Protein AF-0000000065853121 (afdb_homodimer)

pLDDT: mean 96.93, std 2.52, range [79.31, 98.94]

Organism: Archaeoglobus fulgidus (strain ATCC 49558 / DSM 4304 / JCM 9628 / NBRC 100126 / VC-16) (NCBI:txid224325)

Solvent-accessible surface area (backbone atoms only — not comparable to full-atom values): 28212 Å² total; per-residue (Å²): 105,76,44,66,38,34,38,27,19,20,32,41,51,21,30,40,35,37,78,24,57,92,42,86,81,67,53,80,88,45,42,34,57,50,33,34,20,43,20,28,58,43,54,36,52,30,29,60,17,35,35,38,37,30,64,43,95,86,36,58,28,23,54,44,42,26,38,33,83,25,49,73,48,50,75,50,71,40,55,52,32,31,50,49,51,50,36,35,74,71,63,63,38,56,49,67,37,38,36,32,34,77,77,42,76,43,64,37,37,53,43,81,67,101,52,47,34,28,38,38,71,55,42,52,73,36,68,50,36,78,73,40,47,35,74,50,80,42,81,63,34,77,45,78,54,95,92,38,80,41,53,30,33,51,24,17,35,89,55,36,28,35,34,33,79,42,95,67,81,91,65,81,58,60,67,61,34,50,53,55,24,68,26,77,49,24,79,84,40,30,27,30,31,40,32,31,77,57,69,48,31,34,41,42,52,38,33,36,64,92,74,72,42,75,54,41,61,51,64,51,52,51,49,31,44,50,52,52,35,31,76,71,63,64,33,59,51,58,32,40,36,37,33,79,32,38,64,32,39,37,38,52,55,98,69,35,30,35,39,31,34,45,36,35,68,33,30,40,33,42,34,32,59,82,47,45,50,76,87,112,105,74,45,66,37,34,38,28,18,19,32,43,52,20,30,40,35,36,76,25,58,91,42,86,81,68,54,80,88,46,40,34,57,49,32,35,19,43,21,28,57,41,54,34,52,30,28,60,17,36,36,39,35,28,64,40,96,87,36,58,28,24,53,44,41,26,38,31,83,25,50,74,49,51,75,49,71,41,55,51,33,32,49,50,51,48,36,38,75,71,62,65,38,58,48,66,37,37,37,33,34,77,78,42,76,43,63,38,37,52,42,80,68,100,51,47,35,28,38,38,72,55,42,52,74,34,68,48,36,78,73,38,48,37,75,51,79,40,80,63,34,77,46,78,55,95,94,38,81,40,52,30,31,51,25,17,35,90,56,36,28,34,34,32,78,41,93,67,81,90,63,81,58,61,67,59,36,52,52,57,24,68,26,77,49,23,79,86,39,30,26,30,32,40,34,32,79,59,68,49,32,34,41,43,50,39,32,35,64,91,74,73,40,74,53,41,61,52,64,49,50,52,49,30,43,50,53,52,35,30,75,72,63,64,33,58,52,58,32,40,35,37,33,80,31,38,63,32,39,38,39,54,57,98,68,35,30,34,39,32,33,45,36,36,66,34,30,40,32,42,34,32,59,82,46,45,50,76,88,112

Radius of gyration: 26.57 Å; Cα contacts (8 Å, |Δi|>4): 1460; chains: 2; bounding box: 56×71×59 Å

Foldseek 3Di:
DKAKWFWKWFLPQIEIEGEQAVHDDADPVCQLLLLLFQCDVPQHVHGQWYWYWYDDPPWLTEIWIAGNNSHTDQDDPTVVQQVLVVCCVVPSDHQWTWYQTSVGIWTKGWDDDVAIKIKGWLWFKAQDCVQQVFPDRQQQDWDDDPRDIWRWGWICSPHIEIETEDQDPPDDCLVVQVCQQVPNRRPPGHKYWYWYDDEQEIEIWIQDDPVSGTDQDDQSHQQTNNVSCVVVVNYPQWHWYQGNSGIWIWGDDPTTIMIMTGMDGDDMDMDDSVSTDSPD/DKAKWFWKWFLPQIEIEGEQAVHDDADPVCQLLLLLFQCDVPQHVHGQWYWYWYDDPPWLTEIWIAGNNSHTDQDDPTVVQQVLVVCCVVPSDHQWTWYQTSVGIWTKGWDDDVAIKIKGWLWFKAQDCVQQVFPDRQQQDWDDDPNDIWRWGWICSPHIEIETEDQDPPDDCLVVQVCQQVPNRRPPGHKYWYWYDDEQEIEIWIQDDPVSGTDQDDQSHQQTNNVSCVVVVNYPQWHWYQGNSGIWIWGDDPTTIMIMTGMDGDDMDMDDSVSTDSPD

Nearest PDB structures (foldseek):
  8qzy-assembly1_A  TM=9.269E-01  e=3.308E-34  Pseudomonas aeruginosa PA14
  5ha4-assembly1_A  TM=9.188E-01  e=2.637E-33  Acinetobacter baumannii AB307-0294
  6d13-assembly1_A  TM=9.188E-01  e=4.596E-31  Escherichia coli S88
  2q9j-assembly1_A  TM=8.764E-01  e=1.798E-30  Haemophilus influenzae
  6vcm-assembly1_A  TM=8.926E-01  e=9.467E-30  Escherichia coli K-12

Secondary structure (DSSP, 8-state):
-EEEEEEEEETTEEEEEEE-TTS-SS-GGGHHHHHHHHT-TTTS---SEEEEEE--SSSSEEEEEEETTS-EES--HHHHHHHHHHHHHTTSS-SEEEEEETTEEEEEEEEESSSEEEEEEEE--B-STTTTT-SS--TTEEEEETTEEEEEEEEESSSEEEEEE-S---S--HHHHHHHHTSTT-TT--EEEEEEEETTEEEEEEEETTTTEEES--HHHHHHHHHHHHHTTSS-SEEEEE-SS-EEEEEE-SS-EEEEEE-EEEEEEEEEGGGS-S--/-EEEEEEEEETTEEEEEEE-TTS-SS-GGGHHHHHHHHT-TTTS---SEEEEEE--SSSSEEEEEEETTS-EES--HHHHHHHHHHHHHTTSS-SEEEEEETTEEEEEEEEESSSEEEEEEEE--B--TTTTT-SS--TTEEEEETTEEEEEEEEESSSEEEEEE-S---S--HHHHHHHHTSTT-TT--EEEEEEEETTEEEEEEEETTTTEEES--HHHHHHHHHHHHHTTSS-SEEEEE-SS-EEEEEE-SS-EEEEEE-EEEEEEEEEGGGS-S--

Structure (mmCIF, N/CA/C/O backbone):
data_AF-0000000065853121-model_v1
#
loop_
_entity.id
_entity.type
_entity.pdbx_description
1 polymer 'Diaminopimelate epimerase'
#
loop_
_atom_site.group_PDB
_atom_site.id
_atom_site.type_symbol
_atom_site.label_atom_id
_atom_site.label_alt_id
_atom_site.label_comp_id
_atom_site.label_asym_id
_atom_site.label_entity_id
_atom_site.label_seq_id
_atom_site.pdbx_PDB_ins_code
_atom_site.Cartn_x
_atom_site.Cartn_y
_atom_site.Cartn_z
_atom_site.occupancy
_atom_site.B_iso_or_equiv
_atom_site.auth_seq_id
_atom_site.auth_comp_id
_atom_site.auth_asym_id
_atom_site.auth_atom_id
_atom_site.pdbx_PDB_model_num
ATOM 1 N N . MET A 1 1 ? 17.312 1.865 -16.594 1 85.69 1 MET A N 1
ATOM 2 C CA . MET A 1 1 ? 17.625 3.084 -15.852 1 85.69 1 MET A CA 1
ATOM 3 C C . MET A 1 1 ? 17.188 2.955 -14.398 1 85.69 1 MET A C 1
ATOM 5 O O . MET A 1 1 ? 16.188 2.301 -14.094 1 85.69 1 MET A O 1
ATOM 9 N N . ARG A 1 2 ? 18.047 3.422 -13.453 1 93.25 2 ARG A N 1
ATOM 10 C CA . ARG A 1 2 ? 17.781 3.344 -12.023 1 93.25 2 ARG A CA 1
ATOM 11 C C . ARG A 1 2 ? 17.797 4.73 -11.383 1 93.25 2 ARG A C 1
ATOM 13 O O . ARG A 1 2 ? 18.594 5.586 -11.766 1 93.25 2 ARG A O 1
ATOM 20 N N . ILE A 1 3 ? 16.812 4.945 -10.523 1 97.31 3 ILE A N 1
ATOM 21 C CA . ILE A 1 3 ? 16.812 6.223 -9.82 1 97.31 3 ILE A CA 1
ATOM 22 C C . ILE A 1 3 ? 16.641 5.992 -8.32 1 97.31 3 ILE A C 1
ATOM 24 O O . ILE A 1 3 ? 15.906 5.086 -7.914 1 97.31 3 ILE A O 1
ATOM 28 N N . ALA A 1 4 ? 17.328 6.828 -7.586 1 98.62 4 ALA A N 1
ATOM 29 C CA . ALA A 1 4 ? 17.188 6.805 -6.129 1 98.62 4 ALA A CA 1
ATOM 30 C C . ALA A 1 4 ? 15.906 7.504 -5.688 1 98.62 4 ALA A C 1
ATOM 32 O O . ALA A 1 4 ? 15.492 8.492 -6.297 1 98.62 4 ALA A O 1
ATOM 33 N N . PHE A 1 5 ? 15.312 6.945 -4.672 1 98.81 5 PHE A N 1
ATOM 34 C CA . PHE A 1 5 ? 14.133 7.578 -4.098 1 98.81 5 PHE A CA 1
ATOM 35 C C . PHE A 1 5 ? 14.047 7.309 -2.6 1 98.81 5 PHE A C 1
ATOM 37 O O . PHE A 1 5 ? 14.805 6.5 -2.064 1 98.81 5 PHE A O 1
ATOM 44 N N . THR A 1 6 ? 13.164 8.047 -1.936 1 98.88 6 THR A N 1
ATOM 45 C CA . THR A 1 6 ? 12.883 7.867 -0.515 1 98.88 6 THR A CA 1
ATOM 46 C C . THR A 1 6 ? 11.383 7.742 -0.272 1 98.88 6 THR A C 1
ATOM 48 O O . THR A 1 6 ? 10.594 8.469 -0.876 1 98.88 6 THR A O 1
ATOM 51 N N . LYS A 1 7 ? 10.961 6.797 0.536 1 98.94 7 LYS A N 1
ATOM 52 C CA . LYS A 1 7 ? 9.57 6.672 0.976 1 98.94 7 LYS A CA 1
ATOM 53 C C . LYS A 1 7 ? 9.383 7.262 2.369 1 98.94 7 LYS A C 1
ATOM 55 O O . LYS A 1 7 ? 10.078 6.879 3.312 1 98.94 7 LYS A O 1
ATOM 60 N N . MET A 1 8 ? 8.477 8.172 2.512 1 98.88 8 MET A N 1
ATOM 61 C CA . MET A 1 8 ? 8.211 8.859 3.77 1 98.88 8 MET A CA 1
ATOM 62 C C . MET A 1 8 ? 6.711 8.977 4.02 1 98.88 8 MET A C 1
ATOM 64 O O . MET A 1 8 ? 5.91 8.797 3.1 1 98.88 8 MET A O 1
ATOM 68 N N . HIS A 1 9 ? 6.336 9.203 5.246 1 98.62 9 HIS A N 1
ATOM 69 C CA . HIS A 1 9 ? 4.945 9.547 5.504 1 98.62 9 HIS A CA 1
ATOM 70 C C . HIS A 1 9 ? 4.832 10.547 6.656 1 98.62 9 HIS A C 1
ATOM 72 O O . HIS A 1 9 ? 5.684 10.57 7.547 1 98.62 9 HIS A O 1
ATOM 78 N N . GLY A 1 10 ? 3.918 11.406 6.582 1 98.06 10 GLY A N 1
ATOM 79 C CA . GLY A 1 10 ? 3.428 12.219 7.684 1 98.06 10 GLY A CA 1
ATOM 80 C C . GLY A 1 10 ? 2.092 11.75 8.227 1 98.06 10 GLY A C 1
ATOM 81 O O . GLY A 1 10 ? 1.04 12.086 7.676 1 98.06 10 GLY A O 1
ATOM 82 N N . ASN A 1 11 ? 2.195 11.023 9.32 1 97.19 11 ASN A N 1
ATOM 83 C CA . ASN A 1 11 ? 1.001 10.461 9.945 1 97.19 11 ASN A CA 1
ATOM 84 C C . ASN A 1 11 ? 0.21 9.594 8.969 1 97.19 11 ASN A C 1
ATOM 86 O O . ASN A 1 11 ? -1.012 9.719 8.875 1 97.19 11 ASN A O 1
ATOM 90 N N . GLY A 1 12 ? 0.854 8.828 8.172 1 97.5 12 GLY A N 1
ATOM 91 C CA . GLY A 1 12 ? 0.208 7.832 7.332 1 97.5 12 GLY A CA 1
ATOM 92 C C . GLY A 1 12 ? -0.039 8.312 5.914 1 97.5 12 GLY A C 1
ATOM 93 O O . GLY A 1 12 ? -0.301 7.504 5.02 1 97.5 12 GLY A O 1
ATOM 94 N N . ASN A 1 13 ? -0.142 9.625 5.691 1 97.06 13 ASN A N 1
ATOM 95 C CA . ASN A 1 13 ? -0.079 10.156 4.332 1 97.06 13 ASN A CA 1
ATOM 96 C C . ASN A 1 13 ? 1.323 10.023 3.744 1 97.06 13 ASN A C 1
ATOM 98 O O . ASN A 1 13 ? 2.266 10.656 4.227 1 97.06 13 ASN A O 1
ATOM 102 N N . ASP A 1 14 ? 1.464 9.148 2.713 1 98.44 14 ASP A N 1
ATOM 103 C CA . ASP A 1 14 ? 2.812 8.719 2.352 1 98.44 14 ASP A CA 1
ATOM 104 C C . ASP A 1 14 ? 3.184 9.203 0.951 1 98.44 14 ASP A C 1
ATOM 106 O O . ASP A 1 14 ? 2.305 9.508 0.14 1 98.44 14 ASP A O 1
ATOM 110 N N . PHE A 1 15 ? 4.559 9.289 0.734 1 98.81 15 PHE A N 1
ATOM 111 C CA . PHE A 1 15 ? 5.098 9.945 -0.451 1 98.81 15 PHE A CA 1
ATOM 112 C C . PHE A 1 15 ? 6.352 9.234 -0.941 1 98.81 15 PHE A C 1
ATOM 114 O O . PHE A 1 15 ? 7.148 8.742 -0.138 1 98.81 15 PHE A O 1
ATOM 121 N N . VAL A 1 16 ? 6.477 9.195 -2.236 1 98.88 16 VAL A N 1
ATOM 122 C CA . VAL A 1 16 ? 7.766 8.93 -2.863 1 98.88 16 VAL A CA 1
ATOM 123 C C . VAL A 1 16 ? 8.5 10.25 -3.119 1 98.88 16 VAL A C 1
ATOM 125 O O . VAL A 1 16 ? 7.945 11.164 -3.729 1 98.88 16 VAL A O 1
ATOM 128 N N . LEU A 1 17 ? 9.68 10.359 -2.619 1 98.94 17 LEU A N 1
ATOM 129 C CA . LEU A 1 17 ? 10.453 11.586 -2.771 1 98.94 17 LEU A CA 1
ATOM 130 C C . LEU A 1 17 ? 11.633 11.375 -3.719 1 98.94 17 LEU A C 1
ATOM 132 O O . LEU A 1 17 ? 12.398 10.43 -3.555 1 98.94 17 LEU A O 1
ATOM 136 N N . ILE A 1 18 ? 11.75 12.18 -4.738 1 98.94 18 ILE A N 1
ATOM 137 C CA . ILE A 1 18 ? 12.852 12.195 -5.699 1 98.94 18 ILE A CA 1
ATOM 138 C C . ILE A 1 18 ? 13.711 13.438 -5.48 1 98.94 18 ILE A C 1
ATOM 140 O O . ILE A 1 18 ? 13.203 14.562 -5.543 1 98.94 18 ILE A O 1
ATOM 144 N N . ASP A 1 19 ? 14.953 13.258 -5.277 1 98.88 19 ASP A N 1
ATOM 145 C CA . ASP A 1 19 ? 15.891 14.344 -5.02 1 98.88 19 ASP A CA 1
ATOM 146 C C . ASP A 1 19 ? 16.469 14.898 -6.324 1 98.88 19 ASP A C 1
ATOM 148 O O . ASP A 1 19 ? 17.375 14.312 -6.898 1 98.88 19 ASP A O 1
ATOM 152 N N . GLU A 1 20 ? 15.914 16.016 -6.723 1 98.69 20 GLU A N 1
ATOM 153 C CA . GLU A 1 20 ? 16.391 16.656 -7.934 1 98.69 20 GLU A CA 1
ATOM 154 C C . GLU A 1 20 ? 17.172 17.938 -7.602 1 98.69 20 GLU A C 1
ATOM 156 O O . GLU A 1 20 ? 17.25 18.844 -8.422 1 98.69 20 GLU A O 1
ATOM 161 N N . PHE A 1 21 ? 17.688 18.062 -6.422 1 98.56 21 PHE A N 1
ATOM 162 C CA . PHE A 1 21 ? 18.375 19.266 -5.965 1 98.56 21 PHE A CA 1
ATOM 163 C C . PHE A 1 21 ? 19.578 19.578 -6.855 1 98.56 21 PHE A C 1
ATOM 165 O O . PHE A 1 21 ? 19.844 20.734 -7.141 1 98.56 21 PHE A O 1
ATOM 172 N N . GLU A 1 22 ? 20.281 18.547 -7.32 1 97.5 22 GLU A N 1
ATOM 173 C CA . GLU A 1 22 ? 21.5 18.766 -8.109 1 97.5 22 GLU A CA 1
ATOM 174 C C . GLU A 1 22 ? 21.203 18.641 -9.602 1 97.5 22 GLU A C 1
ATOM 176 O O . GLU A 1 22 ? 22.109 18.781 -10.438 1 97.5 22 GLU A O 1
ATOM 181 N N . GLY A 1 23 ? 19.953 18.266 -9.938 1 96.94 23 GLY A N 1
ATOM 182 C CA . GLY A 1 23 ? 19.594 18.156 -11.344 1 96.94 23 GLY A CA 1
ATOM 183 C C . GLY A 1 23 ? 18.328 17.359 -11.57 1 96.94 23 GLY A C 1
ATOM 184 O O . GLY A 1 23 ? 17.906 16.578 -10.719 1 96.94 23 GLY A O 1
ATOM 185 N N . VAL A 1 24 ? 17.812 17.609 -12.711 1 97.38 24 VAL A N 1
ATOM 186 C CA . VAL A 1 24 ? 16.562 16.953 -13.078 1 97.38 24 VAL A CA 1
ATOM 187 C C . VAL A 1 24 ? 16.781 15.461 -13.258 1 97.38 24 VAL A C 1
ATOM 189 O O . VAL A 1 24 ? 17.734 15.047 -13.922 1 97.38 24 VAL A O 1
ATOM 192 N N . ILE A 1 25 ? 15.969 14.648 -12.688 1 98 25 ILE A N 1
ATOM 193 C CA . ILE A 1 25 ? 16.047 13.195 -12.805 1 98 25 ILE A CA 1
ATOM 194 C C . ILE A 1 25 ? 14.906 12.695 -13.695 1 98 25 ILE A C 1
ATOM 196 O O . ILE A 1 25 ? 15.133 11.906 -14.617 1 98 25 ILE A O 1
ATOM 200 N N . VAL A 1 26 ? 13.695 13.133 -13.383 1 97.94 26 VAL A N 1
ATOM 201 C CA . VAL A 1 26 ? 12.523 12.844 -14.211 1 97.94 26 VAL A CA 1
ATOM 202 C C . VAL A 1 26 ? 12.156 14.078 -15.031 1 97.94 26 VAL A C 1
ATOM 204 O O . VAL A 1 26 ? 11.906 15.148 -14.484 1 97.94 26 VAL A O 1
ATOM 207 N N . GLY A 1 27 ? 12.078 13.922 -16.344 1 97.88 27 GLY A N 1
ATOM 208 C CA . GLY A 1 27 ? 11.734 15.039 -17.203 1 97.88 27 GLY A CA 1
ATOM 209 C C . GLY A 1 27 ? 10.383 15.648 -16.875 1 97.88 27 GLY A C 1
ATOM 210 O O . GLY A 1 27 ? 9.453 14.938 -16.484 1 97.88 27 GLY A O 1
ATOM 211 N N . GLU A 1 28 ? 10.281 16.953 -17.109 1 97.38 28 GLU A N 1
ATOM 212 C CA . GLU A 1 28 ? 9.078 17.703 -16.734 1 97.38 28 GLU A CA 1
ATOM 213 C C . GLU A 1 28 ? 7.84 17.109 -17.391 1 97.38 28 GLU A C 1
ATOM 215 O O . GLU A 1 28 ? 6.82 16.891 -16.734 1 97.38 28 GLU A O 1
ATOM 220 N N . GLU A 1 29 ? 7.91 16.766 -18.594 1 97.5 29 GLU A N 1
ATOM 221 C CA . GLU A 1 29 ? 6.762 16.266 -19.328 1 97.5 29 GLU A CA 1
ATOM 222 C C . GLU A 1 29 ? 6.41 14.844 -18.906 1 97.5 29 GLU A C 1
ATOM 224 O O . GLU A 1 29 ? 5.285 14.383 -19.109 1 97.5 29 GLU A O 1
ATOM 229 N N . GLU A 1 30 ? 7.348 14.18 -18.328 1 97.56 30 GLU A N 1
ATOM 230 C CA . GLU A 1 30 ? 7.172 12.766 -17.984 1 97.56 30 GLU A CA 1
ATOM 231 C C . GLU A 1 30 ? 6.715 12.609 -16.531 1 97.56 30 GLU A C 1
ATOM 233 O O . GLU A 1 30 ? 6.297 11.523 -16.125 1 97.56 30 GLU A O 1
ATOM 238 N N . LYS A 1 31 ? 6.73 13.664 -15.727 1 98.31 31 LYS A N 1
ATOM 239 C CA . LYS A 1 31 ? 6.504 13.57 -14.289 1 98.31 31 LYS A CA 1
ATOM 240 C C . LYS A 1 31 ? 5.117 13.016 -13.984 1 98.31 31 LYS A C 1
ATOM 242 O O . LYS A 1 31 ? 4.98 12.094 -13.172 1 98.31 31 LYS A O 1
ATOM 247 N N . PRO A 1 32 ? 4.062 13.477 -14.719 1 98.19 32 PRO A N 1
ATOM 248 C CA . PRO A 1 32 ? 2.752 12.906 -14.406 1 98.19 32 PRO A CA 1
ATOM 249 C C . PRO A 1 32 ? 2.684 11.398 -14.648 1 98.19 32 PRO A C 1
ATOM 251 O O . PRO A 1 32 ? 2.16 10.656 -13.812 1 98.19 32 PRO A O 1
ATOM 254 N N . ARG A 1 33 ? 3.201 10.992 -15.781 1 98.06 33 ARG A N 1
ATOM 255 C CA . ARG A 1 33 ? 3.211 9.578 -16.125 1 98.06 33 ARG A CA 1
ATOM 256 C C . ARG A 1 33 ? 4.055 8.773 -15.148 1 98.06 33 ARG A C 1
ATOM 258 O O . ARG A 1 33 ? 3.652 7.695 -14.711 1 98.06 33 ARG A O 1
ATOM 265 N N . PHE A 1 34 ? 5.227 9.273 -14.805 1 98.31 34 PHE A N 1
ATOM 266 C CA . PHE A 1 34 ? 6.121 8.648 -13.844 1 98.31 34 PHE A CA 1
ATOM 267 C C . PHE A 1 34 ? 5.445 8.508 -12.484 1 98.31 34 PHE A C 1
ATOM 269 O O . PHE A 1 34 ? 5.496 7.441 -11.859 1 98.31 34 PHE A O 1
ATOM 276 N N . VAL A 1 35 ? 4.773 9.555 -12.047 1 98.69 35 VAL A N 1
ATOM 277 C CA . VAL A 1 35 ? 4.141 9.586 -10.734 1 98.69 35 VAL A CA 1
ATOM 278 C C . VAL A 1 35 ? 3.031 8.539 -10.672 1 98.69 35 VAL A C 1
ATOM 280 O O . VAL A 1 35 ? 2.93 7.797 -9.688 1 98.69 35 VAL A O 1
ATOM 283 N N . ARG A 1 36 ? 2.184 8.453 -11.719 1 98.5 36 ARG A N 1
ATOM 284 C CA . ARG A 1 36 ? 1.125 7.453 -11.75 1 98.5 36 ARG A CA 1
ATOM 285 C C . ARG A 1 36 ? 1.7 6.047 -11.609 1 98.5 36 ARG A C 1
ATOM 287 O O . ARG A 1 36 ? 1.167 5.219 -10.867 1 98.5 36 ARG A O 1
ATOM 294 N N . ALA A 1 37 ? 2.826 5.812 -12.266 1 98.44 37 ALA A N 1
ATOM 295 C CA . ALA A 1 37 ? 3.432 4.48 -12.273 1 98.44 37 ALA A CA 1
ATOM 296 C C . ALA A 1 37 ? 4.055 4.16 -10.914 1 98.44 37 ALA A C 1
ATOM 298 O O . ALA A 1 37 ? 3.816 3.088 -10.352 1 98.44 37 ALA A O 1
ATOM 299 N N . VAL A 1 38 ? 4.809 5.094 -10.352 1 98.62 38 VAL A N 1
ATOM 300 C CA . VAL A 1 38 ? 5.598 4.809 -9.156 1 98.62 38 VAL A CA 1
ATOM 301 C C . VAL A 1 38 ? 4.684 4.766 -7.934 1 98.62 38 VAL A C 1
ATOM 303 O O . VAL A 1 38 ? 4.926 3.998 -7 1 98.62 38 VAL A O 1
ATOM 306 N N . CYS A 1 39 ? 3.596 5.496 -7.98 1 98.5 39 CYS A N 1
ATOM 307 C CA . CYS A 1 39 ? 2.711 5.562 -6.82 1 98.5 39 CYS A CA 1
ATOM 308 C C . CYS A 1 39 ? 1.729 4.398 -6.812 1 98.5 39 CYS A C 1
ATOM 310 O O . CYS A 1 39 ? 0.992 4.207 -5.844 1 98.5 39 CYS A O 1
ATOM 312 N N . HIS A 1 40 ? 1.687 3.602 -7.844 1 98.06 40 HIS A N 1
ATOM 313 C CA . HIS A 1 40 ? 0.767 2.471 -7.875 1 98.06 40 HIS A CA 1
ATOM 314 C C . HIS A 1 40 ? 1.127 1.438 -6.816 1 98.06 40 HIS A C 1
ATOM 316 O O . HIS A 1 40 ? 2.262 0.957 -6.77 1 98.06 40 HIS A O 1
ATOM 322 N N . ARG A 1 41 ? 0.196 1.064 -6.066 1 97 41 ARG A N 1
ATOM 323 C CA . ARG A 1 41 ? 0.425 0.259 -4.871 1 97 41 ARG A CA 1
ATOM 324 C C . ARG A 1 41 ? 0.962 -1.121 -5.234 1 97 41 ARG A C 1
ATOM 326 O O . ARG A 1 41 ? 1.832 -1.656 -4.543 1 97 41 ARG A O 1
ATOM 333 N N . ASN A 1 42 ? 0.552 -1.685 -6.297 1 97.81 42 ASN A N 1
ATOM 334 C CA . ASN A 1 42 ? 0.878 -3.068 -6.621 1 97.81 42 ASN A CA 1
ATOM 335 C C . ASN A 1 42 ? 2.049 -3.156 -7.598 1 97.81 42 ASN A C 1
ATOM 337 O O . ASN A 1 42 ? 2.861 -4.078 -7.516 1 97.81 42 ASN A O 1
ATOM 341 N N . PHE A 1 43 ? 2.113 -2.201 -8.516 1 98.25 43 PHE A N 1
ATOM 342 C CA . PHE A 1 43 ? 3.062 -2.316 -9.617 1 98.25 43 PHE A CA 1
ATOM 343 C C . PHE A 1 43 ? 4.242 -1.372 -9.422 1 98.25 43 PHE A C 1
ATOM 345 O O . PHE A 1 43 ? 5.25 -1.471 -10.125 1 98.25 43 PHE A O 1
ATOM 352 N N . GLY A 1 44 ? 4.109 -0.434 -8.469 1 98.38 44 GLY A N 1
ATOM 353 C CA . GLY A 1 44 ? 5.148 0.53 -8.148 1 98.38 44 GLY A CA 1
ATOM 354 C C . GLY A 1 44 ? 5.59 0.474 -6.699 1 98.38 44 GLY A C 1
ATOM 355 O O . GLY A 1 44 ? 5.699 -0.608 -6.121 1 98.38 44 GLY A O 1
ATOM 356 N N . VAL A 1 45 ? 5.891 1.624 -6.121 1 98.62 45 VAL A N 1
ATOM 357 C CA . VAL A 1 45 ? 6.277 1.749 -4.723 1 98.62 45 VAL A CA 1
ATOM 358 C C . VAL A 1 45 ? 5.031 1.803 -3.842 1 98.62 45 VAL A C 1
ATOM 360 O O . VAL A 1 45 ? 4.988 1.188 -2.773 1 98.62 45 VAL A O 1
ATOM 363 N N . GLY A 1 46 ? 4.031 2.43 -4.355 1 98.38 46 GLY A N 1
ATOM 364 C CA . GLY A 1 46 ? 2.844 2.711 -3.562 1 98.38 46 GLY A CA 1
ATOM 365 C C . GLY A 1 46 ? 2.98 3.953 -2.703 1 98.38 46 GLY A C 1
ATOM 366 O O . GLY A 1 46 ? 3.824 4.004 -1.806 1 98.38 46 GLY A O 1
ATOM 367 N N . ALA A 1 47 ? 2.154 4.934 -2.998 1 98.5 47 ALA A N 1
ATOM 368 C CA . ALA A 1 47 ? 2.16 6.184 -2.242 1 98.5 47 ALA A CA 1
ATOM 369 C C . ALA A 1 47 ? 0.945 7.039 -2.588 1 98.5 47 ALA A C 1
ATOM 371 O O . ALA A 1 47 ? 0.318 6.844 -3.633 1 98.5 47 ALA A O 1
ATOM 372 N N . ASP A 1 48 ? 0.616 7.969 -1.731 1 97.19 48 ASP A N 1
ATOM 373 C CA . ASP A 1 48 ? -0.461 8.922 -1.979 1 97.19 48 ASP A CA 1
ATOM 374 C C . ASP A 1 48 ? -0.035 9.984 -2.99 1 97.19 48 ASP A C 1
ATOM 376 O O . ASP A 1 48 ? -0.88 10.648 -3.594 1 97.19 48 ASP A O 1
ATOM 380 N N . GLY A 1 49 ? 1.244 10.141 -3.117 1 98.19 49 GLY A N 1
ATOM 381 C CA . GLY A 1 49 ? 1.782 11.102 -4.074 1 98.19 49 GLY A CA 1
ATOM 382 C C . GLY A 1 49 ? 3.299 11.094 -4.129 1 98.19 49 GLY A C 1
ATOM 383 O O . GLY A 1 49 ? 3.947 10.258 -3.498 1 98.19 49 GLY A O 1
ATOM 384 N N . ALA A 1 50 ? 3.85 12.055 -4.926 1 98.88 50 ALA A N 1
ATOM 385 C CA . ALA A 1 50 ? 5.297 12.156 -5.09 1 98.88 50 ALA A CA 1
ATOM 386 C C . ALA A 1 50 ? 5.773 13.586 -4.871 1 98.88 50 ALA A C 1
ATOM 388 O O . ALA A 1 50 ? 5.082 14.539 -5.234 1 98.88 50 ALA A O 1
ATOM 389 N N . LEU A 1 51 ? 6.902 13.672 -4.289 1 98.88 51 LEU A N 1
ATOM 390 C CA . LEU A 1 51 ? 7.559 14.953 -4.016 1 98.88 51 LEU A CA 1
ATOM 391 C C . LEU A 1 51 ? 8.867 15.062 -4.797 1 98.88 51 LEU A C 1
ATOM 393 O O . LEU A 1 51 ? 9.609 14.094 -4.91 1 98.88 51 LEU A O 1
ATOM 397 N N . PHE A 1 52 ? 9.141 16.172 -5.328 1 98.88 52 PHE A N 1
ATOM 398 C CA . PHE A 1 52 ? 10.414 16.484 -5.965 1 98.88 52 PHE A CA 1
ATOM 399 C C . PHE A 1 52 ? 11.148 17.594 -5.219 1 98.88 52 PHE A C 1
ATOM 401 O O . PHE A 1 52 ? 10.57 18.641 -4.949 1 98.88 52 PHE A O 1
ATOM 408 N N . VAL A 1 53 ? 12.375 17.344 -4.832 1 98.88 53 VAL A N 1
ATOM 409 C CA . VAL A 1 53 ? 13.25 18.328 -4.199 1 98.88 53 VAL A CA 1
ATOM 410 C C . VAL A 1 53 ? 14.07 19.047 -5.262 1 98.88 53 VAL A C 1
ATOM 412 O O . VAL A 1 53 ? 14.898 18.438 -5.938 1 98.88 53 VAL A O 1
ATOM 415 N N . GLN A 1 54 ? 13.844 20.281 -5.348 1 98.81 54 GLN A N 1
ATOM 416 C CA . GLN A 1 54 ? 14.523 21.047 -6.391 1 98.81 54 GLN A CA 1
ATOM 417 C C . GLN A 1 54 ? 15.195 22.281 -5.816 1 98.81 54 GLN A C 1
ATOM 419 O O . GLN A 1 54 ? 14.828 22.75 -4.734 1 98.81 54 GLN A O 1
ATOM 424 N N . PRO A 1 55 ? 16.188 22.797 -6.484 1 98.44 55 PRO A N 1
ATOM 425 C CA . PRO A 1 55 ? 16.781 24.062 -6.039 1 98.44 55 PRO A CA 1
ATOM 426 C C . PRO A 1 55 ? 15.875 25.266 -6.277 1 98.44 55 PRO A C 1
ATOM 428 O O . PRO A 1 55 ? 14.961 25.188 -7.105 1 98.44 55 PRO A O 1
ATOM 431 N N . SER A 1 56 ? 16.109 26.234 -5.445 1 98.44 56 SER A N 1
ATOM 432 C CA . SER A 1 56 ? 15.312 27.453 -5.578 1 98.44 56 SER A CA 1
ATOM 433 C C . SER A 1 56 ? 16.203 28.688 -5.684 1 98.44 56 SER A C 1
ATOM 435 O O . SER A 1 56 ? 17.266 28.75 -5.062 1 98.44 56 SER A O 1
ATOM 437 N N . GLN A 1 57 ? 15.766 29.703 -6.434 1 97.38 57 GLN A N 1
ATOM 438 C CA . GLN A 1 57 ? 16.453 30.984 -6.523 1 97.38 57 GLN A CA 1
ATOM 439 C C . GLN A 1 57 ? 15.883 31.984 -5.516 1 97.38 57 GLN A C 1
ATOM 441 O O . GLN A 1 57 ? 16.453 33.062 -5.309 1 97.38 57 GLN A O 1
ATOM 446 N N . LYS A 1 58 ? 14.805 31.75 -4.84 1 97.62 58 LYS A N 1
ATOM 447 C CA . LYS A 1 58 ? 14.133 32.719 -3.994 1 97.62 58 LYS A CA 1
ATOM 448 C C . LYS A 1 58 ? 14.016 32.219 -2.561 1 97.62 58 LYS A C 1
ATOM 450 O O . LYS A 1 58 ? 13.641 32.969 -1.66 1 97.62 58 LYS A O 1
ATOM 455 N N . ALA A 1 59 ? 14.227 30.922 -2.322 1 98.44 59 ALA A N 1
ATOM 456 C CA . ALA A 1 59 ? 14.18 30.297 -1.004 1 98.44 59 ALA A CA 1
ATOM 457 C C . ALA A 1 59 ? 15.305 29.281 -0.84 1 98.44 59 ALA A C 1
ATOM 459 O O . ALA A 1 59 ? 16.219 29.219 -1.668 1 98.44 59 ALA A O 1
ATOM 460 N N . ASP A 1 60 ? 15.289 28.5 0.231 1 98.44 60 ASP A N 1
ATOM 461 C CA . ASP A 1 60 ? 16.344 27.531 0.459 1 98.44 60 ASP A CA 1
ATOM 462 C C . ASP A 1 60 ? 16.219 26.344 -0.493 1 98.44 60 ASP A C 1
ATOM 464 O O . ASP A 1 60 ? 17.219 25.75 -0.913 1 98.44 60 ASP A O 1
ATOM 468 N N . VAL A 1 61 ? 15.023 26 -0.77 1 98.69 61 VAL A N 1
ATOM 469 C CA . VAL A 1 61 ? 14.719 24.812 -1.565 1 98.69 61 VAL A CA 1
ATOM 470 C C . VAL A 1 61 ? 13.336 24.953 -2.191 1 98.69 61 VAL A C 1
ATOM 472 O O . VAL A 1 61 ? 12.523 25.781 -1.752 1 98.69 61 VAL A O 1
ATOM 475 N N . ARG A 1 62 ? 13.094 24.188 -3.271 1 98.62 62 ARG A N 1
ATOM 476 C CA . ARG A 1 62 ? 11.805 24.188 -3.955 1 98.62 62 ARG A CA 1
ATOM 477 C C . ARG A 1 62 ? 11.094 22.844 -3.795 1 98.62 62 ARG A C 1
ATOM 479 O O . ARG A 1 62 ? 11.68 21.797 -4.051 1 98.62 62 ARG A O 1
ATOM 486 N N . PHE A 1 63 ? 9.828 22.984 -3.379 1 98.31 63 PHE A N 1
ATOM 487 C CA . PHE A 1 63 ? 8.914 21.875 -3.133 1 98.31 63 PHE A CA 1
ATOM 488 C C . PHE A 1 63 ? 7.934 21.719 -4.289 1 98.31 63 PHE A C 1
ATOM 490 O O . PHE A 1 63 ? 7.164 22.641 -4.59 1 98.31 63 PHE A O 1
ATOM 497 N N . ARG A 1 64 ? 7.945 20.578 -4.961 1 98.25 64 ARG A N 1
ATOM 498 C CA . ARG A 1 64 ? 6.914 20.219 -5.93 1 98.25 64 ARG A CA 1
ATOM 499 C C . ARG A 1 64 ? 6.191 18.938 -5.516 1 98.25 64 ARG A C 1
ATOM 501 O O . ARG A 1 64 ? 6.832 17.922 -5.207 1 98.25 64 ARG A O 1
ATOM 508 N N . TYR A 1 65 ? 4.883 19.016 -5.516 1 98.06 65 TYR A N 1
ATOM 509 C CA . TYR A 1 65 ? 4.07 17.875 -5.082 1 98.06 65 TYR A CA 1
ATOM 510 C C . TYR A 1 65 ? 3.105 17.453 -6.18 1 98.06 65 TYR A C 1
ATOM 512 O O . TYR A 1 65 ? 2.418 18.281 -6.773 1 98.06 65 TYR A O 1
ATOM 520 N N . PHE A 1 66 ? 3.086 16.172 -6.453 1 98.38 66 PHE A N 1
ATOM 521 C CA . PHE A 1 66 ? 2.141 15.555 -7.379 1 98.38 66 PHE A CA 1
ATOM 522 C C . PHE A 1 66 ? 1.277 14.523 -6.664 1 98.38 66 PHE A C 1
ATOM 524 O O . PHE A 1 66 ? 1.791 13.688 -5.918 1 98.38 66 PHE A O 1
ATOM 531 N N . ASN A 1 67 ? -0.047 14.602 -6.867 1 96.5 67 ASN A N 1
ATOM 532 C CA . ASN A 1 67 ? -0.93 13.523 -6.441 1 96.5 67 ASN A CA 1
ATOM 533 C C . ASN A 1 67 ? -0.629 12.227 -7.191 1 96.5 67 ASN A C 1
ATOM 535 O O . ASN A 1 67 ? 0.004 12.25 -8.25 1 96.5 67 ASN A O 1
ATOM 539 N N . SER A 1 68 ? -1.176 11.125 -6.648 1 97.69 68 SER A N 1
ATOM 540 C CA . SER A 1 68 ? -0.886 9.828 -7.246 1 97.69 68 SER A CA 1
ATOM 541 C C . SER A 1 68 ? -1.481 9.719 -8.648 1 97.69 68 SER A C 1
ATOM 543 O O . SER A 1 68 ? -1.085 8.852 -9.43 1 97.69 68 SER A O 1
ATOM 545 N N . ASP A 1 69 ? -2.379 10.617 -9.008 1 96.69 69 ASP A N 1
ATOM 546 C CA . ASP A 1 69 ? -2.975 10.586 -10.344 1 96.69 69 ASP A CA 1
ATOM 547 C C . ASP A 1 69 ? -2.143 11.391 -11.336 1 96.69 69 ASP A C 1
ATOM 549 O O . ASP A 1 69 ? -2.512 11.516 -12.508 1 96.69 69 ASP A O 1
ATOM 553 N N . GLY A 1 70 ? -1.131 11.984 -10.852 1 97.44 70 GLY A N 1
ATOM 554 C CA . GLY A 1 70 ? -0.219 12.695 -11.727 1 97.44 70 GLY A CA 1
ATOM 555 C C . GLY A 1 70 ? -0.468 14.195 -11.758 1 97.44 70 GLY A C 1
ATOM 556 O O . GLY A 1 70 ? 0.321 14.945 -12.328 1 97.44 70 GLY A O 1
ATOM 557 N N . SER A 1 71 ? -1.527 14.641 -11.125 1 97.38 71 SER A N 1
ATOM 558 C CA . SER A 1 71 ? -1.79 16.078 -11.086 1 97.38 71 SER A CA 1
ATOM 559 C C . SER A 1 71 ? -0.916 16.766 -10.047 1 97.38 71 SER A C 1
ATOM 561 O O . SER A 1 71 ? -0.672 16.219 -8.969 1 97.38 71 SER A O 1
ATOM 563 N N . GLU A 1 72 ? -0.469 17.922 -10.383 1 97.19 72 GLU A N 1
ATOM 564 C CA . GLU A 1 72 ? 0.343 18.688 -9.445 1 97.19 72 GLU A CA 1
ATOM 565 C C . GLU A 1 72 ? -0.531 19.547 -8.531 1 97.19 72 GLU A C 1
ATOM 567 O O . GLU A 1 72 ? -1.501 20.156 -8.984 1 97.19 72 GLU A O 1
ATOM 572 N N . ALA A 1 73 ? -0.252 19.547 -7.32 1 93.69 73 ALA A N 1
ATOM 573 C CA . ALA A 1 73 ? -0.971 20.344 -6.336 1 93.69 73 ALA A CA 1
ATOM 574 C C . ALA A 1 73 ? -0.067 21.438 -5.75 1 93.69 73 ALA A C 1
ATOM 576 O O . ALA A 1 73 ? 1.159 21.297 -5.766 1 93.69 73 ALA A O 1
ATOM 577 N N . ALA A 1 74 ? -0.624 22.469 -5.23 1 90.62 74 ALA A N 1
ATOM 578 C CA . ALA A 1 74 ? 0.121 23.625 -4.742 1 90.62 74 ALA A CA 1
ATOM 579 C C . ALA A 1 74 ? 0.774 23.328 -3.396 1 90.62 74 ALA A C 1
ATOM 581 O O . ALA A 1 74 ? 1.855 23.844 -3.098 1 90.62 74 ALA A O 1
ATOM 582 N N . MET A 1 75 ? 0.033 22.594 -2.662 1 86.56 75 MET A N 1
ATOM 583 C CA . MET A 1 75 ? 0.52 22.375 -1.305 1 86.56 75 MET A CA 1
ATOM 584 C C . MET A 1 75 ? -0.084 21.094 -0.719 1 86.56 75 MET A C 1
ATOM 586 O O . MET A 1 75 ? -1.189 20.703 -1.092 1 86.56 75 MET A O 1
ATOM 590 N N . CYS A 1 76 ? 0.67 20.5 0.194 1 89.44 76 CYS A N 1
ATOM 591 C CA . CYS A 1 76 ? 0.244 19.391 1.033 1 89.44 76 CYS A CA 1
ATOM 592 C C . CYS A 1 76 ? 0.879 19.469 2.416 1 89.44 76 CYS A C 1
ATOM 594 O O . CYS A 1 76 ? 2.098 19.344 2.553 1 89.44 76 CYS A O 1
ATOM 596 N N . GLY A 1 77 ? 0.103 19.594 3.447 1 91.19 77 GLY A N 1
ATOM 597 C CA . GLY A 1 77 ? 0.613 19.75 4.797 1 91.19 77 GLY A CA 1
ATOM 598 C C . GLY A 1 77 ? 1.453 18.578 5.27 1 91.19 77 GLY A C 1
ATOM 599 O O . GLY A 1 77 ? 2.514 18.766 5.867 1 91.19 77 GLY A O 1
ATOM 600 N N . ASN A 1 78 ? 1 17.391 5.035 1 95.38 78 ASN A N 1
ATOM 601 C CA . ASN A 1 78 ? 1.749 16.203 5.414 1 95.38 78 ASN A CA 1
ATOM 602 C C . ASN A 1 78 ? 3.027 16.062 4.594 1 95.38 78 ASN A C 1
ATOM 604 O O . ASN A 1 78 ? 4.086 15.734 5.137 1 95.38 78 ASN A O 1
ATOM 608 N N . GLY A 1 79 ? 2.9 16.359 3.312 1 97.06 79 GLY A N 1
ATOM 609 C CA . GLY A 1 79 ? 4.035 16.234 2.414 1 97.06 79 GLY A CA 1
ATOM 610 C C . GLY A 1 79 ? 5.164 17.203 2.736 1 97.06 79 GLY A C 1
ATOM 611 O O . GLY A 1 79 ? 6.34 16.844 2.633 1 97.06 79 GLY A O 1
ATOM 612 N N . ILE A 1 80 ? 4.801 18.438 3.068 1 97.25 80 ILE A N 1
ATOM 613 C CA . ILE A 1 80 ? 5.812 19.453 3.32 1 97.25 80 ILE A CA 1
ATOM 614 C C . ILE A 1 80 ? 6.609 19.094 4.574 1 97.25 80 ILE A C 1
ATOM 616 O O . ILE A 1 80 ? 7.789 19.438 4.688 1 97.25 80 ILE A O 1
ATOM 620 N N . ARG A 1 81 ? 5.953 18.375 5.504 1 98.25 81 ARG A N 1
ATOM 621 C CA . ARG A 1 81 ? 6.691 17.922 6.676 1 98.25 81 ARG A CA 1
ATOM 622 C C . ARG A 1 81 ? 7.73 16.875 6.289 1 98.25 81 ARG A C 1
ATOM 624 O O . ARG A 1 81 ? 8.891 16.953 6.707 1 98.25 81 ARG A O 1
ATOM 631 N N . CYS A 1 82 ? 7.324 15.891 5.484 1 98.75 82 CYS A N 1
ATOM 632 C CA . CYS A 1 82 ? 8.258 14.891 4.988 1 98.75 82 CYS A CA 1
ATOM 633 C C . CYS A 1 82 ? 9.398 15.547 4.219 1 98.75 82 CYS A C 1
ATOM 635 O O . CYS A 1 82 ? 10.57 15.258 4.473 1 98.75 82 CYS A O 1
ATOM 637 N N . PHE A 1 83 ? 8.984 16.484 3.363 1 98.81 83 PHE A N 1
ATOM 638 C CA . PHE A 1 83 ? 9.93 17.219 2.535 1 98.81 83 PHE A CA 1
ATOM 639 C C . PHE A 1 83 ? 10.938 17.969 3.398 1 98.81 83 PHE A C 1
ATOM 641 O O . PHE A 1 83 ? 12.148 17.875 3.16 1 98.81 83 PHE A O 1
ATOM 648 N N . SER A 1 84 ? 10.531 18.609 4.375 1 98.81 84 SER A N 1
ATOM 649 C CA . SER A 1 84 ? 11.375 19.422 5.238 1 98.81 84 SER A CA 1
ATOM 650 C C . SER A 1 84 ? 12.344 18.562 6.035 1 98.81 84 SER A C 1
ATOM 652 O O . SER A 1 84 ? 13.531 18.891 6.148 1 98.81 84 SER A O 1
ATOM 654 N N . ARG A 1 85 ? 11.797 17.5 6.59 1 98.75 85 ARG A N 1
ATOM 655 C CA . ARG A 1 85 ? 12.734 16.594 7.242 1 98.75 85 ARG A CA 1
ATOM 656 C C . ARG A 1 85 ? 13.844 16.172 6.293 1 98.75 85 ARG A C 1
ATOM 658 O O . ARG A 1 85 ? 15.023 16.219 6.645 1 98.75 85 ARG A O 1
ATOM 665 N N . TYR A 1 86 ? 13.469 15.766 5.098 1 98.88 86 TYR A N 1
ATOM 666 C CA . TYR A 1 86 ? 14.422 15.234 4.133 1 98.88 86 TYR A CA 1
ATOM 667 C C . TYR A 1 86 ? 15.516 16.266 3.832 1 98.88 86 TYR A C 1
ATOM 669 O O . TYR A 1 86 ? 16.703 15.938 3.873 1 98.88 86 TYR A O 1
ATOM 677 N N . VAL A 1 87 ? 15.133 17.5 3.516 1 98.75 87 VAL A N 1
ATOM 678 C CA . VAL A 1 87 ? 16.094 18.484 3.047 1 98.75 87 VAL A CA 1
ATOM 679 C C . VAL A 1 87 ? 17.031 18.875 4.188 1 98.75 87 VAL A C 1
ATOM 681 O O . VAL A 1 87 ? 18.203 19.172 3.961 1 98.75 87 VAL A O 1
ATOM 684 N N . VAL A 1 88 ? 16.516 18.875 5.402 1 98.69 88 VAL A N 1
ATOM 685 C CA . VAL A 1 88 ? 17.359 19.156 6.547 1 98.69 88 VAL A CA 1
ATOM 686 C C . VAL A 1 88 ? 18.312 17.984 6.793 1 98.69 88 VAL A C 1
ATOM 688 O O . VAL A 1 88 ? 19.5 18.172 7.008 1 98.69 88 VAL A O 1
ATOM 691 N N . GLU A 1 89 ? 17.75 16.797 6.746 1 98.06 89 GLU A N 1
ATOM 692 C CA . GLU A 1 89 ? 18.547 15.586 6.961 1 98.06 89 GLU A CA 1
ATOM 693 C C . GLU A 1 89 ? 19.656 15.461 5.926 1 98.06 89 GLU A C 1
ATOM 695 O O . GLU A 1 89 ? 20.75 14.984 6.23 1 98.06 89 GLU A O 1
ATOM 700 N N . GLU A 1 90 ? 19.391 15.93 4.691 1 98.19 90 GLU A N 1
ATOM 701 C CA . GLU A 1 90 ? 20.359 15.812 3.6 1 98.19 90 GLU A CA 1
ATOM 702 C C . GLU A 1 90 ? 21.312 17 3.574 1 98.19 90 GLU A C 1
ATOM 704 O O . GLU A 1 90 ? 22.266 17.031 2.785 1 98.19 90 GLU A O 1
ATOM 709 N N . GLY A 1 91 ? 21.047 18.016 4.312 1 98.31 91 GLY A N 1
ATOM 710 C CA . GLY A 1 91 ? 21.938 19.141 4.441 1 98.31 91 GLY A CA 1
ATOM 711 C C . GLY A 1 91 ? 21.672 20.234 3.42 1 98.31 91 GLY A C 1
ATOM 712 O O . GLY A 1 91 ? 22.516 21.109 3.205 1 98.31 91 GLY A O 1
ATOM 713 N N . TYR A 1 92 ? 20.516 20.219 2.799 1 98.5 92 TYR A N 1
ATOM 714 C CA . TYR A 1 92 ? 20.172 21.203 1.787 1 98.5 92 TYR A CA 1
ATOM 715 C C . TYR A 1 92 ? 19.703 22.5 2.432 1 98.5 92 TYR A C 1
ATOM 717 O O . TYR A 1 92 ? 19.688 23.547 1.786 1 98.5 92 TYR A O 1
ATOM 725 N N . ALA A 1 93 ? 19.266 22.438 3.707 1 98.38 93 ALA A N 1
ATOM 726 C CA . ALA A 1 93 ? 18.797 23.594 4.465 1 98.38 93 ALA A CA 1
ATOM 727 C C . ALA A 1 93 ? 19 23.391 5.965 1 98.38 93 ALA A C 1
ATOM 729 O O . ALA A 1 93 ? 19.312 22.281 6.406 1 98.38 93 ALA A O 1
ATOM 730 N N . GLY A 1 94 ? 18.938 24.484 6.688 1 98.06 94 GLY A N 1
ATOM 731 C CA . GLY A 1 94 ? 18.984 24.406 8.141 1 98.06 94 GLY A CA 1
ATOM 732 C C . GLY A 1 94 ? 17.641 24.078 8.766 1 98.06 94 GLY A C 1
ATOM 733 O O . GLY A 1 94 ? 16.656 23.844 8.062 1 98.06 94 GLY A O 1
ATOM 734 N N . GLU A 1 95 ? 17.609 24.016 10.062 1 98.19 95 GLU A N 1
ATOM 735 C CA . GLU A 1 95 ? 16.438 23.609 10.82 1 98.19 95 GLU A CA 1
ATOM 736 C C . GLU A 1 95 ? 15.312 24.641 10.664 1 98.19 95 GLU A C 1
ATOM 738 O O . GLU A 1 95 ? 14.141 24.328 10.867 1 98.19 95 GLU A O 1
ATOM 743 N N . ARG A 1 96 ? 15.656 25.875 10.5 1 98.38 96 ARG A N 1
ATOM 744 C CA . ARG A 1 96 ? 14.719 26.891 10.023 1 98.38 96 ARG A CA 1
ATOM 745 C C . ARG A 1 96 ? 14.898 27.141 8.523 1 98.38 96 ARG A C 1
ATOM 747 O O . ARG A 1 96 ? 15.984 27.5 8.086 1 98.38 96 ARG A O 1
ATOM 754 N N . LEU A 1 97 ? 13.836 26.891 7.785 1 98.25 97 LEU A N 1
ATOM 755 C CA . LEU A 1 97 ? 14.031 26.922 6.34 1 98.25 97 LEU A CA 1
ATOM 756 C C . LEU A 1 97 ? 12.852 27.609 5.656 1 98.25 97 LEU A C 1
ATOM 758 O O . LEU A 1 97 ? 11.742 27.625 6.191 1 98.25 97 LEU A O 1
ATOM 762 N N . ARG A 1 98 ? 13.164 28.188 4.484 1 98.06 98 ARG A N 1
ATOM 763 C CA . ARG A 1 98 ? 12.188 28.734 3.557 1 98.06 98 ARG A CA 1
ATOM 764 C C . ARG A 1 98 ? 12.008 27.828 2.346 1 98.06 98 ARG A C 1
ATOM 766 O O . ARG A 1 98 ? 12.977 27.469 1.682 1 98.06 98 ARG A O 1
ATOM 773 N N . VAL A 1 99 ? 10.789 27.438 2.115 1 98.25 99 VAL A N 1
ATOM 774 C CA . VAL A 1 99 ? 10.492 26.5 1.038 1 98.25 99 VAL A CA 1
ATOM 775 C C . VAL A 1 99 ? 9.617 27.188 -0.014 1 98.25 99 VAL A C 1
ATOM 777 O O . VAL A 1 99 ? 8.547 27.703 0.301 1 98.25 99 VAL A O 1
ATOM 780 N N . GLU A 1 100 ? 10.094 27.203 -1.216 1 98.25 100 GLU A N 1
ATOM 781 C CA . GLU A 1 100 ? 9.312 27.688 -2.354 1 98.25 100 GLU A CA 1
ATOM 782 C C . GLU A 1 100 ? 8.281 26.641 -2.793 1 98.25 100 GLU A C 1
ATOM 784 O O . GLU A 1 100 ? 8.633 25.5 -3.068 1 98.25 100 GLU A O 1
ATOM 789 N N . THR A 1 101 ? 7.016 26.969 -2.77 1 96.75 101 THR A N 1
ATOM 790 C CA . THR A 1 101 ? 5.93 26.125 -3.258 1 96.75 101 THR A CA 1
ATOM 791 C C . THR A 1 101 ? 5.086 26.875 -4.289 1 96.75 101 THR A C 1
ATOM 793 O O . THR A 1 101 ? 5.277 28.078 -4.5 1 96.75 101 THR A O 1
ATOM 796 N N . LEU A 1 102 ? 4.172 26.172 -4.965 1 94.94 102 LEU A N 1
ATOM 797 C CA . LEU A 1 102 ? 3.242 26.812 -5.879 1 94.94 102 LEU A CA 1
ATOM 798 C C . LEU A 1 102 ? 2.305 27.766 -5.129 1 94.94 102 LEU A C 1
ATOM 800 O O . LEU A 1 102 ? 1.742 28.688 -5.715 1 94.94 102 LEU A O 1
ATOM 804 N N . ALA A 1 103 ? 2.16 27.578 -3.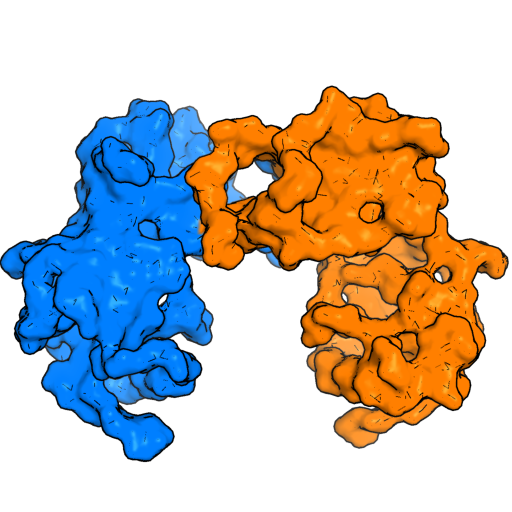816 1 90.56 103 ALA A N 1
ATOM 805 C CA . ALA A 1 103 ? 1.279 28.406 -2.998 1 90.56 103 ALA A CA 1
ATOM 806 C C . ALA A 1 103 ? 2.041 29.578 -2.385 1 90.56 103 ALA A C 1
ATOM 808 O O . ALA A 1 103 ? 1.476 30.359 -1.621 1 90.56 103 ALA A O 1
ATOM 809 N N . GLY A 1 104 ? 3.361 29.734 -2.738 1 93.75 104 GLY A N 1
ATOM 810 C CA . GLY A 1 104 ? 4.207 30.766 -2.148 1 93.75 104 GLY A CA 1
ATOM 811 C C . GLY A 1 104 ? 5.328 30.203 -1.3 1 93.75 104 GLY A C 1
ATOM 812 O O . GLY A 1 104 ? 5.609 29 -1.354 1 93.75 104 GLY A O 1
ATOM 813 N N . ILE A 1 105 ? 5.988 31.078 -0.611 1 96.56 105 ILE A N 1
ATOM 814 C CA . ILE A 1 105 ? 7.102 30.672 0.238 1 96.56 105 ILE A CA 1
ATOM 815 C C . ILE A 1 105 ? 6.594 30.375 1.647 1 96.56 105 ILE A C 1
ATOM 817 O O . ILE A 1 105 ? 5.879 31.188 2.238 1 96.56 105 ILE A O 1
ATOM 821 N N . LEU A 1 106 ? 6.953 29.25 2.133 1 95.12 106 LEU A N 1
ATOM 822 C CA . LEU A 1 106 ? 6.594 28.844 3.486 1 95.12 106 LEU A CA 1
ATOM 823 C C . LEU A 1 106 ? 7.82 28.812 4.391 1 95.12 106 LEU A C 1
ATOM 825 O O . LEU A 1 106 ? 8.906 28.406 3.959 1 95.12 106 LEU A O 1
ATOM 829 N N . GLU A 1 107 ? 7.633 29.297 5.547 1 96 107 GLU A N 1
ATOM 830 C CA . GLU A 1 107 ? 8.672 29.188 6.57 1 96 107 GLU A CA 1
ATOM 831 C C . GLU A 1 107 ? 8.367 28.047 7.547 1 96 107 GLU A C 1
ATOM 833 O O . GLU A 1 107 ? 7.27 27.984 8.102 1 96 107 GLU A O 1
ATOM 838 N N . LEU A 1 108 ? 9.359 27.141 7.684 1 97.75 108 LEU A N 1
ATOM 839 C CA . LEU A 1 108 ? 9.18 25.953 8.516 1 97.75 108 LEU A CA 1
ATOM 840 C C . LEU A 1 108 ? 10.312 25.828 9.523 1 97.75 108 LEU A C 1
ATOM 842 O O . LEU A 1 108 ? 11.359 26.453 9.375 1 97.75 108 LEU A O 1
ATOM 846 N N . GLU A 1 109 ? 10.055 25.062 10.523 1 98.5 109 GLU A N 1
ATOM 847 C CA . GLU A 1 109 ? 11.055 24.719 11.531 1 98.5 109 GLU A CA 1
ATOM 848 C C . GLU A 1 109 ? 11.094 23.203 11.789 1 98.5 109 GLU A C 1
ATOM 850 O O . GLU A 1 109 ? 10.062 22.594 12.07 1 98.5 109 GLU A O 1
ATOM 855 N N . VAL A 1 110 ? 12.234 22.625 11.656 1 98.56 110 VAL A N 1
ATOM 856 C CA . VAL A 1 110 ? 12.445 21.203 11.906 1 98.56 110 VAL A CA 1
ATOM 857 C C . VAL A 1 110 ? 13.125 21.016 13.258 1 98.56 110 VAL A C 1
ATOM 859 O O . VAL A 1 110 ? 14.094 21.703 13.578 1 98.56 110 VAL A O 1
ATOM 862 N N . LYS A 1 111 ? 12.547 20.125 14.008 1 97.12 111 LYS A N 1
ATOM 863 C CA . LYS A 1 111 ? 13.125 19.797 15.312 1 97.12 111 LYS A CA 1
ATOM 864 C C . LYS A 1 111 ? 13.359 18.297 15.453 1 97.12 111 LYS A C 1
ATOM 866 O O . LYS A 1 111 ? 12.57 17.484 14.961 1 97.12 111 LYS A O 1
ATOM 871 N N . ARG A 1 112 ? 14.445 17.984 16.188 1 94 112 ARG A N 1
ATOM 872 C CA . ARG A 1 112 ? 14.758 16.594 16.516 1 94 112 ARG A CA 1
ATOM 873 C C . ARG A 1 112 ? 14.641 16.328 18 1 94 112 ARG A C 1
ATOM 875 O O . ARG A 1 112 ? 15.555 16.625 18.766 1 94 112 ARG A O 1
ATOM 882 N N . GLU A 1 113 ? 13.586 15.875 18.344 1 91.62 113 GLU A N 1
ATOM 883 C CA . GLU A 1 113 ? 13.281 15.516 19.719 1 91.62 113 GLU A CA 1
ATOM 884 C C . GLU A 1 113 ? 12.594 14.156 19.797 1 91.62 113 GLU A C 1
ATOM 886 O O . GLU A 1 113 ? 11.367 14.07 19.719 1 91.62 113 GLU A O 1
ATOM 891 N N . ASN A 1 114 ? 13.344 13.094 20.156 1 91.38 114 ASN A N 1
ATOM 892 C CA . ASN A 1 114 ? 12.797 11.742 20.125 1 91.38 114 ASN A CA 1
ATOM 893 C C . ASN A 1 114 ? 12.031 11.469 18.828 1 91.38 114 ASN A C 1
ATOM 895 O O . ASN A 1 114 ? 10.883 11.023 18.859 1 91.38 114 ASN A O 1
ATOM 899 N N . GLY A 1 115 ? 12.648 11.945 17.781 1 93.81 115 GLY A N 1
ATOM 900 C CA . GLY A 1 115 ? 12.07 11.844 16.453 1 93.81 115 GLY A CA 1
ATOM 901 C C . GLY A 1 115 ? 12.188 13.133 15.648 1 93.81 115 GLY A C 1
ATOM 902 O O . GLY A 1 115 ? 12.93 14.039 16.031 1 93.81 115 GLY A O 1
ATOM 903 N N . TRP A 1 116 ? 11.594 13.172 14.5 1 97.25 116 TRP A N 1
ATOM 904 C CA . TRP A 1 116 ? 11.594 14.344 13.625 1 97.25 116 TRP A CA 1
ATOM 905 C C . TRP A 1 116 ? 10.242 15.039 13.648 1 97.25 116 TRP A C 1
ATOM 907 O O . TRP A 1 116 ? 9.211 14.414 13.391 1 97.25 116 TRP A O 1
ATOM 917 N N . TRP A 1 117 ? 10.297 16.297 14.016 1 98.25 117 TRP A N 1
ATOM 918 C CA . TRP A 1 117 ? 9.094 17.109 14.109 1 98.25 117 TRP A CA 1
ATOM 919 C C . TRP A 1 117 ? 9.227 18.375 13.258 1 98.25 117 TRP A C 1
ATOM 921 O O . TRP A 1 117 ? 10.297 18.984 13.203 1 98.25 117 TRP A O 1
ATOM 931 N N . VAL A 1 118 ? 8.148 18.734 12.617 1 98.62 118 VAL A N 1
ATOM 932 C CA . VAL A 1 118 ? 8.164 19.906 11.75 1 98.62 118 VAL A CA 1
ATOM 933 C C . VAL A 1 118 ? 7.02 20.844 12.141 1 98.62 118 VAL A C 1
ATOM 935 O O . VAL A 1 118 ? 5.852 20.453 12.125 1 98.62 118 VAL A O 1
ATOM 938 N N . LYS A 1 119 ? 7.383 22 12.438 1 98.25 119 LYS A N 1
ATOM 939 C CA . LYS A 1 119 ? 6.418 23.047 12.766 1 98.25 119 LYS A CA 1
ATOM 940 C C . LYS A 1 119 ? 6.055 23.859 11.523 1 98.25 119 LYS A C 1
ATOM 942 O O . LYS A 1 119 ? 6.934 24.344 10.812 1 98.25 119 LYS A O 1
ATOM 947 N N . VAL A 1 120 ? 4.84 24.016 11.328 1 95.88 120 VAL A N 1
ATOM 948 C CA . VAL A 1 120 ? 4.316 24.703 10.156 1 95.88 120 VAL A CA 1
ATOM 949 C C . VAL A 1 120 ? 3.416 25.859 10.602 1 95.88 120 VAL A C 1
ATOM 951 O O . VAL A 1 120 ? 2.596 25.703 11.508 1 95.88 120 VAL A O 1
ATOM 954 N N . ASP A 1 121 ? 3.617 27.016 9.977 1 95.31 121 ASP A N 1
ATOM 955 C CA . ASP A 1 121 ? 2.686 28.141 10.117 1 95.31 121 ASP A CA 1
ATOM 956 C C . ASP A 1 121 ? 1.431 27.922 9.281 1 95.31 121 ASP A C 1
ATOM 958 O O . ASP A 1 121 ? 1.489 27.953 8.047 1 95.31 121 ASP A O 1
ATOM 962 N N . MET A 1 122 ? 0.307 27.766 9.953 1 94.44 122 MET A N 1
ATOM 963 C CA . MET A 1 122 ? -0.93 27.406 9.273 1 94.44 122 MET A CA 1
ATOM 964 C C . MET A 1 122 ? -1.799 28.625 9.023 1 94.44 122 MET A C 1
ATOM 966 O O . MET A 1 122 ? -2.9 28.516 8.484 1 94.44 122 MET A O 1
ATOM 970 N N . GLY A 1 123 ? -1.24 29.797 9.414 1 94 123 GLY A N 1
ATOM 971 C CA . GLY A 1 123 ? -1.992 31.031 9.242 1 94 123 GLY A CA 1
ATOM 972 C C . GLY A 1 123 ? -3.117 31.188 10.25 1 94 123 GLY A C 1
ATOM 973 O O . GLY A 1 123 ? -3.203 30.438 11.219 1 94 123 GLY A O 1
ATOM 974 N N . LYS A 1 124 ? -3.945 32.219 10.016 1 96.5 124 LYS A N 1
ATOM 975 C CA . LYS A 1 124 ? -5.027 32.531 10.938 1 96.5 124 LYS A CA 1
ATOM 976 C C . LYS A 1 124 ? -6.305 31.797 10.578 1 96.5 124 LYS A C 1
ATOM 978 O O . LYS A 1 124 ? -6.801 31.891 9.453 1 96.5 124 LYS A O 1
ATOM 983 N N . PRO A 1 125 ? -6.797 31 11.516 1 97.44 125 PRO A N 1
ATOM 984 C CA . PRO A 1 125 ? -8.109 30.406 11.258 1 97.44 125 PRO A CA 1
ATOM 985 C C . PRO A 1 125 ? -9.203 31.453 11.047 1 97.44 125 PRO A C 1
ATOM 987 O O . PRO A 1 125 ? -9.211 32.469 11.727 1 97.44 125 PRO A O 1
ATOM 990 N N . LYS A 1 126 ? -10.047 31.219 10.102 1 97.25 126 LYS A N 1
ATOM 991 C CA . LYS A 1 126 ? -11.148 32.125 9.797 1 97.25 126 LYS A CA 1
ATOM 992 C C . LYS A 1 126 ? -12.492 31.5 10.18 1 97.25 126 LYS A C 1
ATOM 994 O O . LYS A 1 126 ? -12.711 30.312 9.984 1 97.25 126 LYS A O 1
ATOM 999 N N . PHE A 1 127 ? -13.383 32.344 10.711 1 97.06 127 PHE A N 1
ATOM 1000 C CA . PHE A 1 127 ? -14.625 31.797 11.258 1 97.06 127 PHE A CA 1
ATOM 1001 C C . PHE A 1 127 ? -15.828 32.438 10.578 1 97.06 127 PHE A C 1
ATOM 1003 O O . PHE A 1 127 ? -16.953 31.969 10.742 1 97.06 127 PHE A O 1
ATOM 1010 N N . GLY A 1 128 ? -15.57 33.406 9.805 1 95 128 GLY A N 1
ATOM 1011 C CA . GLY A 1 128 ? -16.688 34.094 9.172 1 95 128 GLY A CA 1
ATOM 1012 C C . GLY A 1 128 ? -17.297 33.312 8.039 1 95 128 GLY A C 1
ATOM 1013 O O . GLY A 1 128 ? -16.594 32.625 7.281 1 95 128 GLY A O 1
ATOM 1014 N N . ARG A 1 129 ? -18.547 33.5 7.863 1 93.44 129 ARG A N 1
ATOM 1015 C CA . ARG A 1 129 ? -19.344 32.781 6.879 1 93.44 129 ARG A CA 1
ATOM 1016 C C . ARG A 1 129 ? -18.781 32.969 5.473 1 93.44 129 ARG A C 1
ATOM 1018 O O . ARG A 1 129 ? -18.672 32.031 4.699 1 93.44 129 ARG A O 1
ATOM 1025 N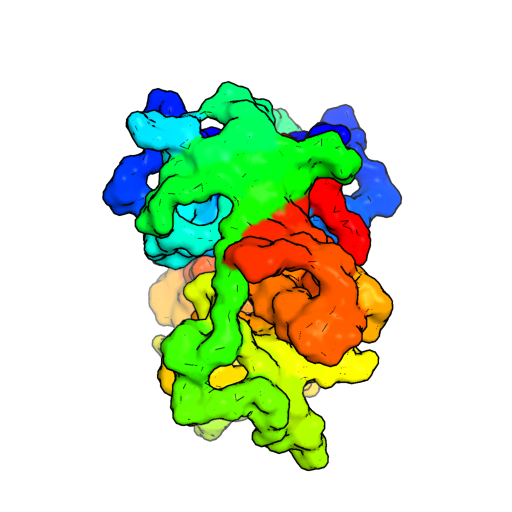 N . GLU A 1 130 ? -18.422 34.156 5.137 1 94.38 130 GLU A N 1
ATOM 1026 C CA . GLU A 1 130 ? -17.938 34.469 3.793 1 94.38 130 GLU A CA 1
ATOM 1027 C C . GLU A 1 130 ? -16.594 33.812 3.521 1 94.38 130 GLU A C 1
ATOM 1029 O O . GLU A 1 130 ? -16.312 33.375 2.402 1 94.38 130 GLU A O 1
ATOM 1034 N N . GLU A 1 131 ? -15.773 33.688 4.555 1 94.31 131 GLU A N 1
ATOM 1035 C CA . GLU A 1 131 ? -14.438 33.125 4.41 1 94.31 131 GLU A CA 1
ATOM 1036 C C . GLU A 1 131 ? -14.492 31.594 4.422 1 94.31 131 GLU A C 1
ATOM 1038 O O . GLU A 1 131 ? -13.602 30.938 3.877 1 94.31 131 GLU A O 1
ATOM 1043 N N . ILE A 1 132 ? -15.406 30.922 4.98 1 91.12 132 ILE A N 1
ATOM 1044 C CA . ILE A 1 132 ? -15.633 29.484 5.008 1 91.12 132 ILE A CA 1
ATOM 1045 C C . ILE A 1 132 ? -16.359 29.047 3.736 1 91.12 132 ILE A C 1
ATOM 1047 O O . ILE A 1 132 ? -16.25 27.906 3.314 1 91.12 132 ILE A O 1
ATOM 1051 N N . PRO A 1 133 ? -16.797 29.922 2.982 1 92.88 133 PRO A N 1
ATOM 1052 C CA . PRO A 1 133 ? -17.969 30.172 2.133 1 92.88 133 PRO A CA 1
ATOM 1053 C C . PRO A 1 133 ? -19.156 29.266 2.475 1 92.88 133 PRO A C 1
ATOM 1055 O O . PRO A 1 133 ? -19.234 28.141 1.988 1 92.88 133 PRO A O 1
ATOM 1058 N N . ALA A 1 134 ? -19.906 29.609 3.322 1 95.94 134 ALA A N 1
ATOM 1059 C CA . ALA A 1 134 ? -21.156 28.984 3.748 1 95.94 134 ALA A CA 1
ATOM 1060 C C . ALA A 1 134 ? -22.344 29.922 3.498 1 95.94 134 ALA A C 1
ATOM 1062 O O . ALA A 1 134 ? -22.188 31.141 3.477 1 95.94 134 ALA A O 1
ATOM 1063 N N . LYS A 1 135 ? -23.469 29.312 3.254 1 96.12 135 LYS A N 1
ATOM 1064 C CA . LYS A 1 135 ? -24.656 30.109 2.934 1 96.12 135 LYS A CA 1
ATOM 1065 C C . LYS A 1 135 ? -25.25 30.734 4.188 1 96.12 135 LYS A C 1
ATOM 1067 O O . LYS A 1 135 ? -25.969 31.734 4.105 1 96.12 135 LYS A O 1
ATOM 1072 N N . THR A 1 136 ? -25.047 30.141 5.266 1 94.44 136 THR A N 1
ATOM 1073 C CA . THR A 1 136 ? -25.547 30.656 6.543 1 94.44 136 THR A CA 1
ATOM 1074 C C . THR A 1 136 ? -24.453 30.562 7.613 1 94.44 136 THR A C 1
ATOM 1076 O O . THR A 1 136 ? -23.375 30.031 7.363 1 94.44 136 THR A O 1
ATOM 1079 N N . ASP A 1 137 ? -24.734 31.203 8.758 1 93.44 137 ASP A N 1
ATOM 1080 C CA . ASP A 1 137 ? -23.859 31.047 9.906 1 93.44 137 ASP A CA 1
ATOM 1081 C C . ASP A 1 137 ? -23.922 29.625 10.461 1 93.44 137 ASP A C 1
ATOM 1083 O O . ASP A 1 137 ? -25 29.078 10.672 1 93.44 137 ASP A O 1
ATOM 1087 N N . VAL A 1 138 ? -22.719 29.047 10.664 1 95.12 138 VAL A N 1
ATOM 1088 C CA . VAL A 1 138 ? -22.688 27.625 11.016 1 95.12 138 VAL A CA 1
ATOM 1089 C C . VAL A 1 138 ? -22.188 27.469 12.453 1 95.12 138 VAL A C 1
ATOM 1091 O O . VAL A 1 138 ? -21.984 26.344 12.922 1 95.12 138 VAL A O 1
ATOM 1094 N N . TRP A 1 139 ? -22 28.516 13.164 1 97.5 139 TRP A N 1
ATOM 1095 C CA . TRP A 1 139 ? -21.531 28.438 14.539 1 97.5 139 TRP A CA 1
ATOM 1096 C C . TRP A 1 139 ? -22.625 27.906 15.469 1 97.5 139 TRP A C 1
ATOM 1098 O O . TRP A 1 139 ? -23.391 28.703 16.031 1 97.5 139 TRP A O 1
ATOM 1108 N N . GLY A 1 140 ? -22.609 26.672 15.633 1 96.88 140 GLY A N 1
ATOM 1109 C CA . GLY A 1 140 ? -23.625 26.031 16.469 1 96.88 140 GLY A CA 1
ATOM 1110 C C . GLY A 1 140 ? -24.875 25.641 15.711 1 96.88 140 GLY A C 1
ATOM 1111 O O . GLY A 1 140 ? -25.922 25.438 16.312 1 96.88 140 GLY A O 1
ATOM 1112 N N . TYR A 1 141 ? -24.766 25.547 14.484 1 96.19 141 TYR A N 1
ATOM 1113 C CA . TYR A 1 141 ? -25.891 25.141 13.648 1 96.19 141 TYR A CA 1
ATOM 1114 C C . TYR A 1 141 ? -26.266 23.688 13.891 1 96.19 141 TYR A C 1
ATOM 1116 O O . TYR A 1 141 ? -25.375 22.828 14.031 1 96.19 141 TYR A O 1
ATOM 1124 N N . GLU A 1 142 ? -27.547 23.391 13.922 1 96.31 142 GLU A N 1
ATOM 1125 C CA . GLU A 1 142 ? -28 22.047 14.25 1 96.31 142 GLU A CA 1
ATOM 1126 C C . GLU A 1 142 ? -28.328 21.25 12.992 1 96.31 142 GLU A C 1
ATOM 1128 O O . GLU A 1 142 ? -29 21.75 12.094 1 96.31 142 GLU A O 1
ATOM 1133 N N . VAL A 1 143 ? -27.766 20.047 12.984 1 95.31 143 VAL A N 1
ATOM 1134 C CA . VAL A 1 143 ? -28.078 19.094 11.93 1 95.31 143 VAL A CA 1
ATOM 1135 C C . VAL A 1 143 ? -28.641 17.812 12.547 1 95.31 143 VAL A C 1
ATOM 1137 O O . VAL A 1 143 ? -28.188 17.375 13.609 1 95.31 143 VAL A O 1
ATOM 1140 N N . GLU A 1 144 ? -29.594 17.281 11.828 1 94.31 144 GLU A N 1
ATOM 1141 C CA . GLU A 1 144 ? -30.203 16.047 12.312 1 94.31 144 GLU A CA 1
ATOM 1142 C C . GLU A 1 144 ? -29.812 14.852 11.438 1 94.31 144 GLU A C 1
ATOM 1144 O O . GLU A 1 144 ? -29.797 14.953 10.211 1 94.31 144 GLU A O 1
ATOM 1149 N N . HIS A 1 145 ? -29.438 13.766 12.109 1 93.38 145 HIS A N 1
ATOM 1150 C CA . HIS A 1 145 ? -29.109 12.508 11.438 1 93.38 145 HIS A CA 1
ATOM 1151 C C . HIS A 1 145 ? -29.531 11.305 12.273 1 93.38 145 HIS A C 1
ATOM 1153 O O . HIS A 1 145 ? -29.141 11.188 13.438 1 93.38 145 HIS A O 1
ATOM 1159 N N . ASP A 1 146 ? -30.281 10.453 11.703 1 92.88 146 ASP A N 1
ATOM 1160 C CA . ASP A 1 146 ? -30.781 9.242 12.352 1 92.88 146 ASP A CA 1
ATOM 1161 C C . ASP A 1 146 ? -31.422 9.555 13.695 1 92.88 146 ASP A C 1
ATOM 1163 O O . ASP A 1 146 ? -31.125 8.906 14.703 1 92.88 146 ASP A O 1
ATOM 1167 N N . GLY A 1 147 ? -32.156 10.578 13.773 1 92.38 147 GLY A N 1
ATOM 1168 C CA . GLY A 1 147 ? -32.938 10.938 14.953 1 92.38 147 GLY A CA 1
ATOM 1169 C C . GLY A 1 147 ? -32.125 11.633 16.016 1 92.38 147 GLY A C 1
ATOM 1170 O O . GLY A 1 147 ? -32.625 11.938 17.094 1 92.38 147 GLY A O 1
ATOM 1171 N N . ARG A 1 148 ? -30.891 11.859 15.688 1 92.56 148 ARG A N 1
ATOM 1172 C CA . ARG A 1 148 ? -30.016 12.555 16.625 1 92.56 148 ARG A CA 1
ATOM 1173 C C . ARG A 1 148 ? -29.641 13.938 16.109 1 92.56 148 ARG A C 1
ATOM 1175 O O . ARG A 1 148 ? -29.438 14.125 14.906 1 92.56 148 ARG A O 1
ATOM 1182 N N . LYS A 1 149 ? -29.547 14.891 17.078 1 95.31 149 LYS A N 1
ATOM 1183 C CA . LYS A 1 149 ? -29.156 16.25 16.719 1 95.31 149 LYS A CA 1
ATOM 1184 C C . LYS A 1 149 ? -27.672 16.484 17 1 95.31 149 LYS A C 1
ATOM 1186 O O . LYS A 1 149 ? -27.141 16.031 18.031 1 95.31 149 LYS A O 1
ATOM 1191 N N . PHE A 1 150 ? -27.047 17.188 16.094 1 96.69 150 PHE A N 1
ATOM 1192 C CA . PHE A 1 150 ? -25.625 17.531 16.203 1 96.69 150 PHE A CA 1
ATOM 1193 C C . PHE A 1 150 ? -25.422 19.031 15.961 1 96.69 150 PHE A C 1
ATOM 1195 O O . PHE A 1 150 ? -26.016 19.594 15.047 1 96.69 150 PHE A O 1
ATOM 1202 N N . ARG A 1 151 ? -24.656 19.609 16.828 1 97.69 151 ARG A N 1
ATOM 1203 C CA . ARG A 1 151 ? -24.203 20.969 16.547 1 97.69 151 ARG A CA 1
ATOM 1204 C C . ARG A 1 151 ? -22.922 20.953 15.719 1 97.69 151 ARG A C 1
ATOM 1206 O O . ARG A 1 151 ? -22 20.188 16 1 97.69 151 ARG A O 1
ATOM 1213 N N . ILE A 1 152 ? -22.953 21.766 14.727 1 98.25 152 ILE A N 1
ATOM 1214 C CA . ILE A 1 152 ? -21.766 21.828 13.891 1 98.25 152 ILE A CA 1
ATOM 1215 C C . ILE A 1 152 ? -21.172 23.234 13.945 1 98.25 152 ILE A C 1
ATOM 1217 O O . ILE A 1 152 ? -21.891 24.219 14.141 1 98.25 152 ILE A O 1
ATOM 1221 N N . TYR A 1 153 ? -19.875 23.266 13.852 1 98.56 153 TYR A N 1
ATOM 1222 C CA . TYR A 1 153 ? -19.062 24.484 13.812 1 98.56 153 TYR A CA 1
ATOM 1223 C C . TYR A 1 153 ? -18.109 24.469 12.625 1 98.56 153 TYR A C 1
ATOM 1225 O O . TYR A 1 153 ? -17.688 23.391 12.188 1 98.56 153 TYR A O 1
ATOM 1233 N N . ALA A 1 154 ? -17.812 25.641 12.07 1 98.38 154 ALA A N 1
ATOM 1234 C CA . ALA A 1 154 ? -16.969 25.625 10.883 1 98.38 154 ALA A CA 1
ATOM 1235 C C . ALA A 1 154 ? -15.844 26.672 10.992 1 98.38 154 ALA A C 1
ATOM 1237 O O . ALA A 1 154 ? -15.992 27.672 11.688 1 98.38 154 ALA A O 1
ATOM 1238 N N . ALA A 1 155 ? -14.789 26.375 10.438 1 98 155 ALA A N 1
ATOM 1239 C CA . ALA A 1 155 ? -13.641 27.266 10.273 1 98 155 ALA A CA 1
ATOM 1240 C C . ALA A 1 155 ? -12.938 27 8.938 1 98 155 ALA A C 1
ATOM 1242 O O . ALA A 1 155 ? -13.148 25.969 8.305 1 98 155 ALA A O 1
ATOM 1243 N N . ASN A 1 156 ? -12.242 27.969 8.5 1 97.12 156 ASN A N 1
ATOM 1244 C CA . ASN A 1 156 ? -11.406 27.844 7.312 1 97.12 156 ASN A CA 1
ATOM 1245 C C . ASN A 1 156 ? -9.922 27.984 7.656 1 97.12 156 ASN A C 1
ATOM 1247 O O . ASN A 1 156 ? -9.484 29.047 8.094 1 97.12 156 ASN A O 1
ATOM 1251 N N . THR A 1 157 ? -9.195 27 7.527 1 95.38 157 THR A N 1
ATOM 1252 C CA . THR A 1 157 ? -7.766 26.953 7.816 1 95.38 157 THR A CA 1
ATOM 1253 C C . THR A 1 157 ? -6.965 26.672 6.547 1 95.38 157 THR A C 1
ATOM 1255 O O . THR A 1 157 ? -5.949 25.984 6.594 1 95.38 157 THR A O 1
ATOM 1258 N N . GLY A 1 158 ? -7.332 27.172 5.449 1 90.19 158 GLY A N 1
ATOM 1259 C CA . GLY A 1 158 ? -6.879 26.906 4.094 1 90.19 158 GLY A CA 1
ATOM 1260 C C . GLY A 1 158 ? -7.977 26.375 3.189 1 90.19 158 GLY A C 1
ATOM 1261 O O . GLY A 1 158 ? -8.094 26.797 2.037 1 90.19 158 GLY A O 1
ATOM 1262 N N . VAL A 1 159 ? -8.734 25.453 3.768 1 92.44 159 VAL A N 1
ATOM 1263 C CA . VAL A 1 159 ? -9.961 24.922 3.189 1 92.44 159 VAL A CA 1
ATOM 1264 C C . VAL A 1 159 ? -11.047 24.859 4.262 1 92.44 159 VAL A C 1
ATOM 1266 O O . VAL A 1 159 ? -10.75 24.875 5.457 1 92.44 159 VAL A O 1
ATOM 1269 N N . PRO A 1 160 ? -12.289 24.812 3.834 1 97.06 160 PRO A N 1
ATOM 1270 C CA . PRO A 1 160 ? -13.359 24.75 4.828 1 97.06 160 PRO A CA 1
ATOM 1271 C C . PRO A 1 160 ? -13.383 23.438 5.609 1 97.06 160 PRO A C 1
ATOM 1273 O O . PRO A 1 160 ? -13.227 22.375 5.02 1 97.06 160 PRO A O 1
ATOM 1276 N N . HIS A 1 161 ? -13.578 23.562 6.914 1 98.12 161 HIS A N 1
ATOM 1277 C CA . HIS A 1 161 ? -13.719 22.422 7.805 1 98.12 161 HIS A CA 1
ATOM 1278 C C . HIS A 1 161 ? -14.914 22.594 8.742 1 98.12 161 HIS A C 1
ATOM 1280 O O . HIS A 1 161 ? -15.141 23.688 9.258 1 98.12 161 HIS A O 1
ATOM 1286 N N . VAL A 1 162 ? -15.625 21.531 8.906 1 98.69 162 VAL A N 1
ATOM 1287 C CA . VAL A 1 162 ? -16.656 21.453 9.945 1 98.69 162 VAL A CA 1
ATOM 1288 C C . VAL A 1 162 ? -16.172 20.562 11.086 1 98.69 162 VAL A C 1
ATOM 1290 O O . VAL A 1 162 ? -15.516 19.531 10.852 1 98.69 162 VAL A O 1
ATOM 1293 N N . ALA A 1 163 ? -16.453 20.984 12.273 1 98.81 163 ALA A N 1
ATOM 1294 C CA . ALA A 1 163 ? -16.203 20.172 13.453 1 98.81 163 ALA A CA 1
ATOM 1295 C C . ALA A 1 163 ? -17.5 19.781 14.148 1 98.81 163 ALA A C 1
ATOM 1297 O O . ALA A 1 163 ? -18.406 20.609 14.305 1 98.81 163 ALA A O 1
ATOM 1298 N N . VAL A 1 164 ? -17.641 18.562 14.492 1 98.75 164 VAL A N 1
ATOM 1299 C CA . VAL A 1 164 ? -18.703 18.016 15.32 1 98.75 164 VAL A CA 1
ATOM 1300 C C . VAL A 1 164 ? -18.109 17.406 16.578 1 98.75 164 VAL A C 1
ATOM 1302 O O . VAL A 1 164 ? -17.375 16.422 16.516 1 98.75 164 VAL A O 1
ATOM 1305 N N . PHE A 1 165 ? -18.422 17.969 17.734 1 98.69 165 PHE A N 1
ATOM 1306 C CA . PHE A 1 165 ? -17.922 17.438 18.984 1 98.69 165 PHE A CA 1
ATOM 1307 C C . PHE A 1 165 ? -18.844 16.359 19.531 1 98.69 165 PHE A C 1
ATOM 1309 O O . PHE A 1 165 ? -20.062 16.594 19.672 1 98.69 165 PHE A O 1
ATOM 1316 N N . VAL A 1 166 ? -18.266 15.172 19.812 1 98.25 166 VAL A N 1
ATOM 1317 C CA . VAL A 1 166 ? -19.047 14.016 20.266 1 98.25 166 VAL A CA 1
ATOM 1318 C C . VAL A 1 166 ? -18.406 13.398 21.5 1 98.25 166 VAL A C 1
ATOM 1320 O O . VAL A 1 166 ? -17.219 13.641 21.781 1 98.25 166 VAL A O 1
ATOM 1323 N N . ASP A 1 167 ? -19.219 12.555 22.172 1 96.81 167 ASP A N 1
ATOM 1324 C CA . ASP A 1 167 ? -18.75 11.898 23.391 1 96.81 167 ASP A CA 1
ATOM 1325 C C . ASP A 1 167 ? -17.969 10.625 23.062 1 96.81 167 ASP A C 1
ATOM 1327 O O . ASP A 1 167 ? -17.156 10.156 23.859 1 96.81 167 ASP A O 1
ATOM 1331 N N . SER A 1 168 ? -18.328 10.047 21.906 1 97.44 168 SER A N 1
ATOM 1332 C CA . SER A 1 168 ? -17.672 8.82 21.453 1 97.44 168 SER A CA 1
ATOM 1333 C C . SER A 1 168 ? -17.484 8.82 19.938 1 97.44 168 SER A C 1
ATOM 1335 O O . SER A 1 168 ? -18.344 9.289 19.203 1 97.44 168 SER A O 1
ATOM 1337 N N . LEU A 1 169 ? -16.375 8.266 19.578 1 97.94 169 LEU A N 1
ATOM 1338 C CA . LEU A 1 169 ? -16.062 8.188 18.156 1 97.94 169 LEU A CA 1
ATOM 1339 C C . LEU A 1 169 ? -16.328 6.785 17.609 1 97.94 169 LEU A C 1
ATOM 1341 O O . LEU A 1 169 ? -15.984 6.48 16.469 1 97.94 169 LEU A O 1
ATOM 1345 N N . ASP A 1 170 ? -16.984 5.953 18.406 1 96.25 170 ASP A N 1
ATOM 1346 C CA . ASP A 1 170 ? -17.219 4.562 18.031 1 96.25 170 ASP A CA 1
ATOM 1347 C C . ASP A 1 170 ? -18.484 4.43 17.203 1 96.25 170 ASP A C 1
ATOM 1349 O O . ASP A 1 170 ? -19.469 3.805 17.641 1 96.25 170 ASP A O 1
ATOM 1353 N N . PHE A 1 171 ? -18.547 5.043 16.031 1 94.62 171 PHE A N 1
ATOM 1354 C CA . PHE A 1 171 ? -19.656 4.934 15.094 1 94.62 171 PHE A CA 1
ATOM 1355 C C . PHE A 1 171 ? -19.188 5.168 13.664 1 94.62 171 PHE A C 1
ATOM 1357 O O . PHE A 1 171 ? -18.047 5.613 13.445 1 94.62 171 PHE A O 1
ATOM 1364 N N . ASP A 1 172 ? -19.906 4.781 12.695 1 96.56 172 ASP A N 1
ATOM 1365 C CA . ASP A 1 172 ? -19.609 5.074 11.297 1 96.56 172 ASP A CA 1
ATOM 1366 C C . ASP A 1 172 ? -19.859 6.547 10.977 1 96.56 172 ASP A C 1
ATOM 1368 O O . ASP A 1 172 ? -21 6.984 10.875 1 96.56 172 ASP A O 1
ATOM 1372 N N . ILE A 1 173 ? -18.812 7.23 10.75 1 97.5 173 ILE A N 1
ATOM 1373 C CA . ILE A 1 173 ? -18.922 8.68 10.625 1 97.5 173 ILE A CA 1
ATOM 1374 C C . ILE A 1 173 ? -19.359 9.047 9.211 1 97.5 173 ILE A C 1
ATOM 1376 O O . ILE A 1 173 ? -19.797 10.172 8.953 1 97.5 173 ILE A O 1
ATOM 1380 N N . VAL A 1 174 ? -19.219 8.156 8.258 1 97.88 174 VAL A N 1
ATOM 1381 C CA . VAL A 1 174 ? -19.281 8.461 6.828 1 97.88 174 VAL A CA 1
ATOM 1382 C C . VAL A 1 174 ? -20.672 8.969 6.465 1 97.88 174 VAL A C 1
ATOM 1384 O O . VAL A 1 174 ? -20.812 10 5.793 1 97.88 174 VAL A O 1
ATOM 1387 N N . PRO A 1 175 ? -21.766 8.328 6.941 1 97.12 175 PRO A N 1
ATOM 1388 C CA . PRO A 1 175 ? -23.094 8.812 6.539 1 97.12 175 PRO A CA 1
ATOM 1389 C C . PRO A 1 175 ? -23.344 10.25 6.973 1 97.12 175 PRO A C 1
ATOM 1391 O O . PRO A 1 175 ? -23.797 11.07 6.164 1 97.12 175 PRO A O 1
ATOM 1394 N N . LEU A 1 176 ? -23.109 10.539 8.18 1 97.5 176 LEU A N 1
ATOM 1395 C CA . LEU A 1 176 ? -23.328 11.898 8.664 1 97.5 176 LEU A CA 1
ATOM 1396 C C . LEU A 1 176 ? -22.375 12.875 7.988 1 97.5 176 LEU A C 1
ATOM 1398 O O . LEU A 1 176 ? -22.766 13.992 7.637 1 97.5 176 LEU A O 1
ATOM 1402 N N . ALA A 1 177 ? -21.141 12.492 7.836 1 98.56 177 ALA A N 1
ATOM 1403 C CA . ALA A 1 177 ? -20.156 13.344 7.18 1 98.56 177 ALA A CA 1
ATOM 1404 C C . ALA A 1 177 ? -20.609 13.727 5.773 1 98.56 177 ALA A C 1
ATOM 1406 O O . ALA A 1 177 ? -20.5 14.891 5.371 1 98.56 177 ALA A O 1
ATOM 1407 N N . ARG A 1 178 ? -21.078 12.742 5.004 1 97.62 178 ARG A N 1
ATOM 1408 C CA . ARG A 1 178 ? -21.531 12.977 3.643 1 97.62 178 ARG A CA 1
ATOM 1409 C C . ARG A 1 178 ? -22.703 13.953 3.627 1 97.62 178 ARG A C 1
ATOM 1411 O O . ARG A 1 178 ? -22.781 14.828 2.762 1 97.62 178 ARG A O 1
ATOM 1418 N N . LYS A 1 179 ? -23.594 13.75 4.562 1 97.44 179 LYS A N 1
ATOM 1419 C CA . LYS A 1 179 ? -24.734 14.648 4.668 1 97.44 179 LYS A CA 1
ATOM 1420 C C . LYS A 1 179 ? -24.297 16.094 4.855 1 97.44 179 LYS A C 1
ATOM 1422 O O . LYS A 1 179 ? -24.828 17 4.219 1 97.44 179 LYS A O 1
ATOM 1427 N N . ILE A 1 180 ? -23.312 16.297 5.691 1 97.94 180 ILE A N 1
ATOM 1428 C CA . ILE A 1 180 ? -22.812 17.641 5.98 1 97.94 180 ILE A CA 1
ATOM 1429 C C . ILE A 1 180 ? -22.031 18.172 4.785 1 97.94 180 ILE A C 1
ATOM 1431 O O . ILE A 1 180 ? -22.25 19.297 4.336 1 97.94 180 ILE A O 1
ATOM 1435 N N . ARG A 1 181 ? -21.109 17.375 4.289 1 97.62 181 ARG A N 1
ATOM 1436 C CA . ARG A 1 181 ? -20.25 17.734 3.166 1 97.62 181 ARG A CA 1
ATOM 1437 C C . ARG A 1 181 ? -21.078 18.234 1.983 1 97.62 181 ARG A C 1
ATOM 1439 O O . ARG A 1 181 ? -20.703 19.219 1.345 1 97.62 181 ARG A O 1
ATOM 1446 N N . TYR A 1 182 ? -22.234 17.594 1.761 1 96.56 182 TYR A N 1
ATOM 1447 C CA . TYR A 1 182 ? -23.016 17.891 0.564 1 96.56 182 TYR A CA 1
ATOM 1448 C C . TYR A 1 182 ? -24.203 18.781 0.897 1 96.56 182 TYR A C 1
ATOM 1450 O O . TYR A 1 182 ? -25.094 19 0.057 1 96.56 182 TYR A O 1
ATOM 1458 N N . SER A 1 183 ? -24.281 19.266 2.047 1 96.06 183 SER A N 1
ATOM 1459 C CA . SER A 1 183 ? -25.359 20.141 2.455 1 96.06 183 SER A CA 1
ATOM 1460 C C . SER A 1 183 ? -25.359 21.438 1.652 1 96.06 183 SER A C 1
ATOM 1462 O O . SER A 1 183 ? -24.297 21.969 1.323 1 96.06 183 SER A O 1
ATOM 1464 N N . GLU A 1 184 ? -26.484 22.016 1.467 1 95.75 184 GLU A N 1
ATOM 1465 C CA . GLU A 1 184 ? -26.625 23.281 0.745 1 95.75 184 GLU A CA 1
ATOM 1466 C C . GLU A 1 184 ? -25.938 24.422 1.485 1 95.75 184 GLU A C 1
ATOM 1468 O O . GLU A 1 184 ? -25.641 25.469 0.895 1 95.75 184 GLU A O 1
ATOM 1473 N N . ILE A 1 185 ? -25.719 24.172 2.74 1 96.38 185 ILE A N 1
ATOM 1474 C CA . ILE A 1 185 ? -25.047 25.172 3.562 1 96.38 185 ILE A CA 1
ATOM 1475 C C . ILE A 1 185 ? -23.641 25.438 3.01 1 96.38 185 ILE A C 1
ATOM 1477 O O . ILE A 1 185 ? -23.141 26.562 3.072 1 96.38 185 ILE A O 1
ATOM 1481 N N . PHE A 1 186 ? -23.016 24.391 2.48 1 97.38 186 PHE A N 1
ATOM 1482 C CA . PHE A 1 186 ? -21.656 24.469 1.937 1 97.38 186 PHE A CA 1
ATOM 1483 C C . PHE A 1 186 ? -21.672 24.203 0.437 1 97.38 186 PHE A C 1
ATOM 1485 O O . PHE A 1 186 ? -21.328 23.109 -0.002 1 97.38 186 PHE A O 1
ATOM 1492 N N . PRO A 1 187 ? -21.922 25.188 -0.394 1 95.94 187 PRO A N 1
ATOM 1493 C CA . PRO A 1 187 ? -22.062 24.984 -1.836 1 95.94 187 PRO A CA 1
ATOM 1494 C C . PRO A 1 187 ? -20.828 24.344 -2.465 1 95.94 187 PRO A C 1
ATOM 1496 O O . PRO A 1 187 ? -20.938 23.609 -3.449 1 95.94 187 PRO A O 1
ATOM 1499 N N . GLU A 1 188 ? -19.656 24.609 -1.911 1 94.88 188 GLU A N 1
ATOM 1500 C CA . GLU A 1 188 ? -18.438 24.047 -2.455 1 94.88 188 GLU A CA 1
ATOM 1501 C C . GLU A 1 188 ? -18 22.797 -1.678 1 94.88 188 GLU A C 1
ATOM 1503 O O . GLU A 1 188 ? -16.938 22.234 -1.937 1 94.88 188 GLU A O 1
ATOM 1508 N N . GLY A 1 189 ? -18.766 22.438 -0.731 1 96.88 189 GLY A N 1
ATOM 1509 C CA . GLY A 1 189 ? -18.453 21.297 0.121 1 96.88 189 GLY A CA 1
ATOM 1510 C C . GLY A 1 189 ? -17.516 21.656 1.259 1 96.88 189 GLY A C 1
ATOM 1511 O O . GLY A 1 189 ? -17.047 22.797 1.365 1 96.88 189 GLY A O 1
ATOM 1512 N N . THR A 1 190 ? -17.281 20.688 2.107 1 97.75 190 THR A N 1
ATOM 1513 C CA . THR A 1 190 ? -16.406 20.875 3.266 1 97.75 190 THR A CA 1
ATOM 1514 C C . THR A 1 190 ? -15.844 19.531 3.73 1 97.75 190 THR A C 1
ATOM 1516 O O . THR A 1 190 ? -16.391 18.469 3.416 1 97.75 190 THR A O 1
ATOM 1519 N N . ASN A 1 191 ? -14.664 19.625 4.34 1 98.06 191 ASN A N 1
ATOM 1520 C CA . ASN A 1 191 ? -14.234 18.5 5.168 1 98.06 191 ASN A CA 1
ATOM 1521 C C . ASN A 1 191 ? -15.008 18.438 6.48 1 98.06 191 ASN A C 1
ATOM 1523 O O . ASN A 1 191 ? -15.438 19.469 7 1 98.06 191 ASN A O 1
ATOM 1527 N N . VAL A 1 192 ? -15.203 17.234 6.949 1 98.81 192 VAL A N 1
ATOM 1528 C CA . VAL A 1 192 ? -15.969 17.078 8.18 1 98.81 192 VAL A CA 1
ATOM 1529 C C . VAL A 1 192 ? -15.141 16.328 9.219 1 98.81 192 VAL A C 1
ATOM 1531 O O . VAL A 1 192 ? -14.625 15.242 8.938 1 98.81 192 VAL A O 1
ATOM 1534 N N . ASN A 1 193 ? -15.047 16.938 10.383 1 98.88 193 ASN A N 1
ATOM 1535 C CA . ASN A 1 193 ? -14.242 16.359 11.469 1 98.88 193 ASN A CA 1
ATOM 1536 C C . ASN A 1 193 ? -15.102 16.031 12.688 1 98.88 193 ASN A C 1
ATOM 1538 O O . ASN A 1 193 ? -15.852 16.891 13.172 1 98.88 193 ASN A O 1
ATOM 1542 N N . PHE A 1 194 ? -15.039 14.852 13.125 1 98.88 194 PHE A N 1
ATOM 1543 C CA . PHE A 1 194 ? -15.641 14.43 14.383 1 98.88 194 PHE A CA 1
ATOM 1544 C C . PHE A 1 194 ? -14.594 14.375 15.492 1 98.88 194 PHE A C 1
ATOM 1546 O O . PHE A 1 194 ? -13.523 13.789 15.32 1 98.88 194 PHE A O 1
ATOM 1553 N N . ALA A 1 195 ? -14.945 14.969 16.641 1 98.88 195 ALA A N 1
ATOM 1554 C CA . ALA A 1 195 ? -13.898 15.172 17.641 1 98.88 195 ALA A CA 1
ATOM 1555 C C . ALA A 1 195 ? -14.391 14.82 19.047 1 98.88 195 ALA A C 1
ATOM 1557 O O . ALA A 1 195 ? -15.539 15.109 19.391 1 98.88 195 ALA A O 1
ATOM 1558 N N . LYS A 1 196 ? -13.586 14.18 19.781 1 98.88 196 LYS A N 1
ATOM 1559 C CA . LYS A 1 196 ? -13.766 13.953 21.219 1 98.88 196 LYS A CA 1
ATOM 1560 C C . LYS A 1 196 ? -12.703 14.695 22.031 1 98.88 196 LYS A C 1
ATOM 1562 O O . LYS A 1 196 ? -11.5 14.531 21.781 1 98.88 196 LYS A O 1
ATOM 1567 N N . VAL A 1 197 ? -13.141 15.508 22.984 1 98.69 197 VAL A N 1
ATOM 1568 C CA . VAL A 1 197 ? -12.234 16.359 23.766 1 98.69 197 VAL A CA 1
ATOM 1569 C C . VAL A 1 197 ? -11.984 15.719 25.125 1 98.69 197 VAL A C 1
ATOM 1571 O O . VAL A 1 197 ? -12.93 15.328 25.828 1 98.69 197 VAL A O 1
ATOM 1574 N N . ASP A 1 198 ? -10.758 15.539 25.484 1 98.31 198 ASP A N 1
ATOM 1575 C CA . ASP A 1 198 ? -10.305 15.102 26.797 1 98.31 198 ASP A CA 1
ATOM 1576 C C . ASP A 1 198 ? -9.203 16.016 27.328 1 98.31 198 ASP A C 1
ATOM 1578 O O . ASP A 1 198 ? -8.016 15.719 27.156 1 98.31 198 ASP A O 1
ATOM 1582 N N . GLY A 1 199 ? -9.578 17.031 28.094 1 97.06 199 GLY A N 1
ATOM 1583 C CA . GLY A 1 199 ? -8.609 18.047 28.484 1 97.06 199 GLY A CA 1
ATOM 1584 C C . GLY A 1 199 ? -8.031 18.797 27.297 1 97.06 199 GLY A C 1
ATOM 1585 O O . GLY A 1 199 ? -8.773 19.328 26.469 1 97.06 199 GLY A O 1
ATOM 1586 N N . ASP A 1 200 ? -6.68 18.781 27.172 1 98.19 200 ASP A N 1
ATOM 1587 C CA . ASP A 1 200 ? -6.023 19.453 26.047 1 98.19 200 ASP A CA 1
ATOM 1588 C C . ASP A 1 200 ? -5.594 18.438 24.984 1 98.19 200 ASP A C 1
ATOM 1590 O O . ASP A 1 200 ? -4.56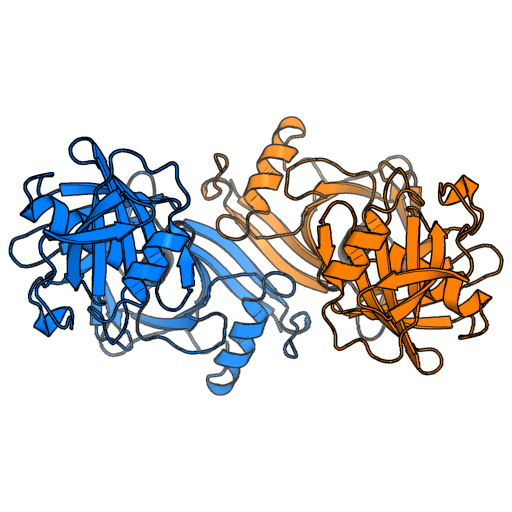6 18.609 24.328 1 98.19 200 ASP A O 1
ATOM 1594 N N . THR A 1 201 ? -6.324 17.375 24.969 1 98.75 201 THR A N 1
ATOM 1595 C CA . THR A 1 201 ? -6.168 16.375 23.938 1 98.75 201 THR A CA 1
ATOM 1596 C C . THR A 1 201 ? -7.48 16.156 23.188 1 98.75 201 THR A C 1
ATOM 1598 O O . THR A 1 201 ? -8.539 16.016 23.797 1 98.75 201 THR A O 1
ATOM 1601 N N . ILE A 1 202 ? -7.422 16.234 21.891 1 98.88 202 ILE A N 1
ATOM 1602 C CA . ILE A 1 202 ? -8.586 15.992 21.047 1 98.88 202 ILE A CA 1
ATOM 1603 C C . ILE A 1 202 ? -8.32 14.789 20.141 1 98.88 202 ILE A C 1
ATOM 1605 O O . ILE A 1 202 ? -7.281 14.719 19.469 1 98.88 202 ILE A O 1
ATOM 1609 N N . THR A 1 203 ? -9.188 13.789 20.156 1 98.81 203 THR A N 1
ATOM 1610 C CA . THR A 1 203 ? -9.156 12.719 19.172 1 98.81 203 THR A CA 1
ATOM 1611 C C . THR A 1 203 ? -10.086 13.039 18 1 98.81 203 THR A C 1
ATOM 1613 O O . THR A 1 203 ? -11.242 13.414 18.203 1 98.81 203 THR A O 1
ATOM 1616 N N . VAL A 1 204 ? -9.539 12.883 16.766 1 98.69 204 VAL A N 1
ATOM 1617 C CA . VAL A 1 204 ? -10.305 13.383 15.633 1 98.69 204 VAL A CA 1
ATOM 1618 C C . VAL A 1 204 ? -10.391 12.305 14.555 1 98.69 204 VAL A C 1
ATOM 1620 O O . VAL A 1 204 ? -9.414 11.586 14.305 1 98.69 204 VAL A O 1
ATOM 1623 N N . ARG A 1 205 ? -11.523 12.117 13.953 1 98.62 205 ARG A N 1
ATOM 1624 C CA . ARG A 1 205 ? -11.758 11.383 12.711 1 98.62 205 ARG A CA 1
ATOM 1625 C C . ARG A 1 205 ? -12.258 12.312 11.609 1 98.62 205 ARG A C 1
ATOM 1627 O O . ARG A 1 205 ? -13.211 13.055 11.805 1 98.62 205 ARG A O 1
ATOM 1634 N N . THR A 1 206 ? -11.609 12.289 10.453 1 98.31 206 THR A N 1
ATOM 1635 C CA . THR A 1 206 ? -11.898 13.281 9.422 1 98.31 206 THR A CA 1
ATOM 1636 C C . THR A 1 206 ? -12.422 12.609 8.156 1 98.31 206 THR A C 1
ATOM 1638 O O . THR A 1 206 ? -11.836 11.641 7.672 1 98.31 206 THR A O 1
ATOM 1641 N N . TYR A 1 207 ? -13.531 13.07 7.688 1 98.38 207 TYR A N 1
ATOM 1642 C CA . TYR A 1 207 ? -14.023 12.82 6.336 1 98.38 207 TYR A CA 1
ATOM 1643 C C . TYR A 1 207 ? -13.609 13.938 5.387 1 98.38 207 TYR A C 1
ATOM 1645 O O . TYR A 1 207 ? -14.023 15.094 5.555 1 98.38 207 TYR A O 1
ATOM 1653 N N . GLU A 1 208 ? -12.859 13.586 4.34 1 95.94 208 GLU A N 1
ATOM 1654 C CA . GLU A 1 208 ? -12.281 14.641 3.504 1 95.94 208 GLU A CA 1
ATOM 1655 C C . GLU A 1 208 ? -13 14.734 2.162 1 95.94 208 GLU A C 1
ATOM 1657 O O . GLU A 1 208 ? -13.164 13.734 1.467 1 95.94 208 GLU A O 1
ATOM 1662 N N . ARG A 1 209 ? -13.352 16 1.859 1 94.56 209 ARG A N 1
ATOM 1663 C CA . ARG A 1 209 ? -13.875 16.328 0.536 1 94.56 209 ARG A CA 1
ATOM 1664 C C . ARG A 1 209 ? -12.836 16.047 -0.545 1 94.56 209 ARG A C 1
ATOM 1666 O O . ARG A 1 209 ? -11.656 16.359 -0.377 1 94.56 209 ARG A O 1
ATOM 1673 N N . GLY A 1 210 ? -13.242 15.461 -1.698 1 88.75 210 GLY A N 1
ATOM 1674 C CA . GLY A 1 210 ? -12.305 15.062 -2.736 1 88.75 210 GLY A CA 1
ATOM 1675 C C . GLY A 1 210 ? -11.906 13.594 -2.652 1 88.75 210 GLY A C 1
ATOM 1676 O O . GLY A 1 210 ? -11.836 12.906 -3.674 1 88.75 210 GLY A O 1
ATOM 1677 N N . VAL A 1 211 ? -11.57 13.164 -1.494 1 88.75 211 VAL A N 1
ATOM 1678 C CA . VAL A 1 211 ? -11.336 11.75 -1.25 1 88.75 211 VAL A CA 1
ATOM 1679 C C . VAL A 1 211 ? -12.672 11.023 -1.104 1 88.75 211 VAL A C 1
ATOM 1681 O O . VAL A 1 211 ? -12.805 9.859 -1.506 1 88.75 211 VAL A O 1
ATOM 1684 N N . GLU A 1 212 ? -13.594 11.703 -0.561 1 95.19 212 GLU A N 1
ATOM 1685 C CA . GLU A 1 212 ? -14.938 11.219 -0.282 1 95.19 212 GLU A CA 1
ATOM 1686 C C . GLU A 1 212 ? -14.906 10 0.63 1 95.19 212 GLU A C 1
ATOM 1688 O O . GLU A 1 212 ? -15.539 8.977 0.335 1 95.19 212 GLU A O 1
ATOM 1693 N N . GLY A 1 213 ? -14.133 10.141 1.697 1 96.25 213 GLY A N 1
ATOM 1694 C CA . GLY A 1 213 ? -13.945 9.117 2.711 1 96.25 213 GLY A CA 1
ATOM 1695 C C . GLY A 1 213 ? -13.094 9.578 3.879 1 96.25 213 GLY A C 1
ATOM 1696 O O . GLY A 1 213 ? -12.633 10.727 3.9 1 96.25 213 GLY A O 1
ATOM 1697 N N . GLU A 1 214 ? -12.969 8.695 4.836 1 97.31 214 GLU A N 1
ATOM 1698 C CA . GLU A 1 214 ? -12.148 9 6.004 1 97.31 214 GLU A CA 1
ATOM 1699 C C . GLU A 1 214 ? -10.664 8.891 5.676 1 97.31 214 GLU A C 1
ATOM 1701 O O . GLU A 1 214 ? -10.242 7.977 4.969 1 97.31 214 GLU A O 1
ATOM 1706 N N . THR A 1 215 ? -9.867 9.805 6.121 1 96 215 THR A N 1
ATOM 1707 C CA . THR A 1 215 ? -8.43 9.789 5.902 1 96 215 THR A CA 1
ATOM 1708 C C . THR A 1 215 ? -7.684 9.586 7.219 1 96 215 THR A C 1
ATOM 1710 O O . THR A 1 215 ? -8.273 9.695 8.297 1 96 215 THR A O 1
ATOM 1713 N N . LEU A 1 216 ? -6.457 9.297 7.145 1 96.38 216 LEU A N 1
ATOM 1714 C CA . LEU A 1 216 ? -5.656 8.961 8.32 1 96.38 216 LEU A CA 1
ATOM 1715 C C . LEU A 1 216 ? -5.289 10.211 9.102 1 96.38 216 LEU A C 1
ATOM 1717 O O . LEU A 1 216 ? -5.082 10.148 10.32 1 96.38 216 LEU A O 1
ATOM 1721 N N . SER A 1 217 ? -5.129 11.273 8.406 1 95.5 217 SER A N 1
ATOM 1722 C CA . SER A 1 217 ? -4.758 12.531 9.039 1 95.5 217 SER A CA 1
ATOM 1723 C C . SER A 1 217 ? -5.035 13.711 8.109 1 95.5 217 SER A C 1
ATOM 1725 O O . SER A 1 217 ? -4.941 13.586 6.887 1 95.5 217 SER A O 1
ATOM 1727 N N . CYS A 1 218 ? -5.375 14.766 8.664 1 95.31 218 CYS A N 1
ATOM 1728 C CA . CYS A 1 218 ? -5.617 16.016 7.957 1 95.31 218 CYS A CA 1
ATOM 1729 C C . CYS A 1 218 ? -5.129 17.203 8.773 1 95.31 218 CYS A C 1
ATOM 1731 O O . CYS A 1 218 ? -5.77 17.609 9.742 1 95.31 218 CYS A O 1
ATOM 1733 N N . GLY A 1 219 ? -4.078 17.797 8.328 1 95.56 219 GLY A N 1
ATOM 1734 C CA . GLY A 1 219 ? -3.484 18.906 9.07 1 95.56 219 GLY A CA 1
ATOM 1735 C C . GLY A 1 219 ? -4.43 20.078 9.258 1 95.56 219 GLY A C 1
ATOM 1736 O O . GLY A 1 219 ? -4.656 20.531 10.383 1 95.56 219 GLY A O 1
ATOM 1737 N N . THR A 1 220 ? -4.973 20.562 8.109 1 95.44 220 THR A N 1
ATOM 1738 C CA . THR A 1 220 ? -5.879 21.703 8.18 1 95.44 220 THR A CA 1
ATOM 1739 C C . THR A 1 220 ? -7.102 21.375 9.023 1 95.44 220 THR A C 1
ATOM 1741 O O . THR A 1 220 ? -7.609 22.219 9.758 1 95.44 220 THR A O 1
ATOM 1744 N N . GLY A 1 221 ? -7.535 20.125 8.953 1 97.38 221 GLY A N 1
ATOM 1745 C CA . GLY A 1 221 ? -8.648 19.688 9.781 1 97.38 221 GLY A CA 1
ATOM 1746 C C . GLY A 1 221 ? -8.336 19.703 11.266 1 97.38 221 GLY A C 1
ATOM 1747 O O . GLY A 1 221 ? -9.156 20.141 12.078 1 97.38 221 GLY A O 1
ATOM 1748 N N . SER A 1 222 ? -7.215 19.25 11.57 1 98.31 222 SER A N 1
ATOM 1749 C CA . SER A 1 222 ? -6.777 19.234 12.961 1 98.31 222 SER A CA 1
ATOM 1750 C C . SER A 1 222 ? -6.684 20.641 13.531 1 98.31 222 SER A C 1
ATOM 1752 O O . SER A 1 222 ? -7.102 20.891 14.664 1 98.31 222 SER A O 1
ATOM 1754 N N . VAL A 1 223 ? -6.18 21.516 12.75 1 98.06 223 VAL A N 1
ATOM 1755 C CA . VAL A 1 223 ? -6.07 22.906 13.18 1 98.06 223 VAL A CA 1
ATOM 1756 C C . VAL A 1 223 ? -7.465 23.516 13.352 1 98.06 223 VAL A C 1
ATOM 1758 O O . VAL A 1 223 ? -7.727 24.219 14.328 1 98.06 223 VAL A O 1
ATOM 1761 N N . ALA A 1 224 ? -8.305 23.25 12.414 1 98.38 224 ALA A N 1
ATOM 1762 C CA . ALA A 1 224 ? -9.672 23.766 12.492 1 98.38 224 ALA A CA 1
ATOM 1763 C C . ALA A 1 224 ? -10.359 23.297 13.766 1 98.38 224 ALA A C 1
ATOM 1765 O O . ALA A 1 224 ? -10.969 24.109 14.477 1 98.38 224 ALA A O 1
ATOM 1766 N N . VAL A 1 225 ? -10.266 22.031 14.031 1 98.81 225 VAL A N 1
ATOM 1767 C CA . VAL A 1 225 ? -10.906 21.469 15.219 1 98.81 225 VAL A CA 1
ATOM 1768 C C . VAL A 1 225 ? -10.336 22.125 16.469 1 98.81 225 VAL A C 1
ATOM 1770 O O . VAL A 1 225 ? -11.086 22.5 17.375 1 98.81 225 VAL A O 1
ATOM 1773 N N . ALA A 1 226 ? -9.039 22.25 16.531 1 98.88 226 ALA A N 1
ATOM 1774 C CA . ALA A 1 226 ? -8.398 22.875 17.688 1 98.88 226 ALA A CA 1
ATOM 1775 C C . ALA A 1 226 ? -8.859 24.312 17.844 1 98.88 226 ALA A C 1
ATOM 1777 O O . ALA A 1 226 ? -9.156 24.75 18.969 1 98.88 226 ALA A O 1
ATOM 1778 N N . ALA A 1 227 ? -8.875 25.031 16.781 1 98.75 227 ALA A N 1
ATOM 1779 C CA . ALA A 1 227 ? -9.289 26.438 16.812 1 98.75 227 ALA A CA 1
ATOM 1780 C C . ALA A 1 227 ? -10.727 26.578 17.297 1 98.75 227 ALA A C 1
ATOM 1782 O O . ALA A 1 227 ? -11.039 27.438 18.109 1 98.75 227 ALA A O 1
ATOM 1783 N N . ILE A 1 228 ? -11.57 25.75 16.75 1 98.69 228 ILE A N 1
ATOM 1784 C CA . ILE A 1 228 ? -12.984 25.781 17.125 1 98.69 228 ILE A CA 1
ATOM 1785 C C . ILE A 1 228 ? -13.125 25.406 18.609 1 98.69 228 ILE A C 1
ATOM 1787 O O . ILE A 1 228 ? -13.844 26.078 19.359 1 98.69 228 ILE A O 1
ATOM 1791 N N . ALA A 1 229 ? -12.477 24.359 19.047 1 98.88 229 ALA A N 1
ATOM 1792 C CA . ALA A 1 229 ? -12.531 23.938 20.438 1 98.88 229 ALA A CA 1
ATOM 1793 C C . ALA A 1 229 ? -12.086 25.047 21.375 1 98.88 229 ALA A C 1
ATOM 1795 O O . ALA A 1 229 ? -12.719 25.297 22.406 1 98.88 229 ALA A O 1
ATOM 1796 N N . ASN A 1 230 ? -11.008 25.656 21.031 1 98.69 230 ASN A N 1
ATOM 1797 C CA . ASN A 1 230 ? -10.484 26.75 21.844 1 98.69 230 ASN A CA 1
ATOM 1798 C C . ASN A 1 230 ? -11.492 27.906 21.938 1 98.69 230 ASN A C 1
ATOM 1800 O O . ASN A 1 230 ? -11.719 28.438 23.031 1 98.69 230 ASN A O 1
ATOM 1804 N N . ARG A 1 231 ? -12.07 28.281 20.828 1 97.94 231 ARG A N 1
ATOM 1805 C CA . ARG A 1 231 ? -13.047 29.375 20.781 1 97.94 231 ARG A CA 1
ATOM 1806 C C . ARG A 1 231 ? -14.281 29.031 21.609 1 97.94 231 ARG A C 1
ATOM 1808 O O . ARG A 1 231 ? -14.922 29.906 22.188 1 97.94 231 ARG A O 1
ATOM 1815 N N . LEU A 1 232 ? -14.594 27.766 21.672 1 98.31 232 LEU A N 1
ATOM 1816 C CA . LEU A 1 232 ? -15.742 27.297 22.438 1 98.31 232 LEU A CA 1
ATOM 1817 C C . LEU A 1 232 ? -15.383 27.188 23.922 1 98.31 232 LEU A C 1
ATOM 1819 O O . LEU A 1 232 ? -16.25 26.906 24.75 1 98.31 232 LEU A O 1
ATOM 1823 N N . GLY A 1 233 ? -14.109 27.359 24.203 1 98.19 233 GLY A N 1
ATOM 1824 C CA . GLY A 1 233 ? -13.656 27.25 25.578 1 98.19 233 GLY A CA 1
ATOM 1825 C C . GLY A 1 233 ? -13.461 25.828 26.031 1 98.19 233 GLY A C 1
ATOM 1826 O O . GLY A 1 233 ? -13.406 25.547 27.234 1 98.19 233 GLY A O 1
ATOM 1827 N N . LEU A 1 234 ? -13.359 24.891 25.094 1 98.31 234 LEU A N 1
ATOM 1828 C CA . LEU A 1 234 ? -13.234 23.484 25.438 1 98.31 234 LEU A CA 1
ATOM 1829 C C . LEU A 1 234 ? -11.789 23.125 25.75 1 98.3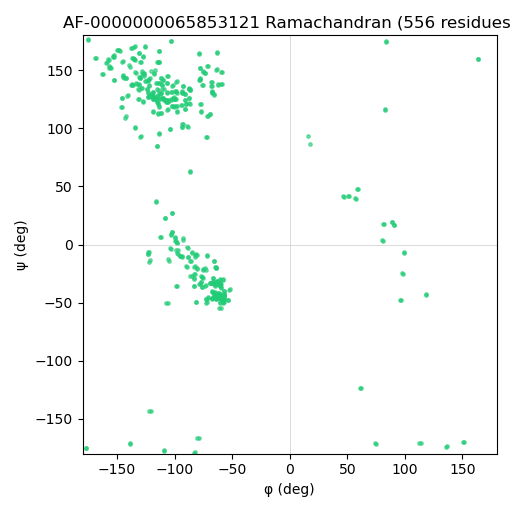1 234 LEU A C 1
ATOM 1831 O O . LEU A 1 234 ? -11.523 22.172 26.484 1 98.31 234 LEU A O 1
ATOM 1835 N N . THR A 1 235 ? -10.844 23.812 25.156 1 98.5 235 THR A N 1
ATOM 1836 C CA . THR A 1 235 ? -9.43 23.531 25.344 1 98.5 235 THR A CA 1
ATOM 1837 C C . THR A 1 235 ? -8.641 24.828 25.5 1 98.5 235 THR A C 1
ATOM 1839 O O . THR A 1 235 ? -9.18 25.922 25.281 1 98.5 235 THR A O 1
ATOM 1842 N N . GLY A 1 236 ? -7.355 24.656 25.906 1 98.12 236 GLY A N 1
ATOM 1843 C CA . GLY A 1 236 ? -6.426 25.781 25.875 1 98.12 236 GLY A CA 1
ATOM 1844 C C . GLY A 1 236 ? -5.852 26.047 24.5 1 98.12 236 GLY A C 1
ATOM 1845 O O . GLY A 1 236 ? -6.391 25.578 23.5 1 98.12 236 GLY A O 1
ATOM 1846 N N . SER A 1 237 ? -4.777 26.891 24.469 1 98.44 237 SER A N 1
ATOM 1847 C CA . SER A 1 237 ? -4.184 27.328 23.203 1 98.44 237 SER A CA 1
ATOM 1848 C C . SER A 1 237 ? -3.152 26.328 22.703 1 98.44 237 SER A C 1
ATOM 1850 O O . SER A 1 237 ? -2.672 26.438 21.562 1 98.44 237 SER A O 1
ATOM 1852 N N . LYS A 1 238 ? -2.707 25.406 23.5 1 98.69 238 LYS A N 1
ATOM 1853 C CA . LYS A 1 238 ? -1.853 24.281 23.125 1 98.69 238 LYS A CA 1
ATOM 1854 C C . LYS A 1 238 ? -2.588 22.953 23.281 1 98.69 238 LYS A C 1
ATOM 1856 O O . LYS A 1 238 ? -3.004 22.609 24.391 1 98.69 238 LYS A O 1
ATOM 1861 N N . VAL A 1 239 ? -2.719 22.281 22.156 1 98.5 239 VAL A N 1
ATOM 1862 C CA . VAL A 1 239 ? -3.557 21.094 22.188 1 98.5 239 VAL A CA 1
ATOM 1863 C C . VAL A 1 239 ? -2.889 19.969 21.391 1 98.5 239 VAL A C 1
ATOM 1865 O O . VAL A 1 239 ? -2.293 20.219 20.328 1 98.5 239 VAL A O 1
ATOM 1868 N N . ASP A 1 240 ? -2.93 18.75 21.938 1 98.75 240 ASP A N 1
ATOM 1869 C CA . ASP A 1 240 ? -2.561 17.547 21.188 1 98.75 240 ASP A CA 1
ATOM 1870 C C . ASP A 1 240 ? -3.752 16.984 20.422 1 98.75 240 ASP A C 1
ATOM 1872 O O . ASP A 1 240 ? -4.812 16.734 21 1 98.75 240 ASP A O 1
ATOM 1876 N N . VAL A 1 241 ? -3.615 16.875 19.156 1 98.75 241 VAL A N 1
ATOM 1877 C CA . VAL A 1 241 ? -4.66 16.297 18.312 1 98.75 241 VAL A CA 1
ATOM 1878 C C . VAL A 1 241 ? -4.238 14.906 17.859 1 98.75 241 VAL A C 1
ATOM 1880 O O . VAL A 1 241 ? -3.258 14.758 17.125 1 98.75 241 VAL A O 1
ATOM 1883 N N . VAL A 1 242 ? -4.98 13.93 18.281 1 98.44 242 VAL A N 1
ATOM 1884 C CA . VAL A 1 242 ? -4.703 12.539 17.922 1 98.44 242 VAL A CA 1
ATOM 1885 C C . VAL A 1 242 ? -5.586 12.117 16.75 1 98.44 242 VAL A C 1
ATOM 1887 O O . VAL A 1 242 ? -6.816 12.102 16.875 1 98.44 242 VAL A O 1
ATOM 1890 N N . THR A 1 243 ? -4.977 11.844 15.656 1 97.56 243 THR A N 1
ATOM 1891 C CA . THR A 1 243 ? -5.68 11.312 14.492 1 97.56 243 THR A CA 1
ATOM 1892 C C . THR A 1 243 ? -5.426 9.812 14.344 1 97.56 243 THR A C 1
ATOM 1894 O O . THR A 1 243 ? -4.641 9.234 15.102 1 97.56 243 THR A O 1
ATOM 1897 N N . LYS A 1 244 ? -6.098 9.234 13.383 1 94.69 244 LYS A N 1
ATOM 1898 C CA . LYS A 1 244 ? -5.852 7.82 13.117 1 94.69 244 LYS A CA 1
ATOM 1899 C C . LYS A 1 244 ? -4.398 7.578 12.727 1 94.69 244 LYS A C 1
ATOM 1901 O O . LYS A 1 244 ? -3.83 6.527 13.031 1 94.69 244 LYS A O 1
ATOM 1906 N N . GLY A 1 245 ? -3.787 8.57 12.102 1 96.62 245 GLY A N 1
ATOM 1907 C CA . GLY A 1 245 ? -2.445 8.422 11.562 1 96.62 245 GLY A CA 1
ATOM 1908 C C . GLY A 1 245 ? -1.359 8.789 12.562 1 96.62 245 GLY A C 1
ATOM 1909 O O . GLY A 1 245 ? -0.187 8.469 12.352 1 96.62 245 GLY A O 1
ATOM 1910 N N . GLY A 1 246 ? -1.776 9.547 13.578 1 96.5 246 GLY A N 1
ATOM 1911 C CA . GLY A 1 246 ? -0.772 9.938 14.555 1 96.5 246 GLY A CA 1
ATOM 1912 C C . GLY A 1 246 ? -1.078 11.266 15.227 1 96.5 246 GLY A C 1
ATOM 1913 O O . GLY A 1 246 ? -2.17 11.812 15.062 1 96.5 246 GLY A O 1
ATOM 1914 N N . LEU A 1 247 ? -0.088 11.719 15.945 1 97.31 247 LEU A N 1
ATOM 1915 C CA . LEU A 1 247 ? -0.228 12.883 16.812 1 97.31 247 LEU A CA 1
ATOM 1916 C C . LEU A 1 247 ? 0.172 14.164 16.078 1 97.31 247 LEU A C 1
ATOM 1918 O O . LEU A 1 247 ? 1.171 14.18 15.359 1 97.31 247 LEU A O 1
ATOM 1922 N N . LEU A 1 248 ? -0.589 15.172 16.25 1 98.38 248 LEU A N 1
ATOM 1923 C CA . LEU A 1 248 ? -0.261 16.547 15.875 1 98.38 248 LEU A CA 1
ATOM 1924 C C . LEU A 1 248 ? -0.353 17.469 17.078 1 98.38 248 LEU A C 1
ATOM 1926 O O . LEU A 1 248 ? -1.255 17.344 17.906 1 98.38 248 LEU A O 1
ATOM 1930 N N . LYS A 1 249 ? 0.549 18.391 17.156 1 98.44 249 LYS A N 1
ATOM 1931 C CA . LYS A 1 249 ? 0.53 19.422 18.203 1 98.44 249 LYS A CA 1
ATOM 1932 C C . LYS A 1 249 ? 0.136 20.766 17.625 1 98.44 249 LYS A C 1
ATOM 1934 O O . LYS A 1 249 ? 0.793 21.281 16.719 1 98.44 249 LYS A O 1
ATOM 1939 N N . ILE A 1 250 ? -0.903 21.328 18.156 1 98.62 250 ILE A N 1
ATOM 1940 C CA . ILE A 1 250 ? -1.404 22.594 17.656 1 98.62 250 ILE A CA 1
ATOM 1941 C C . ILE A 1 250 ? -1.184 23.688 18.703 1 98.62 250 ILE A C 1
ATOM 1943 O O . ILE A 1 250 ? -1.461 23.484 19.891 1 98.62 250 ILE A O 1
ATOM 1947 N N . GLU A 1 251 ? -0.642 24.75 18.281 1 98.69 251 GLU A N 1
ATOM 1948 C CA . GLU A 1 251 ? -0.503 25.953 19.078 1 98.69 251 GLU A CA 1
ATOM 1949 C C . GLU A 1 251 ? -1.248 27.125 18.438 1 98.69 251 GLU A C 1
ATOM 1951 O O . GLU A 1 251 ? -0.995 27.469 17.297 1 98.69 251 GLU A O 1
ATOM 1956 N N . LEU A 1 252 ? -2.125 27.703 19.25 1 98.44 252 LEU A N 1
ATOM 1957 C CA . LEU A 1 252 ? -2.922 28.828 18.766 1 98.44 252 LEU A CA 1
ATOM 1958 C C . LEU A 1 252 ? -2.447 30.141 19.391 1 98.44 252 LEU A C 1
ATOM 1960 O O . LEU A 1 252 ? -2.371 30.25 20.625 1 98.44 252 LEU A O 1
ATOM 1964 N N . THR A 1 253 ? -2.123 31.047 18.531 1 97.06 253 THR A N 1
ATOM 1965 C CA . THR A 1 253 ? -1.862 32.406 18.969 1 97.06 253 THR A CA 1
ATOM 1966 C C . THR A 1 253 ? -2.979 33.344 18.516 1 97.06 253 THR A C 1
ATOM 1968 O O . THR A 1 253 ? -4.004 32.906 18 1 97.06 253 THR A O 1
ATOM 1971 N N . GLU A 1 254 ? -2.83 34.625 18.797 1 92.12 254 GLU A N 1
ATOM 1972 C CA . GLU A 1 254 ? -3.865 35.594 18.422 1 92.12 254 GLU A CA 1
ATOM 1973 C C . GLU A 1 254 ? -4.035 35.656 16.906 1 92.12 254 GLU A C 1
ATOM 1975 O O . GLU A 1 254 ? -5.156 35.781 16.422 1 92.12 254 GLU A O 1
ATOM 1980 N N . ASP A 1 255 ? -2.928 35.469 16.188 1 92.75 255 ASP A N 1
ATOM 1981 C CA . ASP A 1 255 ? -3.006 35.781 14.758 1 92.75 255 ASP A CA 1
ATOM 1982 C C . ASP A 1 255 ? -2.641 34.562 13.914 1 92.75 255 ASP A C 1
ATOM 1984 O O . ASP A 1 255 ? -2.734 34.594 12.688 1 92.75 255 ASP A O 1
ATOM 1988 N N . THR A 1 256 ? -2.191 33.5 14.656 1 96.25 256 THR A N 1
ATOM 1989 C CA . THR A 1 256 ? -1.648 32.438 13.852 1 96.25 256 THR A CA 1
ATOM 1990 C C . THR A 1 256 ? -1.798 31.094 14.57 1 96.25 256 THR A C 1
ATOM 1992 O O . THR A 1 256 ? -1.843 31.047 15.797 1 96.25 256 THR A O 1
ATOM 1995 N N . ALA A 1 257 ? -2.094 30.094 13.844 1 97.56 257 ALA A N 1
ATOM 1996 C CA . ALA A 1 257 ? -2.016 28.719 14.336 1 97.56 257 ALA A CA 1
ATOM 1997 C C . ALA A 1 257 ? -0.755 28.016 13.828 1 97.56 257 ALA A C 1
ATOM 1999 O O . ALA A 1 257 ? -0.372 28.188 12.672 1 97.56 257 ALA A O 1
ATOM 2000 N N . TYR A 1 258 ? -0.102 27.297 14.734 1 97.75 258 TYR A N 1
ATOM 2001 C CA . TYR A 1 258 ? 1.037 26.453 14.367 1 97.75 258 TYR A CA 1
ATOM 2002 C C . TYR A 1 258 ? 0.712 24.984 14.547 1 97.75 258 TYR A C 1
ATOM 2004 O O . TYR A 1 258 ? 0.044 24.594 15.508 1 97.75 258 TYR A O 1
ATOM 2012 N N . MET A 1 259 ? 1.138 24.234 13.633 1 98 259 MET A N 1
ATOM 2013 C CA . MET A 1 259 ? 0.993 22.781 13.711 1 98 259 MET A CA 1
ATOM 2014 C C . MET A 1 259 ? 2.354 22.094 13.664 1 98 259 MET A C 1
ATOM 2016 O O . MET A 1 259 ? 3.17 22.391 12.789 1 98 259 MET A O 1
ATOM 2020 N N . THR A 1 260 ? 2.607 21.266 14.578 1 98.44 260 THR A N 1
ATOM 2021 C CA . THR A 1 260 ? 3.807 20.438 14.602 1 98.44 260 THR A CA 1
ATOM 2022 C C . THR A 1 260 ? 3.445 18.969 14.453 1 98.44 260 THR A C 1
ATOM 2024 O O . THR A 1 260 ? 2.625 18.438 15.211 1 98.44 260 THR A O 1
ATOM 2027 N N . GLY A 1 261 ? 3.957 18.375 13.484 1 98.31 261 GLY A N 1
ATOM 2028 C CA . GLY A 1 261 ? 3.719 16.953 13.242 1 98.31 261 GLY A CA 1
ATOM 2029 C C . GLY A 1 261 ? 4.98 16.188 12.898 1 98.31 261 GLY A C 1
ATOM 2030 O O . GLY A 1 261 ? 5.996 16.781 12.531 1 98.31 261 GLY A O 1
ATOM 2031 N N . GLY A 1 262 ? 4.895 14.906 13.086 1 97.44 262 GLY A N 1
ATOM 2032 C CA . GLY A 1 262 ? 6.035 14.062 12.766 1 97.44 262 GLY A CA 1
ATOM 2033 C C . GLY A 1 262 ? 6.164 13.773 11.281 1 97.44 262 GLY A C 1
ATOM 2034 O O . GLY A 1 262 ? 5.238 14.031 10.516 1 97.44 262 GLY A O 1
ATOM 2035 N N . ALA A 1 263 ? 7.289 13.328 10.891 1 97.81 263 ALA A N 1
ATOM 2036 C CA . ALA A 1 263 ? 7.598 12.82 9.555 1 97.81 263 ALA A CA 1
ATOM 2037 C C . ALA A 1 263 ? 8.508 11.594 9.633 1 97.81 263 ALA A C 1
ATOM 2039 O O . ALA A 1 263 ? 9.562 11.633 10.266 1 97.81 263 ALA A O 1
ATOM 2040 N N . SER A 1 264 ? 8.117 10.578 8.984 1 98.19 264 SER A N 1
ATOM 2041 C CA . SER A 1 264 ? 8.867 9.32 9.039 1 98.19 264 SER A CA 1
ATOM 2042 C C . SER A 1 264 ? 9.523 9.023 7.699 1 98.19 264 SER A C 1
ATOM 2044 O O . SER A 1 264 ? 8.891 9.133 6.645 1 98.19 264 SER A O 1
ATOM 2046 N N . ARG A 1 265 ? 10.797 8.812 7.727 1 98.62 265 ARG A N 1
ATOM 2047 C CA . ARG A 1 265 ? 11.547 8.305 6.586 1 98.62 265 ARG A CA 1
ATOM 2048 C C . ARG A 1 265 ? 11.68 6.789 6.645 1 98.62 265 ARG A C 1
ATOM 2050 O O . ARG A 1 265 ? 12.594 6.266 7.289 1 98.62 265 ARG A O 1
ATOM 2057 N N . VAL A 1 266 ? 10.898 6.086 5.906 1 98.69 266 VAL A N 1
ATOM 2058 C CA . VAL A 1 266 ? 10.656 4.656 6.086 1 98.69 266 VAL A CA 1
ATOM 2059 C C . VAL A 1 266 ? 11.789 3.859 5.445 1 98.69 266 VAL A C 1
ATOM 2061 O O . VAL A 1 266 ? 12.297 2.9 6.035 1 98.69 266 VAL A O 1
ATOM 2064 N N . PHE A 1 267 ? 12.102 4.191 4.223 1 98.81 267 PHE A N 1
ATOM 2065 C CA . PHE A 1 267 ? 13.211 3.531 3.539 1 98.81 267 PHE A CA 1
ATOM 2066 C C . PHE A 1 267 ? 13.727 4.391 2.389 1 98.81 267 PHE A C 1
ATOM 2068 O O . PHE A 1 267 ? 13.039 5.312 1.941 1 98.81 267 PHE A O 1
ATOM 2075 N N . ASP A 1 268 ? 14.93 4.137 2.055 1 98.81 268 ASP A N 1
ATOM 2076 C CA . ASP A 1 268 ? 15.523 4.605 0.809 1 98.81 268 ASP A CA 1
ATOM 2077 C C . ASP A 1 268 ? 15.688 3.461 -0.189 1 98.81 268 ASP A C 1
ATOM 2079 O O . ASP A 1 268 ? 15.898 2.312 0.204 1 98.81 268 ASP A O 1
ATOM 2083 N N . GLY A 1 269 ? 15.492 3.809 -1.514 1 98.69 269 GLY A N 1
ATOM 2084 C CA . GLY A 1 269 ? 15.57 2.715 -2.467 1 98.69 269 GLY A CA 1
ATOM 2085 C C . GLY A 1 269 ? 16.094 3.145 -3.826 1 98.69 269 GLY A C 1
ATOM 2086 O O . GLY A 1 269 ? 16.281 4.336 -4.074 1 98.69 269 GLY A O 1
ATOM 2087 N N . ILE A 1 270 ? 16.438 2.156 -4.641 1 98.81 270 ILE A N 1
ATOM 2088 C CA . ILE A 1 270 ? 16.797 2.318 -6.043 1 98.81 270 ILE A CA 1
ATOM 2089 C C . ILE A 1 270 ? 15.734 1.691 -6.934 1 98.81 270 ILE A C 1
ATOM 2091 O O . ILE A 1 270 ? 15.555 0.471 -6.938 1 98.81 270 ILE A O 1
ATOM 2095 N N . LEU A 1 271 ? 15.07 2.508 -7.645 1 98.62 271 LEU A N 1
ATOM 2096 C CA . LEU A 1 271 ? 13.93 2.139 -8.477 1 98.62 271 LEU A CA 1
ATOM 2097 C C . LEU A 1 271 ? 14.391 1.675 -9.852 1 98.62 271 LEU A C 1
ATOM 2099 O O . LEU A 1 271 ? 15.234 2.316 -10.484 1 98.62 271 LEU A O 1
ATOM 2103 N N . ARG A 1 272 ? 13.859 0.565 -10.312 1 98.06 272 ARG A N 1
ATOM 2104 C CA . ARG A 1 272 ? 14.094 0.085 -11.672 1 98.06 272 ARG A CA 1
ATOM 2105 C C . ARG A 1 272 ? 13 0.569 -12.617 1 98.06 272 ARG A C 1
ATOM 2107 O O . ARG A 1 272 ? 11.945 -0.051 -12.719 1 98.06 272 ARG A O 1
ATOM 2114 N N . LEU A 1 273 ? 13.305 1.551 -13.422 1 96.81 273 LEU A N 1
ATOM 2115 C CA . LEU A 1 273 ? 12.297 2.24 -14.219 1 96.81 273 LEU A CA 1
ATOM 2116 C C . LEU A 1 273 ? 11.703 1.306 -15.266 1 96.81 273 LEU A C 1
ATOM 2118 O O . LEU A 1 273 ? 10.523 1.405 -15.594 1 96.81 273 LEU A O 1
ATOM 2122 N N . ASN A 1 274 ? 12.516 0.402 -15.773 1 95.31 274 ASN A N 1
ATOM 2123 C CA . ASN A 1 274 ? 12.062 -0.501 -16.828 1 95.31 274 ASN A CA 1
ATOM 2124 C C . ASN A 1 274 ? 11.094 -1.547 -16.297 1 95.31 274 ASN A C 1
ATOM 2126 O O . ASN A 1 274 ? 10.445 -2.254 -17.062 1 95.31 274 ASN A O 1
ATOM 2130 N N . GLU A 1 275 ? 10.945 -1.622 -14.961 1 96.69 275 GLU A N 1
ATOM 2131 C CA . GLU A 1 275 ? 10.055 -2.592 -14.336 1 96.69 275 GLU A CA 1
ATOM 2132 C C . GLU A 1 275 ? 8.703 -1.962 -13.992 1 96.69 275 GLU A C 1
ATOM 2134 O O . GLU A 1 275 ? 7.77 -2.66 -13.594 1 96.69 275 GLU A O 1
ATOM 2139 N N . LEU A 1 276 ? 8.578 -0.706 -14.141 1 96.69 276 LEU A N 1
ATOM 2140 C CA . LEU A 1 276 ? 7.328 -0.015 -13.852 1 96.69 276 LEU A CA 1
ATOM 2141 C C . LEU A 1 276 ? 6.328 -0.208 -14.992 1 96.69 276 LEU A C 1
ATOM 2143 O O . LEU A 1 276 ? 6.727 -0.375 -16.156 1 96.69 276 LEU A O 1
ATOM 2147 N N . ARG A 1 277 ? 5.121 -0.16 -14.648 1 94.44 277 ARG A N 1
ATOM 2148 C CA . ARG A 1 277 ? 4.039 -0.182 -15.625 1 94.44 277 ARG A CA 1
ATOM 2149 C C . ARG A 1 277 ? 3.5 1.221 -15.875 1 94.44 277 ARG A C 1
ATOM 2151 O O . ARG A 1 277 ? 2.955 1.854 -14.969 1 94.44 277 ARG A O 1
ATOM 2158 N N . TYR A 1 278 ? 3.617 1.665 -17.109 1 93.06 278 TYR A N 1
ATOM 2159 C CA . TYR A 1 278 ? 3.223 3.031 -17.438 1 93.06 278 TYR A CA 1
ATOM 2160 C C . TYR A 1 278 ? 1.872 3.057 -18.141 1 93.06 278 TYR A C 1
ATOM 2162 O O . TYR A 1 278 ? 1.301 4.125 -18.359 1 93.06 278 TYR A O 1
ATOM 2170 N N . ASP A 1 279 ? 1.314 1.866 -18.406 1 87.69 279 ASP A N 1
ATOM 2171 C CA . ASP A 1 279 ? 0.075 1.747 -19.172 1 87.69 279 ASP A CA 1
ATOM 2172 C C . ASP A 1 279 ? -1.122 1.553 -18.25 1 87.69 279 ASP A C 1
ATOM 2174 O O . ASP A 1 279 ? -2.256 1.415 -18.703 1 87.69 279 ASP A O 1
ATOM 2178 N N . ILE A 1 280 ? -0.893 1.626 -17.062 1 80.31 280 ILE A N 1
ATOM 2179 C CA . ILE A 1 280 ? -1.978 1.354 -16.125 1 80.31 280 ILE A CA 1
ATOM 2180 C C . ILE A 1 280 ? -2.531 2.668 -15.578 1 80.31 280 ILE A C 1
ATOM 2182 O O . ILE A 1 280 ? -1.781 3.625 -15.367 1 80.31 280 ILE A O 1
ATOM 2186 N N . MET B 1 1 ? 18.203 0.41 13.414 1 86.31 1 MET B N 1
ATOM 2187 C CA . MET B 1 1 ? 18.578 -0.771 12.648 1 86.31 1 MET B CA 1
ATOM 2188 C C . MET B 1 1 ? 18.062 -0.682 11.219 1 86.31 1 MET B C 1
ATOM 2190 O O . MET B 1 1 ? 16.984 -0.13 10.984 1 86.31 1 MET B O 1
ATOM 2194 N N . ARG B 1 2 ? 18.906 -1.058 10.227 1 93.62 2 ARG B N 1
ATOM 2195 C CA . ARG B 1 2 ? 18.547 -1.006 8.812 1 93.62 2 ARG B CA 1
ATOM 2196 C C . ARG B 1 2 ? 18.672 -2.383 8.164 1 93.62 2 ARG B C 1
ATOM 2198 O O . ARG B 1 2 ? 19.578 -3.15 8.492 1 93.62 2 ARG B O 1
ATOM 2205 N N . ILE B 1 3 ? 17.672 -2.676 7.352 1 97.31 3 ILE B N 1
ATOM 2206 C CA . ILE B 1 3 ? 17.766 -3.947 6.645 1 97.31 3 ILE B CA 1
ATOM 2207 C C . ILE B 1 3 ? 17.484 -3.732 5.16 1 97.31 3 ILE B C 1
ATOM 2209 O O . ILE B 1 3 ? 16.641 -2.906 4.797 1 97.31 3 ILE B O 1
ATOM 2213 N N . ALA B 1 4 ? 18.219 -4.516 4.383 1 98.62 4 ALA B N 1
ATOM 2214 C CA . ALA B 1 4 ? 18 -4.512 2.939 1 98.62 4 ALA B CA 1
ATOM 2215 C C . ALA B 1 4 ? 16.766 -5.328 2.568 1 98.62 4 ALA B C 1
ATOM 2217 O O . ALA B 1 4 ? 16.484 -6.352 3.195 1 98.62 4 ALA B O 1
ATOM 2218 N N . PHE B 1 5 ? 16.047 -4.836 1.59 1 98.81 5 PHE B N 1
ATOM 2219 C CA . PHE B 1 5 ? 14.906 -5.578 1.083 1 98.81 5 PHE B CA 1
ATOM 2220 C C . PHE B 1 5 ? 14.711 -5.324 -0.407 1 98.81 5 PHE B C 1
ATOM 2222 O O . PHE B 1 5 ? 15.359 -4.445 -0.982 1 98.81 5 PHE B O 1
ATOM 2229 N N . THR B 1 6 ? 13.883 -6.145 -1.021 1 98.88 6 THR B N 1
ATOM 2230 C CA . THR B 1 6 ? 13.5 -6 -2.424 1 98.88 6 THR B CA 1
ATOM 2231 C C . THR B 1 6 ? 11.984 -6.02 -2.582 1 98.88 6 THR B C 1
ATOM 2233 O O . THR B 1 6 ? 11.297 -6.816 -1.936 1 98.88 6 THR B O 1
ATOM 2236 N N . LYS B 1 7 ? 11.422 -5.125 -3.357 1 98.94 7 LYS B N 1
ATOM 2237 C CA . LYS B 1 7 ? 10.008 -5.133 -3.719 1 98.94 7 LYS B CA 1
ATOM 2238 C C . LYS B 1 7 ? 9.797 -5.746 -5.102 1 98.94 7 LYS B C 1
ATOM 2240 O O . LYS B 1 7 ? 10.398 -5.301 -6.082 1 98.94 7 LYS B O 1
ATOM 2245 N N . MET B 1 8 ? 8.977 -6.73 -5.195 1 98.88 8 MET B N 1
ATOM 2246 C CA . MET B 1 8 ? 8.703 -7.445 -6.438 1 98.88 8 MET B CA 1
ATOM 2247 C C . MET B 1 8 ? 7.211 -7.707 -6.602 1 98.88 8 MET B C 1
ATOM 2249 O O . MET B 1 8 ? 6.453 -7.609 -5.637 1 98.88 8 MET B O 1
ATOM 2253 N N . HIS B 1 9 ? 6.789 -7.973 -7.801 1 98.56 9 HIS B N 1
ATOM 2254 C CA . HIS B 1 9 ? 5.426 -8.453 -7.984 1 98.56 9 HIS B CA 1
ATOM 2255 C C . HIS B 1 9 ? 5.348 -9.461 -9.125 1 98.56 9 HIS B C 1
ATOM 2257 O O . HIS B 1 9 ? 6.148 -9.406 -10.062 1 98.56 9 HIS B O 1
ATOM 2263 N N . GLY B 1 10 ? 4.531 -10.406 -9.023 1 98 10 GLY B N 1
ATOM 2264 C CA . GLY B 1 10 ? 4.062 -11.266 -10.094 1 98 10 GLY B CA 1
ATOM 2265 C C . GLY B 1 10 ? 2.656 -10.938 -10.555 1 98 10 GLY B C 1
ATOM 2266 O O . GLY B 1 10 ? 1.676 -11.367 -9.945 1 98 10 GLY B O 1
ATOM 2267 N N . ASN B 1 11 ? 2.625 -10.203 -11.648 1 97.19 11 ASN B N 1
ATOM 2268 C CA . ASN B 1 11 ? 1.346 -9.773 -12.203 1 97.19 11 ASN B CA 1
ATOM 2269 C C . ASN B 1 11 ? 0.532 -8.984 -11.18 1 97.19 11 ASN B C 1
ATOM 2271 O O . ASN B 1 11 ? -0.665 -9.227 -11.008 1 97.19 11 ASN B O 1
ATOM 2275 N N . GLY B 1 12 ? 1.143 -8.156 -10.406 1 97.5 12 GLY B N 1
ATOM 2276 C CA . GLY B 1 12 ? 0.45 -7.219 -9.539 1 97.5 12 GLY B CA 1
ATOM 2277 C C . GLY B 1 12 ? 0.334 -7.711 -8.109 1 97.5 12 GLY B C 1
ATOM 2278 O O . GLY B 1 12 ? 0.049 -6.93 -7.195 1 97.5 12 GLY B O 1
ATOM 2279 N N . ASN B 1 13 ? 0.369 -9.023 -7.887 1 97.06 13 ASN B N 1
ATOM 2280 C CA . ASN B 1 13 ? 0.561 -9.539 -6.535 1 97.06 13 ASN B CA 1
ATOM 2281 C C . ASN B 1 13 ? 1.975 -9.266 -6.031 1 97.06 13 ASN B C 1
ATOM 2283 O O . ASN B 1 13 ? 2.945 -9.805 -6.57 1 97.06 13 ASN B O 1
ATOM 2287 N N . ASP B 1 14 ? 2.088 -8.383 -5.008 1 98.38 14 ASP B N 1
ATOM 2288 C CA . ASP B 1 14 ? 3.406 -7.828 -4.715 1 98.38 14 ASP B CA 1
ATOM 2289 C C . ASP B 1 14 ? 3.898 -8.273 -3.34 1 98.38 14 ASP B C 1
ATOM 2291 O O . ASP B 1 14 ? 3.1 -8.648 -2.482 1 98.38 14 ASP B O 1
ATOM 2295 N N . PHE B 1 15 ? 5.289 -8.211 -3.205 1 98.81 15 PHE B N 1
ATOM 2296 C CA . PHE B 1 15 ? 5.953 -8.812 -2.053 1 98.81 15 PHE B CA 1
ATOM 2297 C C . PHE B 1 15 ? 7.16 -7.988 -1.633 1 98.81 15 PHE B C 1
ATOM 2299 O O . PHE B 1 15 ? 7.855 -7.418 -2.477 1 98.81 15 PHE B O 1
ATOM 2306 N N . VAL B 1 16 ? 7.352 -7.945 -0.346 1 98.88 16 VAL B N 1
ATOM 2307 C CA . VAL B 1 16 ? 8.641 -7.555 0.21 1 98.88 16 VAL B CA 1
ATOM 2308 C C . VAL B 1 16 ? 9.508 -8.789 0.423 1 98.88 16 VAL B C 1
ATOM 2310 O O . VAL B 1 16 ? 9.086 -9.75 1.069 1 98.88 16 VAL B O 1
ATOM 2313 N N . LEU B 1 17 ? 10.672 -8.781 -0.146 1 98.94 17 LEU B N 1
ATOM 2314 C CA . LEU B 1 17 ? 11.562 -9.93 -0.039 1 98.94 17 LEU B CA 1
ATOM 2315 C C . LEU B 1 17 ? 12.766 -9.602 0.844 1 98.94 17 LEU B C 1
ATOM 2317 O O . LEU B 1 17 ? 13.43 -8.578 0.643 1 98.94 17 LEU B O 1
ATOM 2321 N N . ILE B 1 18 ? 13.016 -10.391 1.843 1 98.94 18 ILE B N 1
ATOM 2322 C CA . ILE B 1 18 ? 14.164 -10.297 2.742 1 98.94 18 ILE B CA 1
ATOM 2323 C C . ILE B 1 18 ? 15.117 -11.453 2.479 1 98.94 18 ILE B C 1
ATOM 2325 O O . ILE B 1 18 ? 14.734 -12.625 2.562 1 98.94 18 ILE B O 1
ATOM 2329 N N . ASP B 1 19 ? 16.328 -11.148 2.207 1 98.88 19 ASP B N 1
ATOM 2330 C CA . ASP B 1 19 ? 17.344 -12.141 1.894 1 98.88 19 ASP B CA 1
ATOM 2331 C C . ASP B 1 19 ? 18.047 -12.633 3.162 1 98.88 19 ASP B C 1
ATOM 2333 O O . ASP B 1 19 ? 18.938 -11.953 3.689 1 98.88 19 ASP B O 1
ATOM 2337 N N . GLU B 1 20 ? 17.641 -13.789 3.578 1 98.69 20 GLU B N 1
ATOM 2338 C CA . GLU B 1 20 ? 18.25 -14.391 4.758 1 98.69 20 GLU B CA 1
ATOM 2339 C C . GLU B 1 20 ? 19.125 -15.586 4.375 1 98.69 20 GLU B C 1
ATOM 2341 O O . GLU B 1 20 ? 19.344 -16.484 5.188 1 98.69 20 GLU B O 1
ATOM 2346 N N . PHE B 1 21 ? 19.578 -15.656 3.178 1 98.56 21 PHE B N 1
ATOM 2347 C CA . PHE B 1 21 ? 20.344 -16.781 2.676 1 98.56 21 PHE B CA 1
ATOM 2348 C C . PHE B 1 21 ? 21.625 -16.984 3.492 1 98.56 21 PHE B C 1
ATOM 2350 O O . PHE B 1 21 ? 22.031 -18.109 3.758 1 98.56 21 PHE B O 1
ATOM 2357 N N . GLU B 1 22 ? 22.266 -15.891 3.912 1 97.5 22 GLU B N 1
ATOM 2358 C CA . GLU B 1 22 ? 23.531 -15.977 4.637 1 97.5 22 GLU B CA 1
ATOM 2359 C C . GLU B 1 22 ? 23.312 -15.883 6.145 1 97.5 22 GLU B C 1
ATOM 2361 O O . GLU B 1 22 ? 24.266 -15.938 6.918 1 97.5 22 GLU B O 1
ATOM 2366 N N . GLY B 1 23 ? 22.062 -15.641 6.543 1 96.94 23 GLY B N 1
ATOM 2367 C CA . GLY B 1 23 ? 21.766 -15.547 7.965 1 96.94 23 GLY B CA 1
ATOM 2368 C C . GLY B 1 23 ? 20.438 -14.891 8.266 1 96.94 23 GLY B C 1
ATOM 2369 O O . GLY B 1 23 ? 19.906 -14.156 7.434 1 96.94 23 GLY B O 1
ATOM 2370 N N . VAL B 1 24 ? 20.016 -15.195 9.438 1 97.38 24 VAL B N 1
ATOM 2371 C CA . VAL B 1 24 ? 18.719 -14.672 9.883 1 97.38 24 VAL B CA 1
ATOM 2372 C C . VAL B 1 24 ? 18.812 -13.156 10.055 1 97.38 24 VAL B C 1
ATOM 2374 O O . VAL B 1 24 ? 19.75 -12.648 10.672 1 97.38 24 VAL B O 1
ATOM 2377 N N . ILE B 1 25 ? 17.906 -12.414 9.523 1 98 25 ILE B N 1
ATOM 2378 C CA . ILE B 1 25 ? 17.844 -10.961 9.648 1 98 25 ILE B CA 1
ATOM 2379 C C . ILE B 1 25 ? 16.719 -10.578 10.602 1 98 25 ILE B C 1
ATOM 2381 O O . ILE B 1 25 ? 16.922 -9.773 11.516 1 98 25 ILE B O 1
ATOM 2385 N N . VAL B 1 26 ? 15.531 -11.125 10.375 1 97.94 26 VAL B N 1
ATOM 2386 C CA . VAL B 1 26 ? 14.391 -10.945 11.266 1 97.94 26 VAL B CA 1
ATOM 2387 C C . VAL B 1 26 ? 14.195 -12.203 12.109 1 97.94 26 VAL B C 1
ATOM 2389 O O . VAL B 1 26 ? 14.016 -13.305 11.57 1 97.94 26 VAL B O 1
ATOM 2392 N N . GLY B 1 27 ? 14.164 -12.055 13.391 1 97.88 27 GLY B N 1
ATOM 2393 C CA . GLY B 1 27 ? 13.984 -13.195 14.266 1 97.88 27 GLY B CA 1
ATOM 2394 C C . GLY B 1 27 ? 12.68 -13.938 14.023 1 97.88 27 GLY B C 1
ATOM 2395 O O . GLY B 1 27 ? 11.672 -13.32 13.688 1 97.88 27 GLY B O 1
ATOM 2396 N N . GLU B 1 28 ? 12.727 -15.258 14.258 1 97.38 28 GLU B N 1
ATOM 2397 C CA . GLU B 1 28 ? 11.586 -16.109 13.953 1 97.38 28 GLU B CA 1
ATOM 2398 C C . GLU B 1 28 ? 10.328 -15.633 14.68 1 97.38 28 GLU B C 1
ATOM 2400 O O . GLU B 1 28 ? 9.258 -15.523 14.078 1 97.38 28 GLU B O 1
ATOM 2405 N N . GLU B 1 29 ? 10.43 -15.305 15.859 1 97.44 29 GLU B N 1
ATOM 2406 C CA . GLU B 1 29 ? 9.281 -14.906 16.672 1 97.44 29 GLU B CA 1
ATOM 2407 C C . GLU B 1 29 ? 8.773 -13.523 16.266 1 97.44 29 GLU B C 1
ATOM 2409 O O . GLU B 1 29 ? 7.621 -13.18 16.531 1 97.44 29 GLU B O 1
ATOM 2414 N N . GLU B 1 30 ? 9.609 -12.766 15.648 1 97.5 30 GLU B N 1
ATOM 2415 C CA . GLU B 1 30 ? 9.281 -11.383 15.32 1 97.5 30 GLU B CA 1
ATOM 2416 C C . GLU B 1 30 ? 8.734 -11.273 13.898 1 97.5 30 GLU B C 1
ATOM 2418 O O . GLU B 1 30 ? 8.188 -10.234 13.523 1 97.5 30 GLU B O 1
ATOM 2423 N N . LYS B 1 31 ? 8.805 -12.32 13.086 1 98.31 31 LYS B N 1
ATOM 2424 C CA . LYS B 1 31 ? 8.484 -12.258 11.664 1 98.31 31 LYS B CA 1
ATOM 2425 C C . LYS B 1 31 ? 7.035 -11.836 11.438 1 98.31 31 LYS B C 1
ATOM 2427 O O . LYS B 1 31 ? 6.762 -10.93 10.641 1 98.31 31 LYS B O 1
ATOM 2432 N N . PRO B 1 32 ? 6.07 -12.398 12.242 1 98.12 32 PRO B N 1
ATOM 2433 C CA . PRO B 1 32 ? 4.691 -11.961 12 1 98.12 32 PRO B CA 1
ATOM 2434 C C . PRO B 1 32 ? 4.496 -10.469 12.25 1 98.12 32 PRO B C 1
ATOM 2436 O O . PRO B 1 32 ? 3.852 -9.789 11.445 1 98.12 32 PRO B O 1
ATOM 2439 N N . ARG B 1 33 ? 5.035 -10.016 13.359 1 98 33 ARG B N 1
ATOM 2440 C CA . ARG B 1 33 ? 4.926 -8.602 13.711 1 98 33 ARG B CA 1
ATOM 2441 C C . ARG B 1 33 ? 5.633 -7.727 12.688 1 98 33 ARG B C 1
ATOM 2443 O O . ARG B 1 33 ? 5.102 -6.691 12.273 1 98 33 ARG B O 1
ATOM 2450 N N . PHE B 1 34 ? 6.82 -8.109 12.273 1 98.31 34 PHE B N 1
ATOM 2451 C CA . PHE B 1 34 ? 7.594 -7.398 11.266 1 98.31 34 PHE B CA 1
ATOM 2452 C C . PHE B 1 34 ? 6.828 -7.328 9.945 1 98.31 34 PHE B C 1
ATOM 2454 O O . PHE B 1 34 ? 6.746 -6.266 9.328 1 98.31 34 PHE B O 1
ATOM 2461 N N . VAL B 1 35 ? 6.238 -8.43 9.555 1 98.69 35 VAL B N 1
ATOM 2462 C CA . VAL B 1 35 ? 5.539 -8.531 8.281 1 98.69 35 VAL B CA 1
ATOM 2463 C C . VAL B 1 35 ? 4.328 -7.594 8.281 1 98.69 35 VAL B C 1
ATOM 2465 O O . VAL B 1 35 ? 4.102 -6.867 7.309 1 98.69 35 VAL B O 1
ATOM 2468 N N . ARG B 1 36 ? 3.547 -7.594 9.367 1 98.5 36 ARG B N 1
ATOM 2469 C CA . ARG B 1 36 ? 2.4 -6.695 9.461 1 98.5 36 ARG B CA 1
ATOM 2470 C C . ARG B 1 36 ? 2.828 -5.242 9.297 1 98.5 36 ARG B C 1
ATOM 2472 O O . ARG B 1 36 ? 2.174 -4.473 8.586 1 98.5 36 ARG B O 1
ATOM 2479 N N . ALA B 1 37 ? 3.951 -4.895 9.883 1 98.44 37 ALA B N 1
ATOM 2480 C CA . ALA B 1 37 ? 4.43 -3.514 9.859 1 98.44 37 ALA B CA 1
ATOM 2481 C C . ALA B 1 37 ? 4.941 -3.137 8.469 1 98.44 37 ALA B C 1
ATOM 2483 O O . ALA B 1 37 ? 4.574 -2.092 7.93 1 98.44 37 ALA B O 1
ATOM 2484 N N . VAL B 1 38 ? 5.754 -3.992 7.871 1 98.62 38 VAL B N 1
ATOM 2485 C CA . VAL B 1 38 ? 6.445 -3.639 6.633 1 98.62 38 VAL B CA 1
ATOM 2486 C C . VAL B 1 38 ? 5.465 -3.686 5.465 1 98.62 38 VAL B C 1
ATOM 2488 O O . VAL B 1 38 ? 5.582 -2.9 4.52 1 98.62 38 VAL B O 1
ATOM 2491 N N . CYS B 1 39 ? 4.453 -4.516 5.566 1 98.5 39 CYS B N 1
ATOM 2492 C CA . CYS B 1 39 ? 3.516 -4.672 4.461 1 98.5 39 CYS B CA 1
ATOM 2493 C C . CYS B 1 39 ? 2.424 -3.609 4.512 1 98.5 39 CYS B C 1
ATOM 2495 O O . CYS B 1 39 ? 1.618 -3.496 3.588 1 98.5 39 CYS B O 1
ATOM 2497 N N . HIS B 1 40 ? 2.363 -2.811 5.551 1 98.06 40 HIS B N 1
ATOM 2498 C CA . HIS B 1 40 ? 1.344 -1.772 5.633 1 98.06 40 HIS B CA 1
ATOM 2499 C C . HIS B 1 40 ? 1.548 -0.713 4.555 1 98.06 40 HIS B C 1
ATOM 2501 O O . HIS B 1 40 ? 2.627 -0.127 4.449 1 98.06 40 HIS B O 1
ATOM 2507 N N . ARG B 1 41 ? 0.542 -0.438 3.852 1 97.06 41 ARG B N 1
ATOM 2508 C CA . ARG B 1 41 ? 0.629 0.379 2.645 1 97.06 41 ARG B CA 1
ATOM 2509 C C . ARG B 1 41 ? 1.061 1.804 2.977 1 97.06 41 ARG B C 1
ATOM 2511 O O . ARG B 1 41 ? 1.843 2.408 2.242 1 97.06 41 ARG B O 1
ATOM 2518 N N . ASN B 1 42 ? 0.654 2.334 4.059 1 97.81 42 ASN B N 1
ATOM 2519 C CA . ASN B 1 42 ? 0.868 3.744 4.367 1 97.81 42 ASN B CA 1
ATOM 2520 C C . ASN B 1 42 ? 2.078 3.943 5.277 1 97.81 42 ASN B C 1
ATOM 2522 O O . ASN B 1 42 ? 2.807 4.926 5.141 1 97.81 42 ASN B O 1
ATOM 2526 N N . PHE B 1 43 ? 2.283 3.012 6.195 1 98.25 43 PHE B N 1
ATOM 2527 C CA . PHE B 1 43 ? 3.277 3.219 7.238 1 98.25 43 PHE B CA 1
ATOM 2528 C C . PHE B 1 43 ? 4.531 2.395 6.969 1 98.25 43 PHE B C 1
ATOM 2530 O O . PHE B 1 43 ? 5.566 2.6 7.605 1 98.25 43 PHE B O 1
ATOM 2537 N N . GLY B 1 44 ? 4.426 1.435 6.043 1 98.38 44 GLY B N 1
ATOM 2538 C CA . GLY B 1 44 ? 5.535 0.575 5.664 1 98.38 44 GLY B CA 1
ATOM 2539 C C . GLY B 1 44 ? 5.887 0.666 4.191 1 98.38 44 GLY B C 1
ATOM 2540 O O . GLY B 1 44 ? 5.859 1.751 3.607 1 98.38 44 GLY B O 1
ATOM 2541 N N . VAL B 1 45 ? 6.266 -0.454 3.592 1 98.62 45 VAL B N 1
ATOM 2542 C CA . VAL B 1 45 ? 6.582 -0.547 2.17 1 98.62 45 VAL B CA 1
ATOM 2543 C C . VAL B 1 45 ? 5.297 -0.723 1.364 1 98.62 45 VAL B C 1
ATOM 2545 O O . VAL B 1 45 ? 5.133 -0.117 0.303 1 98.62 45 VAL B O 1
ATOM 2548 N N . GLY B 1 46 ? 4.391 -1.436 1.939 1 98.38 46 GLY B N 1
ATOM 2549 C CA . GLY B 1 46 ? 3.193 -1.829 1.217 1 98.38 46 GLY B CA 1
ATOM 2550 C C . GLY B 1 46 ? 3.398 -3.053 0.344 1 98.38 46 GLY B C 1
ATOM 2551 O O . GLY B 1 46 ? 4.191 -3.025 -0.597 1 98.38 46 GLY B O 1
ATOM 2552 N N . ALA B 1 47 ? 2.686 -4.098 0.68 1 98.5 47 ALA B N 1
ATOM 2553 C CA . ALA B 1 47 ? 2.766 -5.344 -0.081 1 98.5 47 ALA B CA 1
ATOM 2554 C C . ALA B 1 47 ? 1.663 -6.312 0.333 1 98.5 47 ALA B C 1
ATOM 2556 O O . ALA B 1 47 ? 1.081 -6.176 1.412 1 98.5 47 ALA B O 1
ATOM 2557 N N . ASP B 1 48 ? 1.381 -7.277 -0.517 1 97.12 48 ASP B N 1
ATOM 2558 C CA . ASP B 1 48 ? 0.417 -8.328 -0.214 1 97.12 48 ASP B CA 1
ATOM 2559 C C . ASP B 1 48 ? 1 -9.344 0.77 1 97.12 48 ASP B C 1
ATOM 2561 O O . ASP B 1 48 ? 0.259 -10.078 1.421 1 97.12 48 ASP B O 1
ATOM 2565 N N . GLY B 1 49 ? 2.297 -9.383 0.827 1 98.12 49 GLY B N 1
ATOM 2566 C CA . GLY B 1 49 ? 2.977 -10.281 1.747 1 98.12 49 GLY B CA 1
ATOM 2567 C C . GLY B 1 49 ? 4.488 -10.133 1.718 1 98.12 49 GLY B C 1
ATOM 2568 O O . GLY B 1 49 ? 5.016 -9.242 1.051 1 98.12 49 GLY B O 1
ATOM 2569 N N . ALA B 1 50 ? 5.164 -11.023 2.484 1 98.88 50 ALA B N 1
ATOM 2570 C CA . ALA B 1 50 ? 6.621 -10.984 2.562 1 98.88 50 ALA B CA 1
ATOM 2571 C C . ALA B 1 50 ? 7.223 -12.367 2.314 1 98.88 50 ALA B C 1
ATOM 2573 O O . ALA B 1 50 ? 6.645 -13.383 2.713 1 98.88 50 ALA B O 1
ATOM 2574 N N . LEU B 1 51 ? 8.32 -12.352 1.673 1 98.88 51 LEU B N 1
ATOM 2575 C CA . LEU B 1 51 ? 9.078 -13.562 1.363 1 98.88 51 LEU B CA 1
ATOM 2576 C C . LEU B 1 51 ? 10.438 -13.547 2.064 1 98.88 51 LEU B C 1
ATOM 2578 O O . LEU B 1 51 ? 11.094 -12.5 2.135 1 98.88 51 LEU B O 1
ATOM 2582 N N . PHE B 1 52 ? 10.844 -14.625 2.578 1 98.88 52 PHE B N 1
ATOM 2583 C CA . PHE B 1 52 ? 12.18 -14.797 3.141 1 98.88 52 PHE B CA 1
ATOM 2584 C C . PHE B 1 52 ? 12.969 -15.836 2.35 1 98.88 52 PHE B C 1
ATOM 2586 O O . PHE B 1 52 ? 12.484 -16.938 2.109 1 98.88 52 PHE B O 1
ATOM 2593 N N . VAL B 1 53 ? 14.141 -15.469 1.896 1 98.88 53 VAL B N 1
ATOM 2594 C CA . VAL B 1 53 ? 15.07 -16.359 1.209 1 98.88 53 VAL B CA 1
ATOM 2595 C C . VAL B 1 53 ? 16.016 -17 2.221 1 98.88 53 VAL B C 1
ATOM 2597 O O . VAL B 1 53 ? 16.828 -16.312 2.846 1 98.88 53 VAL B O 1
ATOM 2600 N N . GLN B 1 54 ? 15.922 -18.25 2.311 1 98.81 54 GLN B N 1
ATOM 2601 C CA . GLN B 1 54 ? 16.719 -18.938 3.314 1 98.81 54 GLN B CA 1
ATOM 2602 C C . GLN B 1 54 ? 17.484 -20.109 2.701 1 98.81 54 GLN B C 1
ATOM 2604 O O . GLN B 1 54 ? 17.109 -20.609 1.641 1 98.81 54 GLN B O 1
ATOM 2609 N N . PRO B 1 55 ? 18.547 -20.516 3.316 1 98.44 55 PRO B N 1
ATOM 2610 C CA . PRO B 1 55 ? 19.234 -21.719 2.836 1 98.44 55 PRO B CA 1
ATOM 2611 C C . PRO B 1 55 ? 18.469 -23 3.125 1 98.44 55 PRO B C 1
ATOM 2613 O O . PRO B 1 55 ? 17.594 -23.016 4.008 1 98.44 55 PRO B O 1
ATOM 2616 N N . SER B 1 56 ? 18.75 -23.953 2.283 1 98.44 56 SER B N 1
ATOM 2617 C CA . SER B 1 56 ? 18.078 -25.25 2.455 1 98.44 56 SER B CA 1
ATOM 2618 C C . SER B 1 56 ? 19.094 -26.391 2.51 1 98.44 56 SER B C 1
ATOM 2620 O O . SER B 1 56 ? 20.125 -26.344 1.83 1 98.44 56 SER B O 1
ATOM 2622 N N . GLN B 1 57 ? 18.812 -27.438 3.273 1 97.31 57 GLN B N 1
ATOM 2623 C CA . GLN B 1 57 ? 19.625 -28.641 3.316 1 97.31 57 GLN B CA 1
ATOM 2624 C C . GLN B 1 57 ? 19.094 -29.688 2.346 1 97.31 57 GLN B C 1
ATOM 2626 O O . GLN B 1 57 ? 19.766 -30.703 2.094 1 97.31 57 GLN B O 1
ATOM 2631 N N . LYS B 1 58 ? 17.953 -29.578 1.749 1 97.56 58 LYS B N 1
ATOM 2632 C CA . LYS B 1 58 ? 17.344 -30.609 0.94 1 97.56 58 LYS B CA 1
ATOM 2633 C C . LYS B 1 58 ? 17.078 -30.125 -0.483 1 97.56 58 LYS B C 1
ATOM 2635 O O . LYS B 1 58 ? 16.75 -30.922 -1.365 1 97.56 58 LYS B O 1
ATOM 2640 N N . ALA B 1 59 ? 17.156 -28.828 -0.733 1 98.44 59 ALA B N 1
ATOM 2641 C CA . ALA B 1 59 ? 16.969 -28.203 -2.043 1 98.44 59 ALA B CA 1
ATOM 2642 C C . ALA B 1 59 ? 17.984 -27.094 -2.266 1 98.44 59 ALA B C 1
ATOM 2644 O O . ALA B 1 59 ? 18.922 -26.938 -1.488 1 98.44 59 ALA B O 1
ATOM 2645 N N . ASP B 1 60 ? 17.844 -26.312 -3.34 1 98.44 60 ASP B N 1
ATOM 2646 C CA . ASP B 1 60 ? 18.781 -25.234 -3.625 1 98.44 60 ASP B CA 1
ATOM 2647 C C . ASP B 1 60 ? 18.578 -24.062 -2.664 1 98.44 60 ASP B C 1
ATOM 2649 O O . ASP B 1 60 ? 19.547 -23.391 -2.299 1 98.44 60 ASP B O 1
ATOM 2653 N N . VAL B 1 61 ? 17.391 -23.844 -2.311 1 98.69 61 VAL B N 1
ATOM 2654 C CA . VAL B 1 61 ? 17.016 -22.688 -1.501 1 98.69 61 VAL B CA 1
ATOM 2655 C C . VAL B 1 61 ? 15.688 -22.969 -0.797 1 98.69 61 VAL B C 1
ATOM 2657 O O . VAL B 1 61 ? 14.938 -23.859 -1.19 1 98.69 61 VAL B O 1
ATOM 2660 N N . ARG B 1 62 ? 15.43 -22.219 0.283 1 98.62 62 ARG B N 1
ATOM 2661 C CA . ARG B 1 62 ? 14.188 -22.344 1.039 1 98.62 62 ARG B CA 1
ATOM 2662 C C . ARG B 1 62 ? 13.344 -21.078 0.92 1 98.62 62 ARG B C 1
ATOM 2664 O O . ARG B 1 62 ? 13.844 -19.969 1.141 1 98.62 62 ARG B O 1
ATOM 2671 N N . PHE B 1 63 ? 12.078 -21.328 0.581 1 98.25 63 PHE B N 1
ATOM 2672 C CA . PHE B 1 63 ? 11.047 -20.312 0.389 1 98.25 63 PHE B CA 1
ATOM 2673 C C . PHE B 1 63 ? 10.125 -20.25 1.599 1 98.25 63 PHE B C 1
ATOM 2675 O O . PHE B 1 63 ? 9.461 -21.234 1.936 1 98.25 63 PHE B O 1
ATOM 2682 N N . ARG B 1 64 ? 10.062 -19.109 2.27 1 98.25 64 ARG B N 1
ATOM 2683 C CA . ARG B 1 64 ? 9.062 -18.844 3.295 1 98.25 64 ARG B CA 1
ATOM 2684 C C . ARG B 1 64 ? 8.195 -17.641 2.926 1 98.25 64 ARG B C 1
ATOM 2686 O O . ARG B 1 64 ? 8.719 -16.578 2.596 1 98.25 64 ARG B O 1
ATOM 2693 N N . TYR B 1 65 ? 6.902 -17.844 3.002 1 98 65 TYR B N 1
ATOM 2694 C CA . TYR B 1 65 ? 5.961 -16.797 2.615 1 98 65 TYR B CA 1
ATOM 2695 C C . TYR B 1 65 ? 5.023 -16.469 3.766 1 98 65 TYR B C 1
ATOM 2697 O O . TYR B 1 65 ? 4.457 -17.359 4.402 1 98 65 TYR B O 1
ATOM 2705 N N . PHE B 1 66 ? 4.902 -15.188 4.039 1 98.38 66 PHE B N 1
ATOM 2706 C CA . PHE B 1 66 ? 3.957 -14.664 5.02 1 98.38 66 PHE B CA 1
ATOM 2707 C C . PHE B 1 66 ? 2.959 -13.727 4.355 1 98.38 66 PHE B C 1
ATOM 2709 O O . PHE B 1 66 ? 3.346 -12.844 3.584 1 98.38 66 PHE B O 1
ATOM 2716 N N . ASN B 1 67 ? 1.647 -13.938 4.637 1 96.38 67 ASN B N 1
ATOM 2717 C CA . ASN B 1 67 ? 0.641 -12.953 4.266 1 96.38 67 ASN B CA 1
ATOM 2718 C C . ASN B 1 67 ? 0.855 -11.633 5 1 96.38 67 ASN B C 1
ATOM 2720 O O . ASN B 1 67 ? 1.543 -11.586 6.023 1 96.38 67 ASN B O 1
ATOM 2724 N N . SER B 1 68 ? 0.185 -10.586 4.488 1 97.62 68 SER B N 1
ATOM 2725 C CA . SER B 1 68 ? 0.381 -9.258 5.07 1 97.62 68 SER B CA 1
ATOM 2726 C C . SER B 1 68 ? -0.145 -9.203 6.5 1 97.62 68 SER B C 1
ATOM 2728 O O . SER B 1 68 ? 0.207 -8.297 7.258 1 97.62 68 SER B O 1
ATOM 2730 N N . ASP B 1 69 ? -0.928 -10.188 6.91 1 96.56 69 ASP B N 1
ATOM 2731 C CA . ASP B 1 69 ? -1.449 -10.203 8.273 1 96.56 69 ASP B CA 1
ATOM 2732 C C . ASP B 1 69 ? -0.49 -10.922 9.219 1 96.56 69 ASP B C 1
ATOM 2734 O O . ASP B 1 69 ? -0.78 -11.07 10.406 1 96.56 69 ASP B O 1
ATOM 2738 N N . GLY B 1 70 ? 0.536 -11.406 8.664 1 97.38 70 GLY B N 1
ATOM 2739 C CA . GLY B 1 70 ? 1.562 -12.031 9.492 1 97.38 70 GLY B CA 1
ATOM 2740 C C . GLY B 1 70 ? 1.462 -13.539 9.531 1 97.38 70 GLY B C 1
ATOM 2741 O O . GLY B 1 70 ? 2.352 -14.211 10.062 1 97.38 70 GLY B O 1
ATOM 2742 N N . SER B 1 71 ? 0.423 -14.086 8.977 1 97.25 71 SER B N 1
ATOM 2743 C CA . SER B 1 71 ? 0.299 -15.539 8.953 1 97.25 71 SER B CA 1
ATOM 2744 C C . SER B 1 71 ? 1.177 -16.156 7.867 1 97.25 71 SER B C 1
ATOM 2746 O O . SER B 1 71 ? 1.307 -15.586 6.777 1 97.25 71 SER B O 1
ATOM 2748 N N . GLU B 1 72 ? 1.749 -17.266 8.172 1 97.12 72 GLU B N 1
ATOM 2749 C CA . GLU B 1 72 ? 2.576 -17.969 7.184 1 97.12 72 GLU B CA 1
ATOM 2750 C C . GLU B 1 72 ? 1.737 -18.906 6.32 1 97.12 72 GLU B C 1
ATOM 2752 O O . GLU B 1 72 ? 0.856 -19.594 6.828 1 97.12 72 GLU B O 1
ATOM 2757 N N . ALA B 1 73 ? 1.938 -18.875 5.094 1 93.56 73 ALA B N 1
ATOM 2758 C CA . ALA B 1 73 ? 1.245 -19.75 4.152 1 93.56 73 ALA B CA 1
ATOM 2759 C C . ALA B 1 73 ? 2.215 -20.734 3.508 1 93.56 73 ALA B C 1
ATOM 2761 O O . ALA B 1 73 ? 3.422 -20.5 3.465 1 93.56 73 ALA B O 1
ATOM 2762 N N . ALA B 1 74 ? 1.743 -21.828 3.021 1 90.56 74 ALA B N 1
ATOM 2763 C CA . ALA B 1 74 ? 2.568 -22.906 2.486 1 90.56 74 ALA B CA 1
ATOM 2764 C C . ALA B 1 74 ? 3.111 -22.547 1.105 1 90.56 74 ALA B C 1
ATOM 2766 O O . ALA B 1 74 ? 4.219 -22.953 0.743 1 90.56 74 ALA B O 1
ATOM 2767 N N . MET B 1 75 ? 2.258 -21.891 0.419 1 86.44 75 MET B N 1
ATOM 2768 C CA . MET B 1 75 ? 2.646 -21.609 -0.96 1 86.44 75 MET B CA 1
ATOM 2769 C C . MET B 1 75 ? 1.892 -20.406 -1.503 1 86.44 75 MET B C 1
ATOM 2771 O O . MET B 1 75 ? 0.777 -20.109 -1.063 1 86.44 75 MET B O 1
ATOM 2775 N N . CYS B 1 76 ? 2.527 -19.75 -2.467 1 89.38 76 CYS B N 1
ATOM 2776 C CA . CYS B 1 76 ? 1.947 -18.688 -3.283 1 89.38 76 CYS B CA 1
ATOM 2777 C C . CYS B 1 76 ? 2.512 -18.719 -4.699 1 89.38 76 CYS B C 1
ATOM 2779 O O . CYS B 1 76 ? 3.703 -18.484 -4.902 1 89.38 76 CYS B O 1
ATOM 2781 N N . GLY B 1 77 ? 1.708 -18.922 -5.676 1 91.06 77 GLY B N 1
ATOM 2782 C CA . GLY B 1 77 ? 2.158 -19.047 -7.055 1 91.06 77 GLY B CA 1
ATOM 2783 C C . GLY B 1 77 ? 2.852 -17.797 -7.57 1 91.06 77 GLY B C 1
ATOM 2784 O O . GLY B 1 77 ? 3.889 -17.891 -8.227 1 91.06 77 GLY B O 1
ATOM 2785 N N . ASN B 1 78 ? 2.293 -16.656 -7.309 1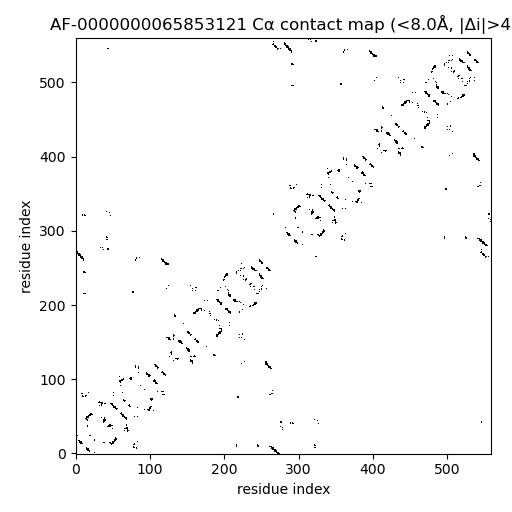 95.31 78 ASN B N 1
ATOM 2786 C CA . ASN B 1 78 ? 2.898 -15.391 -7.73 1 95.31 78 ASN B CA 1
ATOM 2787 C C . ASN B 1 78 ? 4.199 -15.117 -6.98 1 95.31 78 ASN B C 1
ATOM 2789 O O . ASN B 1 78 ? 5.188 -14.695 -7.582 1 95.31 78 ASN B O 1
ATOM 2793 N N . GLY B 1 79 ? 4.18 -15.438 -5.703 1 96.94 79 GLY B N 1
ATOM 2794 C CA . GLY B 1 79 ? 5.348 -15.195 -4.871 1 96.94 79 GLY B CA 1
ATOM 2795 C C . GLY B 1 79 ? 6.539 -16.047 -5.254 1 96.94 79 GLY B C 1
ATOM 2796 O O . GLY B 1 79 ? 7.68 -15.586 -5.219 1 96.94 79 GLY B O 1
ATOM 2797 N N . ILE B 1 80 ? 6.273 -17.312 -5.562 1 97.19 80 ILE B N 1
ATOM 2798 C CA . ILE B 1 80 ? 7.367 -18.219 -5.871 1 97.19 80 ILE B CA 1
ATOM 2799 C C . ILE B 1 80 ? 8.055 -17.797 -7.164 1 97.19 80 ILE B C 1
ATOM 2801 O O . ILE B 1 80 ? 9.25 -18.031 -7.348 1 97.19 80 ILE B O 1
ATOM 2805 N N . ARG B 1 81 ? 7.285 -17.156 -8.07 1 98.19 81 ARG B N 1
ATOM 2806 C CA . ARG B 1 81 ? 7.91 -16.641 -9.281 1 98.19 81 ARG B CA 1
ATOM 2807 C C . ARG B 1 81 ? 8.867 -15.492 -8.953 1 98.19 81 ARG B C 1
ATOM 2809 O O . ARG B 1 81 ? 10 -15.461 -9.438 1 98.19 81 ARG B O 1
ATOM 2816 N N . CYS B 1 82 ? 8.406 -14.555 -8.109 1 98.75 82 CYS B N 1
ATOM 2817 C CA . CYS B 1 82 ? 9.273 -13.461 -7.664 1 98.75 82 CYS B CA 1
ATOM 2818 C C . CYS B 1 82 ? 10.508 -14 -6.957 1 98.75 82 CYS B C 1
ATOM 2820 O O . CYS B 1 82 ? 11.633 -13.609 -7.273 1 98.75 82 CYS B O 1
ATOM 2822 N N . PHE B 1 83 ? 10.234 -14.961 -6.102 1 98.81 83 PHE B N 1
ATOM 2823 C CA . PHE B 1 83 ? 11.289 -15.609 -5.324 1 98.81 83 PHE B CA 1
ATOM 2824 C C . PHE B 1 83 ? 12.32 -16.25 -6.246 1 98.81 83 PHE B C 1
ATOM 2826 O O . PHE B 1 83 ? 13.523 -16.047 -6.078 1 98.81 83 PHE B O 1
ATOM 2833 N N . SER B 1 84 ? 11.914 -16.953 -7.18 1 98.81 84 SER B N 1
ATOM 2834 C CA . SER B 1 84 ? 12.781 -17.688 -8.086 1 98.81 84 SER B CA 1
ATOM 2835 C C . SER B 1 84 ? 13.625 -16.734 -8.938 1 98.81 84 SER B C 1
ATOM 2837 O O . SER B 1 84 ? 14.82 -16.953 -9.125 1 98.81 84 SER B O 1
ATOM 2839 N N . ARG B 1 85 ? 12.945 -15.727 -9.477 1 98.75 85 ARG B N 1
ATOM 2840 C CA . ARG B 1 85 ? 13.75 -14.734 -10.188 1 98.75 85 ARG B CA 1
ATOM 2841 C C . ARG B 1 85 ? 14.867 -14.203 -9.297 1 98.75 85 ARG B C 1
ATOM 2843 O O . ARG B 1 85 ? 16.031 -14.133 -9.719 1 98.75 85 ARG B O 1
ATOM 2850 N N . TYR B 1 86 ? 14.508 -13.836 -8.078 1 98.88 86 TYR B N 1
ATOM 2851 C CA . TYR B 1 86 ? 15.469 -13.211 -7.168 1 98.88 86 TYR B CA 1
ATOM 2852 C C . TYR B 1 86 ? 16.672 -14.125 -6.93 1 98.88 86 TYR B C 1
ATOM 2854 O O . TYR B 1 86 ? 17.812 -13.688 -7.039 1 98.88 86 TYR B O 1
ATOM 2862 N N . VAL B 1 87 ? 16.422 -15.375 -6.598 1 98.75 87 VAL B N 1
ATOM 2863 C CA . VAL B 1 87 ? 17.5 -16.266 -6.188 1 98.75 87 VAL B CA 1
ATOM 2864 C C . VAL B 1 87 ? 18.406 -16.578 -7.379 1 98.75 87 VAL B C 1
ATOM 2866 O O . VAL B 1 87 ? 19.625 -16.734 -7.219 1 98.75 87 VAL B O 1
ATOM 2869 N N . VAL B 1 88 ? 17.812 -16.641 -8.555 1 98.75 88 VAL B N 1
ATOM 2870 C CA . VAL B 1 88 ? 18.625 -16.844 -9.75 1 98.75 88 VAL B CA 1
ATOM 2871 C C . VAL B 1 88 ? 19.438 -15.578 -10.039 1 98.75 88 VAL B C 1
ATOM 2873 O O . VAL B 1 88 ? 20.641 -15.656 -10.328 1 98.75 88 VAL B O 1
ATOM 2876 N N . GLU B 1 89 ? 18.781 -14.438 -9.961 1 98.06 89 GLU B N 1
ATOM 2877 C CA . GLU B 1 89 ? 19.438 -13.156 -10.219 1 98.06 89 GLU B CA 1
ATOM 2878 C C . GLU B 1 89 ? 20.594 -12.922 -9.25 1 98.06 89 GLU B C 1
ATOM 2880 O O . GLU B 1 89 ? 21.609 -12.344 -9.617 1 98.06 89 GLU B O 1
ATOM 2885 N N . GLU B 1 90 ? 20.438 -13.414 -8.008 1 98.19 90 GLU B N 1
ATOM 2886 C CA . GLU B 1 90 ? 21.453 -13.195 -6.973 1 98.19 90 GLU B CA 1
ATOM 2887 C C . GLU B 1 90 ? 22.516 -14.289 -7 1 98.19 90 GLU B C 1
ATOM 2889 O O . GLU B 1 90 ? 23.5 -14.219 -6.266 1 98.19 90 GLU B O 1
ATOM 2894 N N . GLY B 1 91 ? 22.297 -15.32 -7.727 1 98.31 91 GLY B N 1
ATOM 2895 C CA . GLY B 1 91 ? 23.297 -16.359 -7.902 1 98.31 91 GLY B CA 1
ATOM 2896 C C . GLY B 1 91 ? 23.203 -17.469 -6.867 1 98.31 91 GLY B C 1
ATOM 2897 O O . GLY B 1 91 ? 24.125 -18.25 -6.699 1 98.31 91 GLY B O 1
ATOM 2898 N N . TYR B 1 92 ? 22.078 -17.562 -6.184 1 98.5 92 TYR B N 1
ATOM 2899 C CA . TYR B 1 92 ? 21.891 -18.578 -5.152 1 98.5 92 TYR B CA 1
ATOM 2900 C C . TYR B 1 92 ? 21.516 -19.922 -5.77 1 98.5 92 TYR B C 1
ATOM 2902 O O . TYR B 1 92 ? 21.641 -20.969 -5.125 1 98.5 92 TYR B O 1
ATOM 2910 N N . ALA B 1 93 ? 21.016 -19.906 -7.012 1 98.38 93 ALA B N 1
ATOM 2911 C CA . ALA B 1 93 ? 20.594 -21.094 -7.742 1 98.38 93 ALA B CA 1
ATOM 2912 C C . ALA B 1 93 ? 20.703 -20.875 -9.25 1 98.38 93 ALA B C 1
ATOM 2914 O O . ALA B 1 93 ? 20.875 -19.75 -9.711 1 98.38 93 ALA B O 1
ATOM 2915 N N . GLY B 1 94 ? 20.703 -21.984 -9.977 1 98.06 94 GLY B N 1
ATOM 2916 C CA . GLY B 1 94 ? 20.672 -21.906 -11.422 1 98.06 94 GLY B CA 1
ATOM 2917 C C . GLY B 1 94 ? 19.266 -21.719 -11.977 1 98.06 94 GLY B C 1
ATOM 2918 O O . GLY B 1 94 ? 18.312 -21.562 -11.219 1 98.06 94 GLY B O 1
ATOM 2919 N N . GLU B 1 95 ? 19.156 -21.656 -13.273 1 98.19 95 GLU B N 1
ATOM 2920 C CA . GLU B 1 95 ? 17.891 -21.375 -13.961 1 98.19 95 GLU B CA 1
ATOM 2921 C C . GLU B 1 95 ? 16.891 -22.5 -13.734 1 98.19 95 GLU B C 1
ATOM 2923 O O . GLU B 1 95 ? 15.68 -22.297 -13.852 1 98.19 95 GLU B O 1
ATOM 2928 N N . ARG B 1 96 ? 17.359 -23.688 -13.602 1 98.38 96 ARG B N 1
ATOM 2929 C CA . ARG B 1 96 ? 16.562 -24.781 -13.07 1 98.38 96 ARG B CA 1
ATOM 2930 C C . ARG B 1 96 ? 16.844 -25.016 -11.594 1 98.38 96 ARG B C 1
ATOM 2932 O O . ARG B 1 96 ? 18 -25.266 -11.211 1 98.38 96 ARG B O 1
ATOM 2939 N N . LEU B 1 97 ? 15.812 -24.875 -10.789 1 98.25 97 LEU B N 1
ATOM 2940 C CA . LEU B 1 97 ? 16.094 -24.891 -9.359 1 98.25 97 LEU B CA 1
ATOM 2941 C C . LEU B 1 97 ? 15.023 -25.688 -8.609 1 98.25 97 LEU B C 1
ATOM 2943 O O . LEU B 1 97 ? 13.891 -25.812 -9.086 1 98.25 97 LEU B O 1
ATOM 2947 N N . ARG B 1 98 ? 15.453 -26.203 -7.461 1 98.06 98 ARG B N 1
ATOM 2948 C CA . ARG B 1 98 ? 14.586 -26.859 -6.48 1 98.06 98 ARG B CA 1
ATOM 2949 C C . ARG B 1 98 ? 14.383 -25.969 -5.258 1 98.06 98 ARG B C 1
ATOM 2951 O O . ARG B 1 98 ? 15.359 -25.516 -4.648 1 98.06 98 ARG B O 1
ATOM 2958 N N . VAL B 1 99 ? 13.156 -25.688 -4.957 1 98.25 99 VAL B N 1
ATOM 2959 C CA . VAL B 1 99 ? 12.828 -24.781 -3.863 1 98.25 99 VAL B CA 1
ATOM 2960 C C . VAL B 1 99 ? 12.086 -25.547 -2.766 1 98.25 99 VAL B C 1
ATOM 2962 O O . VAL B 1 99 ? 11.055 -26.172 -3.021 1 98.25 99 VAL B O 1
ATOM 2965 N N . GLU B 1 100 ? 12.625 -25.5 -1.6 1 98.25 100 GLU B N 1
ATOM 2966 C CA . GLU B 1 100 ? 11.961 -26.062 -0.421 1 98.25 100 GLU B CA 1
ATOM 2967 C C . GLU B 1 100 ? 10.859 -25.125 0.079 1 98.25 100 GLU B C 1
ATOM 2969 O O . GLU B 1 100 ? 11.109 -23.938 0.337 1 98.25 100 GLU B O 1
ATOM 2974 N N . THR B 1 101 ? 9.633 -25.578 0.131 1 96.69 101 THR B N 1
ATOM 2975 C CA . THR B 1 101 ? 8.5 -24.844 0.679 1 96.69 101 THR B CA 1
ATOM 2976 C C . THR B 1 101 ? 7.789 -25.656 1.752 1 96.69 101 THR B C 1
ATOM 2978 O O . THR B 1 101 ? 8.109 -26.828 1.954 1 96.69 101 THR B O 1
ATOM 2981 N N . LEU B 1 102 ? 6.848 -25.047 2.492 1 94.94 102 LEU B N 1
ATOM 2982 C CA . LEU B 1 102 ? 6.039 -25.781 3.455 1 94.94 102 LEU B CA 1
ATOM 2983 C C . LEU B 1 102 ? 5.16 -26.812 2.75 1 94.94 102 LEU B C 1
ATOM 2985 O O . LEU B 1 102 ? 4.723 -27.781 3.367 1 94.94 102 LEU B O 1
ATOM 2989 N N . ALA B 1 103 ? 4.918 -26.641 1.445 1 90.44 103 ALA B N 1
ATOM 2990 C CA . ALA B 1 103 ? 4.082 -27.562 0.672 1 90.44 103 ALA B CA 1
ATOM 2991 C C . ALA B 1 103 ? 4.922 -28.641 0.016 1 90.44 103 ALA B C 1
ATOM 2993 O O . ALA B 1 103 ? 4.395 -29.484 -0.728 1 90.44 103 ALA B O 1
ATOM 2994 N N . GLY B 1 104 ? 6.273 -28.688 0.311 1 93.69 104 GLY B N 1
ATOM 2995 C CA . GLY B 1 104 ? 7.18 -29.625 -0.325 1 93.69 104 GLY B CA 1
ATOM 2996 C C . GLY B 1 104 ? 8.195 -28.953 -1.235 1 93.69 104 GLY B C 1
ATOM 2997 O O . GLY B 1 104 ? 8.359 -27.734 -1.192 1 93.69 104 GLY B O 1
ATOM 2998 N N . ILE B 1 105 ? 8.891 -29.766 -1.963 1 96.56 105 ILE B N 1
ATOM 2999 C CA . ILE B 1 105 ? 9.914 -29.266 -2.873 1 96.56 105 ILE B CA 1
ATOM 3000 C C . ILE B 1 105 ? 9.297 -29.016 -4.25 1 96.56 105 ILE B C 1
ATOM 3002 O O . ILE B 1 105 ? 8.625 -29.906 -4.801 1 96.56 105 ILE B O 1
ATOM 3006 N N . LEU B 1 106 ? 9.516 -27.875 -4.762 1 95.06 106 LEU B N 1
ATOM 3007 C CA . LEU B 1 106 ? 9.039 -27.5 -6.094 1 95.06 106 LEU B CA 1
ATOM 3008 C C . LEU B 1 106 ? 10.211 -27.359 -7.066 1 95.06 106 LEU B C 1
ATOM 3010 O O . LEU B 1 106 ? 11.273 -26.844 -6.695 1 95.06 106 LEU B O 1
ATOM 3014 N N . GLU B 1 107 ? 10.016 -27.859 -8.203 1 95.94 107 GLU B N 1
ATOM 3015 C CA . GLU B 1 107 ? 10.977 -27.656 -9.281 1 95.94 107 GLU B CA 1
ATOM 3016 C C . GLU B 1 107 ? 10.508 -26.562 -10.234 1 95.94 107 GLU B C 1
ATOM 3018 O O . GLU B 1 107 ? 9.375 -26.594 -10.727 1 95.94 107 GLU B O 1
ATOM 3023 N N . LEU B 1 108 ? 11.391 -25.562 -10.43 1 97.75 108 LEU B N 1
ATOM 3024 C CA . LEU B 1 108 ? 11.047 -24.406 -11.25 1 97.75 108 LEU B CA 1
ATOM 3025 C C . LEU B 1 108 ? 12.102 -24.172 -12.32 1 97.75 108 LEU B C 1
ATOM 3027 O O . LEU B 1 108 ? 13.219 -24.688 -12.227 1 97.75 108 LEU B O 1
ATOM 3031 N N . GLU B 1 109 ? 11.734 -23.422 -13.312 1 98.5 109 GLU B N 1
ATOM 3032 C CA . GLU B 1 109 ? 12.641 -23 -14.375 1 98.5 109 GLU B CA 1
ATOM 3033 C C . GLU B 1 109 ? 12.516 -21.5 -14.625 1 98.5 109 GLU B C 1
ATOM 3035 O O . GLU B 1 109 ? 11.414 -20.984 -14.859 1 98.5 109 GLU B O 1
ATOM 3040 N N . VAL B 1 110 ? 13.594 -20.812 -14.555 1 98.56 110 VAL B N 1
ATOM 3041 C CA . VAL B 1 110 ? 13.648 -19.375 -14.812 1 98.56 110 VAL B CA 1
ATOM 3042 C C . VAL B 1 110 ? 14.227 -19.125 -16.203 1 98.56 110 VAL B C 1
ATOM 3044 O O . VAL B 1 110 ? 15.242 -19.719 -16.578 1 98.56 110 VAL B O 1
ATOM 3047 N N . LYS B 1 111 ? 13.523 -18.297 -16.938 1 97.06 111 LYS B N 1
ATOM 3048 C CA . LYS B 1 111 ? 13.992 -17.922 -18.266 1 97.06 111 LYS B CA 1
ATOM 3049 C C . LYS B 1 111 ? 14.07 -16.406 -18.438 1 97.06 111 LYS B C 1
ATOM 3051 O O . LYS B 1 111 ? 13.234 -15.68 -17.891 1 97.06 111 LYS B O 1
ATOM 3056 N N . ARG B 1 112 ? 15.078 -15.984 -19.203 1 93.94 112 ARG B N 1
ATOM 3057 C CA . ARG B 1 112 ? 15.234 -14.578 -19.531 1 93.94 112 ARG B CA 1
ATOM 3058 C C . ARG B 1 112 ? 15.008 -14.344 -21.031 1 93.94 112 ARG B C 1
ATOM 3060 O O . ARG B 1 112 ? 15.914 -14.539 -21.844 1 93.94 112 ARG B O 1
ATOM 3067 N N . GLU B 1 113 ? 13.906 -14.008 -21.312 1 91.94 113 GLU B N 1
ATOM 3068 C CA . GLU B 1 113 ? 13.492 -13.688 -22.672 1 91.94 113 GLU B CA 1
ATOM 3069 C C . GLU B 1 113 ? 12.672 -12.406 -22.719 1 91.94 113 GLU B C 1
ATOM 3071 O O . GLU B 1 113 ? 11.445 -12.438 -22.578 1 91.94 113 GLU B O 1
ATOM 3076 N N . ASN B 1 114 ? 13.289 -11.273 -23.109 1 91.5 114 ASN B N 1
ATOM 3077 C CA . ASN B 1 114 ? 12.617 -9.977 -23.062 1 91.5 114 ASN B CA 1
ATOM 3078 C C . ASN B 1 114 ? 11.914 -9.766 -21.734 1 91.5 114 ASN B C 1
ATOM 3080 O O . ASN B 1 114 ? 10.727 -9.438 -21.688 1 91.5 114 ASN B O 1
ATOM 3084 N N . GLY B 1 115 ? 12.641 -10.188 -20.719 1 93.75 115 GLY B N 1
ATOM 3085 C CA . GLY B 1 115 ? 12.133 -10.125 -19.359 1 93.75 115 GLY B CA 1
ATOM 3086 C C . GLY B 1 115 ? 12.414 -11.391 -18.562 1 93.75 115 GLY B C 1
ATOM 3087 O O . GLY B 1 115 ? 13.211 -12.234 -18.984 1 93.75 115 GLY B O 1
ATOM 3088 N N . TRP B 1 116 ? 11.883 -11.477 -17.391 1 97.19 116 TRP B N 1
ATOM 3089 C CA . TRP B 1 116 ? 12.047 -12.633 -16.516 1 97.19 116 TRP B CA 1
ATOM 3090 C C . TRP B 1 116 ? 10.766 -13.461 -16.469 1 97.19 116 TRP B C 1
ATOM 3092 O O . TRP B 1 116 ? 9.688 -12.93 -16.172 1 97.19 116 TRP B O 1
ATOM 3102 N N . TRP B 1 117 ? 10.93 -14.703 -16.812 1 98.25 117 TRP B N 1
ATOM 3103 C CA . TRP B 1 117 ? 9.812 -15.641 -16.844 1 98.25 117 TRP B CA 1
ATOM 3104 C C . TRP B 1 117 ? 10.117 -16.875 -15.984 1 98.25 117 TRP B C 1
ATOM 3106 O O . TRP B 1 117 ? 11.242 -17.375 -16 1 98.25 117 TRP B O 1
ATOM 3116 N N . VAL B 1 118 ? 9.102 -17.328 -15.305 1 98.62 118 VAL B N 1
ATOM 3117 C CA . VAL B 1 118 ? 9.273 -18.484 -14.438 1 98.62 118 VAL B CA 1
ATOM 3118 C C . VAL B 1 118 ? 8.211 -19.547 -14.758 1 98.62 118 VAL B C 1
ATOM 3120 O O . VAL B 1 118 ? 7.012 -19.266 -14.68 1 98.62 118 VAL B O 1
ATOM 3123 N N . LYS B 1 119 ? 8.68 -20.656 -15.062 1 98.25 119 LYS B N 1
ATOM 3124 C CA . LYS B 1 119 ? 7.801 -21.797 -15.336 1 98.25 119 LYS B CA 1
ATOM 3125 C C . LYS B 1 119 ? 7.586 -22.641 -14.078 1 98.25 119 LYS B C 1
ATOM 3127 O O . LYS B 1 119 ? 8.547 -23.031 -13.422 1 98.25 119 LYS B O 1
ATOM 3132 N N . VAL B 1 120 ? 6.398 -22.906 -13.82 1 95.81 120 VAL B N 1
ATOM 3133 C CA . VAL B 1 120 ? 6.012 -23.641 -12.625 1 95.81 120 VAL B CA 1
ATOM 3134 C C . VAL B 1 120 ? 5.207 -24.875 -13.016 1 95.81 120 VAL B C 1
ATOM 3136 O O . VAL B 1 120 ? 4.324 -24.812 -13.875 1 95.81 120 VAL B O 1
ATOM 3139 N N . ASP B 1 121 ? 5.562 -26.016 -12.398 1 95.25 121 ASP B N 1
ATOM 3140 C CA . ASP B 1 121 ? 4.742 -27.219 -12.492 1 95.25 121 ASP B CA 1
ATOM 3141 C C . ASP B 1 121 ? 3.521 -27.125 -11.578 1 95.25 121 ASP B C 1
ATOM 3143 O O . ASP B 1 121 ? 3.654 -27.141 -10.352 1 95.25 121 ASP B O 1
ATOM 3147 N N . MET B 1 122 ? 2.344 -27.094 -12.188 1 94.38 122 MET B N 1
ATOM 3148 C CA . MET B 1 122 ? 1.119 -26.844 -11.438 1 94.38 122 MET B CA 1
ATOM 3149 C C . MET B 1 122 ? 0.395 -28.156 -11.141 1 94.38 122 MET B C 1
ATOM 3151 O O . MET B 1 122 ? -0.678 -28.156 -10.531 1 94.38 122 MET B O 1
ATOM 3155 N N . GLY B 1 123 ? 1.058 -29.266 -11.57 1 94 123 GLY B N 1
ATOM 3156 C CA . GLY B 1 123 ? 0.446 -30.562 -11.359 1 94 123 GLY B CA 1
ATOM 3157 C C . GLY B 1 123 ? -0.713 -30.844 -12.297 1 94 123 GLY B C 1
ATOM 3158 O O . GLY B 1 123 ? -0.928 -30.109 -13.266 1 94 123 GLY B O 1
ATOM 3159 N N . LYS B 1 124 ? -1.422 -31.938 -12.016 1 96.5 124 LYS B N 1
ATOM 3160 C CA . LYS B 1 124 ? -2.516 -32.375 -12.875 1 96.5 124 LYS B CA 1
ATOM 3161 C C . LYS B 1 124 ? -3.84 -31.766 -12.438 1 96.5 124 LYS B C 1
ATOM 3163 O O . LYS B 1 124 ? -4.258 -31.906 -11.289 1 96.5 124 LYS B O 1
ATOM 3168 N N . PRO B 1 125 ? -4.473 -31.016 -13.344 1 97.44 125 PRO B N 1
ATOM 3169 C CA . PRO B 1 125 ? -5.82 -30.547 -13.008 1 97.44 125 PRO B CA 1
ATOM 3170 C C . PRO B 1 125 ? -6.789 -31.688 -12.734 1 97.44 125 PRO B C 1
ATOM 3172 O O . PRO B 1 125 ? -6.742 -32.719 -13.414 1 97.44 125 PRO B O 1
ATOM 3175 N N . LYS B 1 126 ? -7.586 -31.531 -11.75 1 97.31 126 LYS B N 1
ATOM 3176 C CA . LYS B 1 126 ? -8.578 -32.531 -11.383 1 97.31 126 LYS B CA 1
ATOM 3177 C C . LYS B 1 126 ? -9.992 -32.062 -11.688 1 97.31 126 LYS B C 1
ATOM 3179 O O . LYS B 1 126 ? -10.312 -30.891 -11.477 1 97.31 126 LYS B O 1
ATOM 3184 N N . PHE B 1 127 ? -10.836 -32.969 -12.156 1 97.06 127 PHE B N 1
ATOM 3185 C CA . PHE B 1 127 ? -12.148 -32.562 -12.633 1 97.06 127 PHE B CA 1
ATOM 3186 C C . PHE B 1 127 ? -13.25 -33.312 -11.883 1 97.06 127 PHE B C 1
ATOM 3188 O O . PHE B 1 127 ? -14.422 -32.969 -11.977 1 97.06 127 PHE B O 1
ATOM 3195 N N . GLY B 1 128 ? -12.844 -34.25 -11.125 1 95.06 128 GLY B N 1
ATOM 3196 C CA . GLY B 1 128 ? -13.844 -35.031 -10.43 1 95.06 128 GLY B CA 1
ATOM 3197 C C . GLY B 1 128 ? -14.477 -34.312 -9.258 1 95.06 128 GLY B C 1
ATOM 3198 O O . GLY B 1 128 ? -13.805 -33.562 -8.547 1 95.06 128 GLY B O 1
ATOM 3199 N N . ARG B 1 129 ? -15.688 -34.625 -9.023 1 93.69 129 ARG B N 1
ATOM 3200 C CA . ARG B 1 129 ? -16.484 -34 -7.984 1 93.69 129 ARG B CA 1
ATOM 3201 C C . ARG B 1 129 ? -15.836 -34.125 -6.617 1 93.69 129 ARG B C 1
ATOM 3203 O O . ARG B 1 129 ? -15.766 -33.156 -5.855 1 93.69 129 ARG B O 1
ATOM 3210 N N . GLU B 1 130 ? -15.344 -35.25 -6.293 1 94.5 130 GLU B N 1
ATOM 3211 C CA . GLU B 1 130 ? -14.758 -35.531 -4.984 1 94.5 130 GLU B CA 1
ATOM 3212 C C . GLU B 1 130 ? -13.461 -34.75 -4.797 1 94.5 130 GLU B C 1
ATOM 3214 O O . GLU B 1 130 ? -13.164 -34.281 -3.695 1 94.5 130 GLU B O 1
ATOM 3219 N N . GLU B 1 131 ? -12.711 -34.531 -5.871 1 94.31 131 GLU B N 1
ATOM 3220 C CA . GLU B 1 131 ? -11.43 -33.844 -5.809 1 94.31 131 GLU B CA 1
ATOM 3221 C C . GLU B 1 131 ? -11.625 -32.344 -5.816 1 94.31 131 GLU B C 1
ATOM 3223 O O . GLU B 1 131 ? -10.773 -31.578 -5.328 1 94.31 131 GLU B O 1
ATOM 3228 N N . ILE B 1 132 ? -12.648 -31.75 -6.316 1 91.06 132 ILE B N 1
ATOM 3229 C CA . ILE B 1 132 ? -13.008 -30.344 -6.332 1 91.06 132 ILE B CA 1
ATOM 3230 C C . ILE B 1 132 ? -13.672 -29.969 -5.008 1 91.06 132 ILE B C 1
ATOM 3232 O O . ILE B 1 132 ? -13.602 -28.812 -4.582 1 91.06 132 ILE B O 1
ATOM 3236 N N . PRO B 1 133 ? -13.984 -30.859 -4.258 1 92.94 133 PRO B N 1
ATOM 3237 C CA . PRO B 1 133 ? -15.094 -31.25 -3.383 1 92.94 133 PRO B CA 1
ATOM 3238 C C . PRO B 1 133 ? -16.375 -30.469 -3.666 1 92.94 133 PRO B C 1
ATOM 3240 O O . PRO B 1 133 ? -16.484 -29.297 -3.27 1 92.94 133 PRO B O 1
ATOM 3243 N N . ALA B 1 134 ? -17.188 -30.875 -4.395 1 96.06 134 ALA B N 1
ATOM 3244 C CA . ALA B 1 134 ? -18.516 -30.391 -4.75 1 96.06 134 ALA B CA 1
ATOM 3245 C C . ALA B 1 134 ? -19.594 -31.422 -4.438 1 96.06 134 ALA B C 1
ATOM 3247 O O . ALA B 1 134 ? -19.312 -32.625 -4.426 1 96.06 134 ALA B O 1
ATOM 3248 N N . LYS B 1 135 ? -20.75 -30.938 -4.129 1 96.25 135 LYS B N 1
ATOM 3249 C CA . LYS B 1 135 ? -21.828 -31.828 -3.744 1 96.25 135 LYS B CA 1
ATOM 3250 C C . LYS B 1 135 ? -22.422 -32.531 -4.965 1 96.25 135 LYS B C 1
ATOM 3252 O O . LYS B 1 135 ? -23.062 -33.562 -4.84 1 96.25 135 LYS B O 1
ATOM 3257 N N . THR B 1 136 ? -22.344 -31.922 -6.055 1 94.56 136 THR B N 1
ATOM 3258 C CA . THR B 1 136 ? -22.844 -32.5 -7.305 1 94.56 136 THR B CA 1
ATOM 3259 C C . THR B 1 136 ? -21.844 -32.312 -8.43 1 94.56 136 THR B C 1
ATOM 3261 O O . THR B 1 136 ? -20.797 -31.672 -8.234 1 94.56 136 THR B O 1
ATOM 3264 N N . ASP B 1 137 ? -22.109 -32.969 -9.555 1 93.56 137 ASP B N 1
ATOM 3265 C CA . ASP B 1 137 ? -21.312 -32.719 -10.758 1 93.56 137 ASP B CA 1
ATOM 3266 C C . ASP B 1 137 ? -21.547 -31.328 -11.297 1 93.56 137 ASP B C 1
ATOM 3268 O O . ASP B 1 137 ? -22.688 -30.891 -11.445 1 93.56 137 ASP B O 1
ATOM 3272 N N . VAL B 1 138 ? -20.422 -30.625 -11.57 1 95.25 138 VAL B N 1
ATOM 3273 C CA . VAL B 1 138 ? -20.547 -29.219 -11.922 1 95.25 138 VAL B CA 1
ATOM 3274 C C . VAL B 1 138 ? -20.156 -29.016 -13.383 1 95.25 138 VAL B C 1
ATOM 3276 O O . VAL B 1 138 ? -20.078 -27.875 -13.852 1 95.25 138 VAL B O 1
ATOM 3279 N N . TRP B 1 139 ? -19.906 -30.047 -14.109 1 97.5 139 TRP B N 1
ATOM 3280 C CA . TRP B 1 139 ? -19.516 -29.922 -15.508 1 97.5 139 TRP B CA 1
ATOM 3281 C C . TRP B 1 139 ? -20.703 -29.516 -16.375 1 97.5 139 TRP B C 1
ATOM 3283 O O . TRP B 1 139 ? -21.438 -30.375 -16.875 1 97.5 139 TRP B O 1
ATOM 3293 N N . GLY B 1 140 ? -20.828 -28.281 -16.547 1 96.88 140 GLY B N 1
ATOM 3294 C CA . GLY B 1 140 ? -21.938 -27.75 -17.312 1 96.88 140 GLY B CA 1
ATOM 3295 C C . GLY B 1 140 ? -23.188 -27.469 -16.484 1 96.88 140 GLY B C 1
ATOM 3296 O O . GLY B 1 140 ? -24.281 -27.391 -17.016 1 96.88 140 GLY B O 1
ATOM 3297 N N . TYR B 1 141 ? -23.016 -27.359 -15.266 1 96.25 141 TYR B N 1
ATOM 3298 C CA . TYR B 1 141 ? -24.125 -27.078 -14.359 1 96.25 141 TYR B CA 1
ATOM 3299 C C . TYR B 1 141 ? -24.656 -25.656 -14.586 1 96.25 141 TYR B C 1
ATOM 3301 O O . TYR B 1 141 ? -23.875 -24.719 -14.773 1 96.25 141 TYR B O 1
ATOM 3309 N N . GLU B 1 142 ? -25.953 -25.5 -14.547 1 96.38 142 GLU B N 1
ATOM 3310 C CA . GLU B 1 142 ? -26.562 -24.203 -14.844 1 96.38 142 GLU B CA 1
ATOM 3311 C C . GLU B 1 142 ? -26.891 -23.438 -13.57 1 96.38 142 GLU B C 1
ATOM 3313 O O . GLU B 1 142 ? -27.453 -24 -12.633 1 96.38 142 GLU B O 1
ATOM 3318 N N . VAL B 1 143 ? -26.453 -22.203 -13.586 1 95.38 143 VAL B N 1
ATOM 3319 C CA . VAL B 1 143 ? -26.797 -21.266 -12.516 1 95.38 143 VAL B CA 1
ATOM 3320 C C . VAL B 1 143 ? -27.516 -20.062 -13.094 1 95.38 143 VAL B C 1
ATOM 3322 O O . VAL B 1 143 ? -27.188 -19.594 -14.188 1 95.38 143 VAL B O 1
ATOM 3325 N N . GLU B 1 144 ? -28.484 -19.594 -12.32 1 94.38 144 GLU B N 1
ATOM 3326 C CA . GLU B 1 144 ? -29.234 -18.438 -12.773 1 94.38 144 GLU B CA 1
ATOM 3327 C C . GLU B 1 144 ? -28.922 -17.203 -11.914 1 94.38 144 GLU B C 1
ATOM 3329 O O . GLU B 1 144 ? -28.828 -17.312 -10.695 1 94.38 144 GLU B O 1
ATOM 3334 N N . HIS B 1 145 ? -28.688 -16.078 -12.609 1 93.5 145 HIS B N 1
ATOM 3335 C CA . HIS B 1 145 ? -28.453 -14.805 -11.953 1 93.5 145 HIS B CA 1
ATOM 3336 C C . HIS B 1 145 ? -29.031 -13.648 -12.766 1 93.5 145 HIS B C 1
ATOM 3338 O O . HIS B 1 145 ? -28.719 -13.5 -13.953 1 93.5 145 HIS B O 1
ATOM 3344 N N . ASP B 1 146 ? -29.844 -12.867 -12.148 1 92.94 146 ASP B N 1
ATOM 3345 C CA . ASP B 1 146 ? -30.484 -11.711 -12.758 1 92.94 146 ASP B CA 1
ATOM 3346 C C . ASP B 1 146 ? -31.172 -12.094 -14.07 1 92.94 146 ASP B C 1
ATOM 3348 O O . ASP B 1 146 ? -30.984 -11.422 -15.086 1 92.94 146 ASP B O 1
ATOM 3352 N N . GLY B 1 147 ? -31.812 -13.188 -14.102 1 92.38 147 GLY B N 1
ATOM 3353 C CA . GLY B 1 147 ? -32.625 -13.633 -15.234 1 92.38 147 GLY B CA 1
ATOM 3354 C C . GLY B 1 147 ? -31.781 -14.242 -16.344 1 92.38 147 GLY B C 1
ATOM 3355 O O . GLY B 1 147 ? -32.312 -14.602 -17.406 1 92.38 147 GLY B O 1
ATOM 3356 N N . ARG B 1 148 ? -30.516 -14.344 -16.094 1 92.75 148 ARG B N 1
ATOM 3357 C CA . ARG B 1 148 ? -29.641 -14.953 -17.078 1 92.75 148 ARG B CA 1
ATOM 3358 C C . ARG B 1 148 ? -29.094 -16.281 -16.594 1 92.75 148 ARG B C 1
ATOM 3360 O O . ARG B 1 148 ? -28.812 -16.438 -15.398 1 92.75 148 ARG B O 1
ATOM 3367 N N . LYS B 1 149 ? -28.969 -17.234 -17.562 1 95.38 149 LYS B N 1
ATOM 3368 C CA . LYS B 1 149 ? -28.422 -18.547 -17.234 1 95.38 149 LYS B CA 1
ATOM 3369 C C . LYS B 1 149 ? -26.938 -18.625 -17.594 1 95.38 149 LYS B C 1
ATOM 3371 O O . LYS B 1 149 ? -26.531 -18.125 -18.641 1 95.38 149 LYS B O 1
ATOM 3376 N N . PHE B 1 150 ? -26.203 -19.281 -16.719 1 96.81 150 PHE B N 1
ATOM 3377 C CA . PHE B 1 150 ? -24.781 -19.484 -16.922 1 96.81 150 PHE B CA 1
ATOM 3378 C C . PHE B 1 150 ? -24.406 -20.938 -16.688 1 96.81 150 PHE B C 1
ATOM 3380 O O . PHE B 1 150 ? -24.891 -21.578 -15.758 1 96.81 150 PHE B O 1
ATOM 3387 N N . ARG B 1 151 ? -23.641 -21.453 -17.594 1 97.75 151 ARG B N 1
ATOM 3388 C CA . ARG B 1 151 ? -23.031 -22.75 -17.344 1 97.75 151 ARG B CA 1
ATOM 3389 C C . ARG B 1 151 ? -21.719 -22.609 -16.594 1 97.75 151 ARG B C 1
ATOM 3391 O O . ARG B 1 151 ? -20.891 -21.75 -16.922 1 97.75 151 ARG B O 1
ATOM 3398 N N . ILE B 1 152 ? -21.625 -23.438 -15.602 1 98.25 152 ILE B N 1
ATOM 3399 C CA . ILE B 1 152 ? -20.375 -23.375 -14.836 1 98.25 152 ILE B CA 1
ATOM 3400 C C . ILE B 1 152 ? -19.656 -24.703 -14.93 1 98.25 152 ILE B C 1
ATOM 3402 O O . ILE B 1 152 ? -20.281 -25.766 -15.086 1 98.25 152 ILE B O 1
ATOM 3406 N N . TYR B 1 153 ? -18.359 -24.609 -14.906 1 98.56 153 TYR B N 1
ATOM 3407 C CA . TYR B 1 153 ? -17.438 -25.734 -14.914 1 98.56 153 TYR B CA 1
ATOM 3408 C C . TYR B 1 153 ? -16.422 -25.625 -13.781 1 98.56 153 TYR B C 1
ATOM 3410 O O . TYR B 1 153 ? -16.078 -24.516 -13.359 1 98.56 153 TYR B O 1
ATOM 3418 N N . ALA B 1 154 ? -15.961 -26.766 -13.258 1 98.38 154 ALA B N 1
ATOM 3419 C CA . ALA B 1 154 ? -15.055 -26.656 -12.117 1 98.38 154 ALA B CA 1
ATOM 3420 C C . ALA B 1 154 ? -13.844 -27.578 -12.297 1 98.38 154 ALA B C 1
ATOM 3422 O O . ALA B 1 154 ? -13.93 -28.594 -12.984 1 98.38 154 ALA B O 1
ATOM 3423 N N . ALA B 1 155 ? -12.797 -27.188 -11.797 1 98 155 ALA B N 1
ATOM 3424 C CA . ALA B 1 155 ? -11.562 -27.953 -11.703 1 98 155 ALA B CA 1
ATOM 3425 C C . ALA B 1 155 ? -10.805 -27.625 -10.414 1 98 155 ALA B C 1
ATOM 3427 O O . ALA B 1 155 ? -11.078 -26.609 -9.773 1 98 155 ALA B O 1
ATOM 3428 N N . ASN B 1 156 ? -10 -28.516 -10.008 1 97.12 156 ASN B N 1
ATOM 3429 C CA . ASN B 1 156 ? -9.109 -28.297 -8.875 1 97.12 156 ASN B CA 1
ATOM 3430 C C . ASN B 1 156 ? -7.648 -28.297 -9.305 1 97.12 156 ASN B C 1
ATOM 3432 O O . ASN B 1 156 ? -7.129 -29.312 -9.773 1 97.12 156 ASN B O 1
ATOM 3436 N N . THR B 1 157 ? -7.02 -27.25 -9.234 1 95.31 157 THR B N 1
ATOM 3437 C CA . THR B 1 157 ? -5.621 -27.062 -9.602 1 95.31 157 THR B CA 1
ATOM 3438 C C . THR B 1 157 ? -4.781 -26.688 -8.383 1 95.31 157 THR B C 1
ATOM 3440 O O . THR B 1 157 ? -3.852 -25.891 -8.484 1 95.31 157 THR B O 1
ATOM 3443 N N . GLY B 1 158 ? -5.023 -27.219 -7.254 1 90.19 158 GLY B N 1
ATOM 3444 C CA . GLY B 1 158 ? -4.52 -26.922 -5.926 1 90.19 158 GLY B CA 1
ATOM 3445 C C . GLY B 1 158 ? -5.605 -26.5 -4.957 1 90.19 158 GLY B C 1
ATOM 3446 O O . GLY B 1 158 ? -5.621 -26.922 -3.803 1 90.19 158 GLY B O 1
ATOM 3447 N N . VAL B 1 159 ? -6.484 -25.656 -5.484 1 92.38 159 VAL B N 1
ATOM 3448 C CA . VAL B 1 159 ? -7.727 -25.25 -4.832 1 92.38 159 VAL B CA 1
ATOM 3449 C C . VAL B 1 159 ? -8.875 -25.281 -5.836 1 92.38 159 VAL B C 1
ATOM 3451 O O . VAL B 1 159 ? -8.648 -25.281 -7.051 1 92.38 159 VAL B O 1
ATOM 3454 N N . PRO B 1 160 ? -10.078 -25.344 -5.348 1 97.06 160 PRO B N 1
ATOM 3455 C CA . PRO B 1 160 ? -11.211 -25.406 -6.273 1 97.06 160 PRO B CA 1
ATOM 3456 C C . PRO B 1 160 ? -11.406 -24.109 -7.051 1 97.06 160 PRO B C 1
ATOM 3458 O O . PRO B 1 160 ? -11.312 -23.016 -6.477 1 97.06 160 PRO B O 1
ATOM 3461 N N . HIS B 1 161 ? -11.664 -24.25 -8.344 1 98.12 161 HIS B N 1
ATOM 3462 C CA . HIS B 1 161 ? -11.977 -23.125 -9.219 1 98.12 161 HIS B CA 1
ATOM 3463 C C . HIS B 1 161 ? -13.195 -23.438 -10.094 1 98.12 161 HIS B C 1
ATOM 3465 O O . HIS B 1 161 ? -13.336 -24.547 -10.594 1 98.12 161 HIS B O 1
ATOM 3471 N N . VAL B 1 162 ? -14.023 -22.438 -10.219 1 98.69 162 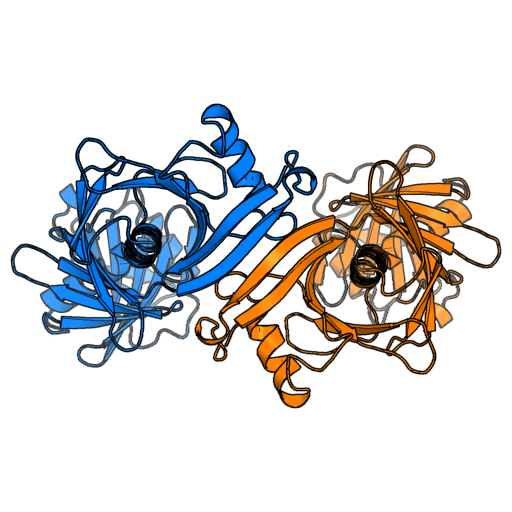VAL B N 1
ATOM 3472 C CA . VAL B 1 162 ? -15.109 -22.469 -11.195 1 98.69 162 VAL B CA 1
ATOM 3473 C C . VAL B 1 162 ? -14.781 -21.531 -12.359 1 98.69 162 VAL B C 1
ATOM 3475 O O . VAL B 1 162 ? -14.219 -20.453 -12.156 1 98.69 162 VAL B O 1
ATOM 3478 N N . ALA B 1 163 ? -15.094 -22 -13.523 1 98.81 163 ALA B N 1
ATOM 3479 C CA . ALA B 1 163 ? -14.984 -21.156 -14.719 1 98.81 163 ALA B CA 1
ATOM 3480 C C . ALA B 1 163 ? -16.344 -20.906 -15.336 1 98.81 163 ALA B C 1
ATOM 3482 O O . ALA B 1 163 ? -17.172 -21.812 -15.445 1 98.81 163 ALA B O 1
ATOM 3483 N N . VAL B 1 164 ? -16.625 -19.719 -15.664 1 98.75 164 VAL B N 1
ATOM 3484 C CA . VAL B 1 164 ? -17.797 -19.281 -16.422 1 98.75 164 VAL B CA 1
ATOM 3485 C C . VAL B 1 164 ? -17.344 -18.609 -17.719 1 98.75 164 VAL B C 1
ATOM 3487 O O . VAL B 1 164 ? -16.703 -17.562 -17.703 1 98.75 164 VAL B O 1
ATOM 3490 N N . PHE B 1 165 ? -17.656 -19.219 -18.859 1 98.69 165 PHE B N 1
ATOM 3491 C CA . PHE B 1 165 ? -17.266 -18.641 -20.141 1 98.69 165 PHE B CA 1
ATOM 3492 C C . PHE B 1 165 ? -18.344 -17.656 -20.641 1 98.69 165 PHE B C 1
ATOM 3494 O O . PHE B 1 165 ? -19.516 -18 -20.688 1 98.69 165 PHE B O 1
ATOM 3501 N N . VAL B 1 166 ? -17.891 -16.422 -20.938 1 98.31 166 VAL B N 1
ATOM 3502 C CA . VAL B 1 166 ? -18.812 -15.352 -21.328 1 98.31 166 VAL B CA 1
ATOM 3503 C C . VAL B 1 166 ? -18.297 -14.68 -22.609 1 98.31 166 VAL B C 1
ATOM 3505 O O . VAL B 1 166 ? -17.125 -14.797 -22.953 1 98.31 166 VAL B O 1
ATOM 3508 N N . ASP B 1 167 ? -19.219 -13.906 -23.234 1 96.81 167 ASP B N 1
ATOM 3509 C CA . ASP B 1 167 ? -18.875 -13.219 -24.484 1 96.81 167 ASP B CA 1
ATOM 3510 C C . ASP B 1 167 ? -18.219 -11.867 -24.188 1 96.81 167 ASP B C 1
ATOM 3512 O O . ASP B 1 167 ? -17.516 -11.328 -25.031 1 96.81 167 ASP B O 1
ATOM 3516 N N . SER B 1 168 ? -18.578 -11.328 -23.016 1 97.44 168 SER B N 1
ATOM 3517 C CA . SER B 1 168 ? -18.016 -10.039 -22.609 1 97.44 168 SER B CA 1
ATOM 3518 C C . SER B 1 168 ? -17.75 -10.016 -21.109 1 97.44 168 SER B C 1
ATOM 3520 O O . SER B 1 168 ? -18.516 -10.57 -20.312 1 97.44 168 SER B O 1
ATOM 3522 N N . LEU B 1 169 ? -16.672 -9.359 -20.812 1 97.94 169 LEU B N 1
ATOM 3523 C CA . LEU B 1 169 ? -16.297 -9.25 -19.406 1 97.94 169 LEU B CA 1
ATOM 3524 C C . LEU B 1 169 ? -16.656 -7.879 -18.844 1 97.94 169 LEU B C 1
ATOM 3526 O O . LEU B 1 169 ? -16.281 -7.535 -17.719 1 97.94 169 LEU B O 1
ATOM 3530 N N . ASP B 1 170 ? -17.422 -7.105 -19.594 1 96.31 170 ASP B N 1
ATOM 3531 C CA . ASP B 1 170 ? -17.766 -5.746 -19.203 1 96.31 170 ASP B CA 1
ATOM 3532 C C . ASP B 1 170 ? -19 -5.734 -18.312 1 96.31 170 ASP B C 1
ATOM 3534 O O . ASP B 1 170 ? -20.047 -5.215 -18.688 1 96.31 170 ASP B O 1
ATOM 3538 N N . PHE B 1 171 ? -18.938 -6.34 -17.125 1 94.69 171 PHE B N 1
ATOM 3539 C CA . PHE B 1 171 ? -20 -6.34 -16.125 1 94.69 171 PHE B CA 1
ATOM 3540 C C . PHE B 1 171 ? -19.422 -6.52 -14.727 1 94.69 171 PHE B C 1
ATOM 3542 O O . PHE B 1 171 ? -18.234 -6.852 -14.578 1 94.69 171 PHE B O 1
ATOM 3549 N N . ASP B 1 172 ? -20.109 -6.199 -13.719 1 96.56 172 ASP B N 1
ATOM 3550 C CA . ASP B 1 172 ? -19.719 -6.457 -12.336 1 96.56 172 ASP B CA 1
ATOM 3551 C C . ASP B 1 172 ? -19.797 -7.949 -12.016 1 96.56 172 ASP B C 1
ATOM 3553 O O . ASP B 1 172 ? -20.891 -8.5 -11.852 1 96.56 172 ASP B O 1
ATOM 3557 N N . ILE B 1 173 ? -18.688 -8.523 -11.836 1 97.5 173 ILE B N 1
ATOM 3558 C CA . ILE B 1 173 ? -18.641 -9.977 -11.703 1 97.5 173 ILE B CA 1
ATOM 3559 C C . ILE B 1 173 ? -18.969 -10.375 -10.266 1 97.5 173 ILE B C 1
ATOM 3561 O O . ILE B 1 173 ? -19.266 -11.539 -9.992 1 97.5 173 ILE B O 1
ATOM 3565 N N . VAL B 1 174 ? -18.859 -9.477 -9.328 1 97.94 174 VAL B N 1
ATOM 3566 C CA . VAL B 1 174 ? -18.812 -9.781 -7.898 1 97.94 174 VAL B CA 1
ATOM 3567 C C . VAL B 1 174 ? -20.125 -10.43 -7.457 1 97.94 174 VAL B C 1
ATOM 3569 O O . VAL B 1 174 ? -20.125 -11.461 -6.785 1 97.94 174 VAL B O 1
ATOM 3572 N N . PRO B 1 175 ? -21.297 -9.898 -7.867 1 97.19 175 PRO B N 1
ATOM 3573 C CA . PRO B 1 175 ? -22.547 -10.5 -7.395 1 97.19 175 PRO B CA 1
ATOM 3574 C C . PRO B 1 175 ? -22.688 -11.961 -7.816 1 97.19 175 PRO B C 1
ATOM 3576 O O . PRO B 1 175 ? -23 -12.82 -6.984 1 97.19 175 PRO B O 1
ATOM 3579 N N . LEU B 1 176 ? -22.484 -12.227 -9.039 1 97.56 176 LEU B N 1
ATOM 3580 C CA . LEU B 1 176 ? -22.594 -13.602 -9.516 1 97.56 176 LEU B CA 1
ATOM 3581 C C . LEU B 1 176 ? -21.516 -14.477 -8.898 1 97.56 176 LEU B C 1
ATOM 3583 O O . LEU B 1 176 ? -21.781 -15.625 -8.516 1 97.56 176 LEU B O 1
ATOM 3587 N N . ALA B 1 177 ? -20.328 -13.977 -8.812 1 98.56 177 ALA B N 1
ATOM 3588 C CA . ALA B 1 177 ? -19.219 -14.727 -8.219 1 98.56 177 ALA B CA 1
ATOM 3589 C C . ALA B 1 177 ? -19.547 -15.148 -6.789 1 98.56 177 ALA B C 1
ATOM 3591 O O . ALA B 1 177 ? -19.297 -16.297 -6.395 1 98.56 177 ALA B O 1
ATOM 3592 N N . ARG B 1 178 ? -20.062 -14.203 -5.996 1 97.69 178 ARG B N 1
ATOM 3593 C CA . ARG B 1 178 ? -20.422 -14.477 -4.609 1 97.69 178 ARG B CA 1
ATOM 3594 C C . ARG B 1 178 ? -21.484 -15.562 -4.527 1 97.69 178 ARG B C 1
ATOM 3596 O O . ARG B 1 178 ? -21.422 -16.438 -3.662 1 97.69 178 ARG B O 1
ATOM 3603 N N . LYS B 1 179 ? -22.453 -15.453 -5.402 1 97.5 179 LYS B N 1
ATOM 3604 C CA . LYS B 1 179 ? -23.5 -16.453 -5.441 1 97.5 179 LYS B CA 1
ATOM 3605 C C . LYS B 1 179 ? -22.922 -17.859 -5.66 1 97.5 179 LYS B C 1
ATOM 3607 O O . LYS B 1 179 ? -23.328 -18.812 -4.992 1 97.5 179 LYS B O 1
ATOM 3612 N N . ILE B 1 180 ? -21.984 -17.969 -6.559 1 98 180 ILE B N 1
ATOM 3613 C CA . ILE B 1 180 ? -21.359 -19.266 -6.883 1 98 180 ILE B CA 1
ATOM 3614 C C . ILE B 1 180 ? -20.453 -19.703 -5.734 1 98 180 ILE B C 1
ATOM 3616 O O . ILE B 1 180 ? -20.547 -20.844 -5.273 1 98 180 ILE B O 1
ATOM 3620 N N . ARG B 1 181 ? -19.609 -18.828 -5.285 1 97.69 181 ARG B N 1
ATOM 3621 C CA . ARG B 1 181 ? -18.641 -19.094 -4.215 1 97.69 181 ARG B CA 1
ATOM 3622 C C . ARG B 1 181 ? -19.344 -19.672 -2.988 1 97.69 181 ARG B C 1
ATOM 3624 O O . ARG B 1 181 ? -18.844 -20.609 -2.375 1 97.69 181 ARG B O 1
ATOM 3631 N N . TYR B 1 182 ? -20.547 -19.141 -2.691 1 96.62 182 TYR B N 1
ATOM 3632 C CA . TYR B 1 182 ? -21.219 -19.516 -1.451 1 96.62 182 TYR B CA 1
ATOM 3633 C C . TYR B 1 182 ? -22.344 -20.516 -1.717 1 96.62 182 TYR B C 1
ATOM 3635 O O . TYR B 1 182 ? -23.141 -20.812 -0.826 1 96.62 182 TYR B O 1
ATOM 3643 N N . SER B 1 183 ? -22.422 -21 -2.869 1 96.12 183 SER B N 1
ATOM 3644 C CA . SER B 1 183 ? -23.453 -21.984 -3.215 1 96.12 183 SER B CA 1
ATOM 3645 C C . SER B 1 183 ? -23.266 -23.266 -2.416 1 96.12 183 SER B C 1
ATOM 3647 O O . SER B 1 183 ? -22.141 -23.688 -2.152 1 96.12 183 SER B O 1
ATOM 3649 N N . GLU B 1 184 ? -24.328 -23.953 -2.143 1 95.81 184 GLU B N 1
ATOM 3650 C CA . GLU B 1 184 ? -24.297 -25.219 -1.415 1 95.81 184 GLU B CA 1
ATOM 3651 C C . GLU B 1 184 ? -23.547 -26.297 -2.199 1 95.81 184 GLU B C 1
ATOM 3653 O O . GLU B 1 184 ? -23.109 -27.297 -1.63 1 95.81 184 GLU B O 1
ATOM 3658 N N . ILE B 1 185 ? -23.438 -26.031 -3.471 1 96.5 185 ILE B N 1
ATOM 3659 C CA . ILE B 1 185 ? -22.719 -26.953 -4.336 1 96.5 185 ILE B CA 1
ATOM 3660 C C . ILE B 1 185 ? -21.266 -27.078 -3.871 1 96.5 185 ILE B C 1
ATOM 3662 O O . ILE B 1 185 ? -20.672 -28.156 -3.967 1 96.5 185 ILE B O 1
ATOM 3666 N N . PHE B 1 186 ? -20.719 -25.984 -3.375 1 97.44 186 PHE B N 1
ATOM 3667 C CA . PHE B 1 186 ? -19.328 -25.938 -2.916 1 97.44 186 PHE B CA 1
ATOM 3668 C C . PHE B 1 186 ? -19.266 -25.672 -1.416 1 97.44 186 PHE B C 1
ATOM 3670 O O . PHE B 1 186 ? -19.016 -24.547 -0.993 1 97.44 186 PHE B O 1
ATOM 3677 N N . PRO B 1 187 ? -19.375 -26.656 -0.577 1 96 187 PRO B N 1
ATOM 3678 C CA . PRO B 1 187 ? -19.453 -26.453 0.873 1 96 187 PRO B CA 1
ATOM 3679 C C . PRO B 1 187 ? -18.25 -25.703 1.433 1 96 187 PRO B C 1
ATOM 3681 O O . PRO B 1 187 ? -18.391 -24.969 2.424 1 96 187 PRO B O 1
ATOM 3684 N N . GLU B 1 188 ? -17.109 -25.859 0.809 1 94.88 188 GLU B N 1
ATOM 3685 C CA . GLU B 1 188 ? -15.914 -25.188 1.284 1 94.88 188 GLU B CA 1
ATOM 3686 C C . GLU B 1 188 ? -15.656 -23.906 0.489 1 94.88 188 GLU B C 1
ATOM 3688 O O . GLU B 1 188 ? -14.641 -23.234 0.689 1 94.88 188 GLU B O 1
ATOM 3693 N N . GLY B 1 189 ? -16.5 -23.609 -0.407 1 96.88 189 GLY B N 1
ATOM 3694 C CA . GLY B 1 189 ? -16.344 -22.453 -1.271 1 96.88 189 GLY B CA 1
ATOM 3695 C C . GLY B 1 189 ? -15.445 -22.719 -2.461 1 96.88 189 GLY B C 1
ATOM 3696 O O . GLY B 1 189 ? -14.875 -23.797 -2.594 1 96.88 189 GLY B O 1
ATOM 3697 N N . THR B 1 190 ? -15.359 -21.75 -3.334 1 97.81 190 THR B N 1
ATOM 3698 C CA . THR B 1 190 ? -14.539 -21.844 -4.539 1 97.81 190 THR B CA 1
ATOM 3699 C C . THR B 1 190 ? -14.141 -20.453 -5.035 1 97.81 190 THR B C 1
ATOM 3701 O O . THR B 1 190 ? -14.781 -19.453 -4.699 1 97.81 190 THR B O 1
ATOM 3704 N N . ASN B 1 191 ? -13 -20.422 -5.703 1 98.06 191 ASN B N 1
ATOM 3705 C CA . ASN B 1 191 ? -12.727 -19.266 -6.551 1 98.06 191 ASN B CA 1
ATOM 3706 C C . ASN B 1 191 ? -13.57 -19.297 -7.82 1 98.06 191 ASN B C 1
ATOM 3708 O O . ASN B 1 191 ? -13.922 -20.359 -8.32 1 98.06 191 ASN B O 1
ATOM 3712 N N . VAL B 1 192 ? -13.914 -18.125 -8.281 1 98.81 192 VAL B N 1
ATOM 3713 C CA . VAL B 1 192 ? -14.766 -18.047 -9.469 1 98.81 192 VAL B CA 1
ATOM 3714 C C . VAL B 1 192 ? -14.078 -17.219 -10.547 1 98.81 192 VAL B C 1
ATOM 3716 O O . VAL B 1 192 ? -13.656 -16.078 -10.297 1 98.81 192 VAL B O 1
ATOM 3719 N N . ASN B 1 193 ? -13.984 -17.812 -11.719 1 98.88 193 ASN B N 1
ATOM 3720 C CA . ASN B 1 193 ? -13.312 -17.172 -12.844 1 98.88 193 ASN B CA 1
ATOM 3721 C C . ASN B 1 193 ? -14.266 -16.938 -14.016 1 98.88 193 ASN B C 1
ATOM 3723 O O . ASN B 1 193 ? -14.953 -17.859 -14.453 1 98.88 193 ASN B O 1
ATOM 3727 N N . PHE B 1 194 ? -14.336 -15.75 -14.453 1 98.88 194 PHE B N 1
ATOM 3728 C CA . PHE B 1 194 ? -15.047 -15.398 -15.672 1 98.88 194 PHE B CA 1
ATOM 3729 C C . PHE B 1 194 ? -14.078 -15.242 -16.844 1 98.88 194 PHE B C 1
ATOM 3731 O O . PHE B 1 194 ? -13.062 -14.555 -16.719 1 98.88 194 PHE B O 1
ATOM 3738 N N . ALA B 1 195 ? -14.43 -15.883 -17.969 1 98.88 195 ALA B N 1
ATOM 3739 C CA . ALA B 1 195 ? -13.43 -15.992 -19.031 1 98.88 195 ALA B CA 1
ATOM 3740 C C . ALA B 1 195 ? -14.039 -15.695 -20.406 1 98.88 195 ALA B C 1
ATOM 3742 O O . ALA B 1 195 ? -15.164 -16.094 -20.688 1 98.88 195 ALA B O 1
ATOM 3743 N N . LYS B 1 196 ? -13.336 -14.969 -21.188 1 98.88 196 LYS B N 1
ATOM 3744 C CA . LYS B 1 196 ? -13.617 -14.766 -22.594 1 98.88 196 LYS B CA 1
ATOM 3745 C C . LYS B 1 196 ? -12.531 -15.406 -23.469 1 98.88 196 LYS B C 1
ATOM 3747 O O . LYS B 1 196 ? -11.344 -15.133 -23.297 1 98.88 196 LYS B O 1
ATOM 3752 N N . VAL B 1 197 ? -12.953 -16.281 -24.406 1 98.69 197 VAL B N 1
ATOM 3753 C CA . VAL B 1 197 ? -12.008 -17.031 -25.234 1 98.69 197 VAL B CA 1
ATOM 3754 C C . VAL B 1 197 ? -11.906 -16.391 -26.609 1 98.69 197 VAL B C 1
ATOM 3756 O O . VAL B 1 197 ? -12.93 -16.094 -27.25 1 98.69 197 VAL B O 1
ATOM 3759 N N . ASP B 1 198 ? -10.727 -16.078 -27.031 1 98.31 198 ASP B N 1
ATOM 3760 C CA . ASP B 1 198 ? -10.398 -15.609 -28.375 1 98.31 198 ASP B CA 1
ATOM 3761 C C . ASP B 1 198 ? -9.242 -16.406 -28.969 1 98.31 198 ASP B C 1
ATOM 3763 O O . ASP B 1 198 ? -8.086 -16 -28.875 1 98.31 198 ASP B O 1
ATOM 3767 N N . GLY B 1 199 ? -9.555 -17.469 -29.719 1 97.06 199 GLY B N 1
ATOM 3768 C CA . GLY B 1 199 ? -8.516 -18.391 -30.141 1 97.06 199 GLY B CA 1
ATOM 3769 C C . GLY B 1 199 ? -7.797 -19.062 -29 1 97.06 199 GLY B C 1
ATOM 3770 O O . GLY B 1 199 ? -8.43 -19.672 -28.125 1 97.06 199 GLY B O 1
ATOM 3771 N N . ASP B 1 200 ? -6.441 -18.906 -28.953 1 98.19 200 ASP B N 1
ATOM 3772 C CA . ASP B 1 200 ? -5.664 -19.5 -27.875 1 98.19 200 ASP B CA 1
ATOM 3773 C C . ASP B 1 200 ? -5.277 -18.438 -26.844 1 98.19 200 ASP B C 1
ATOM 3775 O O . ASP B 1 200 ? -4.211 -18.531 -26.219 1 98.19 200 ASP B O 1
ATOM 3779 N N . THR B 1 201 ? -6.105 -17.453 -26.797 1 98.75 201 THR B N 1
ATOM 3780 C CA . THR B 1 201 ? -5.992 -16.438 -25.766 1 98.75 201 THR B CA 1
ATOM 3781 C C . THR B 1 201 ? -7.277 -16.359 -24.938 1 98.75 201 THR B C 1
ATOM 3783 O O . THR B 1 201 ? -8.375 -16.328 -25.5 1 98.75 201 THR B O 1
ATOM 3786 N N . ILE B 1 202 ? -7.129 -16.422 -23.656 1 98.88 202 ILE B N 1
ATOM 3787 C CA . ILE B 1 202 ? -8.266 -16.281 -22.734 1 98.88 202 ILE B CA 1
ATOM 3788 C C . ILE B 1 202 ? -8.07 -15.062 -21.844 1 98.88 202 ILE B C 1
ATOM 3790 O O . ILE B 1 202 ? -7.004 -14.883 -21.25 1 98.88 202 ILE B O 1
ATOM 3794 N N . THR B 1 203 ? -9.039 -14.164 -21.812 1 98.81 203 THR B N 1
ATOM 3795 C CA . THR B 1 203 ? -9.055 -13.086 -20.828 1 98.81 203 THR B CA 1
ATOM 3796 C C . THR B 1 203 ? -9.875 -13.492 -19.594 1 98.81 203 THR B C 1
ATOM 3798 O O . THR B 1 203 ? -11.008 -13.969 -19.734 1 98.81 203 THR B O 1
ATOM 3801 N N . VAL B 1 204 ? -9.281 -13.266 -18.422 1 98.69 204 VAL B N 1
ATOM 3802 C CA . VAL B 1 204 ? -9.922 -13.828 -17.234 1 98.69 204 VAL B CA 1
ATOM 3803 C C . VAL B 1 204 ? -10.047 -12.766 -16.156 1 98.69 204 VAL B C 1
ATOM 3805 O O . VAL B 1 204 ? -9.141 -11.953 -15.953 1 98.69 204 VAL B O 1
ATOM 3808 N N . ARG B 1 205 ? -11.164 -12.695 -15.477 1 98.62 205 ARG B N 1
ATOM 3809 C CA . ARG B 1 205 ? -11.398 -11.977 -14.227 1 98.62 205 ARG B CA 1
ATOM 3810 C C . ARG B 1 205 ? -11.734 -12.945 -13.102 1 98.62 205 ARG B C 1
ATOM 3812 O O . ARG B 1 205 ? -12.633 -13.781 -13.242 1 98.62 205 ARG B O 1
ATOM 3819 N N . THR B 1 206 ? -11.031 -12.852 -11.992 1 98.31 206 THR B N 1
ATOM 3820 C CA . THR B 1 206 ? -11.156 -13.867 -10.945 1 98.31 206 THR B CA 1
ATOM 3821 C C . THR B 1 206 ? -11.672 -13.242 -9.648 1 98.31 206 THR B C 1
ATOM 3823 O O . THR B 1 206 ? -11.148 -12.219 -9.195 1 98.31 206 THR B O 1
ATOM 3826 N N . TYR B 1 207 ? -12.695 -13.812 -9.109 1 98.38 207 TYR B N 1
ATOM 3827 C CA . TYR B 1 207 ? -13.133 -13.609 -7.734 1 98.38 207 TYR B CA 1
ATOM 3828 C C . TYR B 1 207 ? -12.555 -14.672 -6.809 1 98.38 207 TYR B C 1
ATOM 3830 O O . TYR B 1 207 ? -12.867 -15.859 -6.953 1 98.38 207 TYR B O 1
ATOM 3838 N N . GLU B 1 208 ? -11.781 -14.242 -5.809 1 95.88 208 GLU B N 1
ATOM 3839 C CA . GLU B 1 208 ? -11.055 -15.227 -5.012 1 95.88 208 GLU B CA 1
ATOM 3840 C C . GLU B 1 208 ? -11.688 -15.391 -3.629 1 95.88 208 GLU B C 1
ATOM 3842 O O . GLU B 1 208 ? -11.906 -14.406 -2.926 1 95.88 208 GLU B O 1
ATOM 3847 N N . ARG B 1 209 ? -11.891 -16.688 -3.316 1 94.5 209 ARG B N 1
ATOM 3848 C CA . ARG B 1 209 ? -12.297 -17.062 -1.966 1 94.5 209 ARG B CA 1
ATOM 3849 C C . ARG B 1 209 ? -11.234 -16.672 -0.945 1 94.5 209 ARG B C 1
ATOM 3851 O O . ARG B 1 209 ? -10.039 -16.875 -1.179 1 94.5 209 ARG B O 1
ATOM 3858 N N . GLY B 1 210 ? -11.633 -16.109 0.243 1 88.75 210 GLY B N 1
ATOM 3859 C CA . GLY B 1 210 ? -10.68 -15.625 1.229 1 88.75 210 GLY B CA 1
ATOM 3860 C C . GLY B 1 210 ? -10.438 -14.133 1.126 1 88.75 210 GLY B C 1
ATOM 3861 O O . GLY B 1 210 ? -10.367 -13.438 2.143 1 88.75 210 GLY B O 1
ATOM 3862 N N . VAL B 1 211 ? -10.203 -13.664 -0.046 1 88.56 211 VAL B N 1
ATOM 3863 C CA . VAL B 1 211 ? -10.125 -12.227 -0.297 1 88.56 211 VAL B CA 1
ATOM 3864 C C . VAL B 1 211 ? -11.531 -11.633 -0.362 1 88.56 211 VAL B C 1
ATOM 3866 O O . VAL B 1 211 ? -11.75 -10.5 0.067 1 88.56 211 VAL B O 1
ATOM 3869 N N . GLU B 1 212 ? -12.406 -12.422 -0.869 1 95.19 212 GLU B N 1
ATOM 3870 C CA . GLU B 1 212 ? -13.805 -12.07 -1.065 1 95.19 212 GLU B CA 1
ATOM 3871 C C . GLU B 1 212 ? -13.953 -10.859 -1.977 1 95.19 212 GLU B C 1
ATOM 3873 O O . GLU B 1 212 ? -14.656 -9.906 -1.644 1 95.19 212 GLU B O 1
ATOM 3878 N N . GLY B 1 213 ? -13.234 -10.922 -3.08 1 96.19 213 GLY B N 1
ATOM 3879 C CA . GLY B 1 213 ? -13.203 -9.891 -4.105 1 96.19 213 GLY B CA 1
ATOM 3880 C C . GLY B 1 213 ? -12.383 -10.273 -5.32 1 96.19 213 GLY B C 1
ATOM 3881 O O . GLY B 1 213 ? -11.805 -11.359 -5.363 1 96.19 213 GLY B O 1
ATOM 3882 N N . GLU B 1 214 ? -12.414 -9.398 -6.285 1 97.31 214 GLU B N 1
ATOM 3883 C CA . GLU B 1 214 ? -11.641 -9.625 -7.504 1 97.31 214 GLU B CA 1
ATOM 3884 C C . GLU B 1 214 ? -10.156 -9.367 -7.262 1 97.31 214 GLU B C 1
ATOM 3886 O O . GLU B 1 214 ? -9.781 -8.414 -6.578 1 97.31 214 GLU B O 1
ATOM 3891 N N . THR B 1 215 ? -9.305 -10.203 -7.758 1 95.94 215 THR B N 1
ATOM 3892 C CA . THR B 1 215 ? -7.859 -10.047 -7.621 1 95.94 215 THR B CA 1
ATOM 3893 C C . THR B 1 215 ? -7.211 -9.773 -8.977 1 95.94 215 THR B C 1
ATOM 3895 O O . THR B 1 215 ? -7.844 -9.953 -10.016 1 95.94 215 THR B O 1
ATOM 3898 N N . LEU B 1 216 ? -6.012 -9.352 -8.977 1 96.38 216 LEU B N 1
ATOM 3899 C CA . LEU B 1 216 ? -5.32 -8.938 -10.188 1 96.38 216 LEU B CA 1
ATOM 3900 C C . LEU B 1 216 ? -4.871 -10.156 -10.992 1 96.38 216 LEU B C 1
ATOM 3902 O O . LEU B 1 216 ? -4.746 -10.078 -12.219 1 96.38 216 LEU B O 1
ATOM 3906 N N . SER B 1 217 ? -4.566 -11.188 -10.312 1 95.5 217 SER B N 1
ATOM 3907 C CA . SER B 1 217 ? -4.109 -12.414 -10.961 1 95.5 217 SER B CA 1
ATOM 3908 C C . SER B 1 217 ? -4.215 -13.609 -10.023 1 95.5 217 SER B C 1
ATOM 3910 O O . SER B 1 217 ? -4.043 -13.477 -8.812 1 95.5 217 SER B O 1
ATOM 3912 N N . CYS B 1 218 ? -4.488 -14.688 -10.562 1 95.25 218 CYS B N 1
ATOM 3913 C CA . CYS B 1 218 ? -4.562 -15.953 -9.844 1 95.25 218 CYS B CA 1
ATOM 3914 C C . CYS B 1 218 ? -4.004 -17.094 -10.695 1 95.25 218 CYS B C 1
ATOM 3916 O O . CYS B 1 218 ? -4.66 -17.562 -11.625 1 95.25 218 CYS B O 1
ATOM 3918 N N . GLY B 1 219 ? -2.887 -17.594 -10.297 1 95.44 219 GLY B N 1
ATOM 3919 C CA . GLY B 1 219 ? -2.23 -18.625 -11.07 1 95.44 219 GLY B CA 1
ATOM 3920 C C . GLY B 1 219 ? -3.062 -19.891 -11.203 1 95.44 219 GLY B C 1
ATOM 3921 O O . GLY B 1 219 ? -3.309 -20.359 -12.312 1 95.44 219 GLY B O 1
ATOM 3922 N N . THR B 1 220 ? -3.475 -20.422 -10.039 1 95.31 220 THR B N 1
ATOM 3923 C CA . THR B 1 220 ? -4.266 -21.641 -10.062 1 95.31 220 THR B CA 1
ATOM 3924 C C . THR B 1 220 ? -5.566 -21.438 -10.836 1 95.31 220 THR B C 1
ATOM 3926 O O . THR B 1 220 ? -6.027 -22.344 -11.531 1 95.31 220 THR B O 1
ATOM 3929 N N . GLY B 1 221 ? -6.121 -20.25 -10.719 1 97.31 221 GLY B N 1
ATOM 3930 C CA . GLY B 1 221 ? -7.32 -19.938 -11.477 1 97.31 221 GLY B CA 1
ATOM 3931 C C . GLY B 1 221 ? -7.094 -19.922 -12.977 1 97.31 221 GLY B C 1
ATOM 3932 O O . GLY B 1 221 ? -7.91 -20.453 -13.734 1 97.31 221 GLY B O 1
ATOM 3933 N N . SER B 1 222 ? -6.039 -19.344 -13.352 1 98.31 222 SER B N 1
ATOM 3934 C CA . SER B 1 222 ? -5.688 -19.297 -14.773 1 98.31 222 SER B CA 1
ATOM 3935 C C . SER B 1 222 ? -5.488 -20.703 -15.344 1 98.31 222 SER B C 1
ATOM 3937 O O . SER B 1 222 ? -5.945 -20.984 -16.453 1 98.31 222 SER B O 1
ATOM 3939 N N . VAL B 1 223 ? -4.859 -21.516 -14.594 1 98.06 223 VAL B N 1
ATOM 3940 C CA . VAL B 1 223 ? -4.637 -22.891 -15.023 1 98.06 223 VAL B CA 1
ATOM 3941 C C . VAL B 1 223 ? -5.973 -23.625 -15.125 1 98.06 223 VAL B C 1
ATOM 3943 O O . VAL B 1 223 ? -6.215 -24.359 -16.078 1 98.06 223 VAL B O 1
ATOM 3946 N N . ALA B 1 224 ? -6.773 -23.453 -14.148 1 98.38 224 ALA B N 1
ATOM 3947 C CA . ALA B 1 224 ? -8.086 -24.094 -14.148 1 98.38 224 ALA B CA 1
ATOM 3948 C C . ALA B 1 224 ? -8.891 -23.703 -15.383 1 98.38 224 ALA B C 1
ATOM 3950 O O . ALA B 1 224 ? -9.453 -24.562 -16.062 1 98.38 224 ALA B O 1
ATOM 3951 N N . VAL B 1 225 ? -8.945 -22.438 -15.641 1 98.81 225 VAL B N 1
ATOM 3952 C CA . VAL B 1 225 ? -9.703 -21.938 -16.781 1 98.81 225 VAL B CA 1
ATOM 3953 C C . VAL B 1 225 ? -9.141 -22.531 -18.078 1 98.81 225 VAL B C 1
ATOM 3955 O O . VAL B 1 225 ? -9.906 -22.984 -18.938 1 98.81 225 VAL B O 1
ATOM 3958 N N . ALA B 1 226 ? -7.84 -22.531 -18.219 1 98.88 226 ALA B N 1
ATOM 3959 C CA . ALA B 1 226 ? -7.203 -23.094 -19.406 1 98.88 226 ALA B CA 1
ATOM 3960 C C . ALA B 1 226 ? -7.527 -24.578 -19.547 1 98.88 226 ALA B C 1
ATOM 3962 O O . ALA B 1 226 ? -7.852 -25.047 -20.641 1 98.88 226 ALA B O 1
ATOM 3963 N N . ALA B 1 227 ? -7.418 -25.297 -18.469 1 98.75 227 ALA B N 1
ATOM 3964 C CA . ALA B 1 227 ? -7.688 -26.734 -18.484 1 98.75 227 ALA B CA 1
ATOM 3965 C C . ALA B 1 227 ? -9.133 -27.016 -18.875 1 98.75 227 ALA B C 1
ATOM 3967 O O . ALA B 1 227 ? -9.406 -27.906 -19.688 1 98.75 227 ALA B O 1
ATOM 3968 N N . ILE B 1 228 ? -10.023 -26.281 -18.281 1 98.69 228 ILE B N 1
ATOM 3969 C CA . ILE B 1 228 ? -11.445 -26.453 -18.578 1 98.69 228 ILE B CA 1
ATOM 3970 C C . ILE B 1 228 ? -11.711 -26.094 -20.047 1 98.69 228 ILE B C 1
ATOM 3972 O O . ILE B 1 228 ? -12.398 -26.844 -20.75 1 98.69 228 ILE B O 1
ATOM 3976 N N . ALA B 1 229 ? -11.195 -25 -20.516 1 98.88 229 ALA B N 1
ATOM 3977 C CA . ALA B 1 229 ? -11.375 -24.578 -21.906 1 98.88 229 ALA B CA 1
ATOM 3978 C C . ALA B 1 229 ? -10.875 -25.641 -22.859 1 98.88 229 ALA B C 1
ATOM 3980 O O . ALA B 1 229 ? -11.539 -25.953 -23.859 1 98.88 229 ALA B O 1
ATOM 3981 N N . ASN B 1 230 ? -9.711 -26.156 -22.594 1 98.69 230 ASN B N 1
ATOM 3982 C CA . ASN B 1 230 ? -9.133 -27.188 -2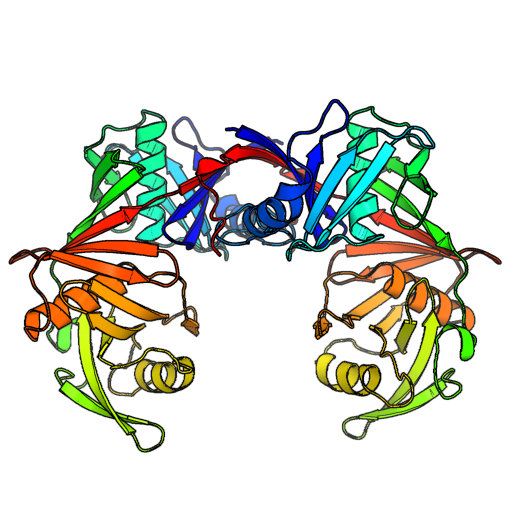3.438 1 98.69 230 ASN B CA 1
ATOM 3983 C C . ASN B 1 230 ? -10.023 -28.438 -23.484 1 98.69 230 ASN B C 1
ATOM 3985 O O . ASN B 1 230 ? -10.258 -29 -24.547 1 98.69 230 ASN B O 1
ATOM 3989 N N . ARG B 1 231 ? -10.492 -28.859 -22.344 1 97.94 231 ARG B N 1
ATOM 3990 C CA . ARG B 1 231 ? -11.352 -30.031 -22.234 1 97.94 231 ARG B CA 1
ATOM 3991 C C . ARG B 1 231 ? -12.664 -29.812 -22.984 1 97.94 231 ARG B C 1
ATOM 3993 O O . ARG B 1 231 ? -13.242 -30.766 -23.516 1 97.94 231 ARG B O 1
ATOM 4000 N N . LEU B 1 232 ? -13.102 -28.609 -23.016 1 98.31 232 LEU B N 1
ATOM 4001 C CA . LEU B 1 232 ? -14.328 -28.266 -23.719 1 98.31 232 LEU B CA 1
ATOM 4002 C C . LEU B 1 232 ? -14.07 -28.125 -25.219 1 98.31 232 LEU B C 1
ATOM 4004 O O . LEU B 1 232 ? -15.008 -27.938 -26 1 98.31 232 LEU B O 1
ATOM 4008 N N . GLY B 1 233 ? -12.812 -28.156 -25.562 1 98.19 233 GLY B N 1
ATOM 4009 C CA . GLY B 1 233 ? -12.453 -28.016 -26.969 1 98.19 233 GLY B CA 1
ATOM 4010 C C . GLY B 1 233 ? -12.43 -26.578 -27.438 1 98.19 233 GLY B C 1
ATOM 4011 O O . GLY B 1 233 ? -12.469 -26.312 -28.641 1 98.19 233 GLY B O 1
ATOM 4012 N N . LEU B 1 234 ? -12.367 -25.641 -26.516 1 98.31 234 LEU B N 1
ATOM 4013 C CA . LEU B 1 234 ? -12.406 -24.219 -26.859 1 98.31 234 LEU B CA 1
ATOM 4014 C C . LEU B 1 234 ? -11.016 -23.719 -27.25 1 98.31 234 LEU B C 1
ATOM 4016 O O . LEU B 1 234 ? -10.891 -22.75 -28 1 98.31 234 LEU B O 1
ATOM 4020 N N . THR B 1 235 ? -9.977 -24.312 -26.703 1 98.5 235 THR B N 1
ATOM 4021 C CA . THR B 1 235 ? -8.602 -23.906 -26.984 1 98.5 235 THR B CA 1
ATOM 4022 C C . THR B 1 235 ? -7.707 -25.125 -27.188 1 98.5 235 THR B C 1
ATOM 4024 O O . THR B 1 235 ? -8.125 -26.25 -26.938 1 98.5 235 THR B O 1
ATOM 4027 N N . GLY B 1 236 ? -6.477 -24.812 -27.688 1 98.12 236 GLY B N 1
ATOM 4028 C CA . GLY B 1 236 ? -5.438 -25.828 -27.703 1 98.12 236 GLY B CA 1
ATOM 4029 C C . GLY B 1 236 ? -4.77 -26.047 -26.359 1 98.12 236 GLY B C 1
ATOM 4030 O O . GLY B 1 236 ? -5.297 -25.625 -25.328 1 98.12 236 GLY B O 1
ATOM 4031 N N . SER B 1 237 ? -3.611 -26.766 -26.391 1 98.44 237 SER B N 1
ATOM 4032 C CA . SER B 1 237 ? -2.91 -27.141 -25.156 1 98.44 237 SER B CA 1
ATOM 4033 C C . SER B 1 237 ? -1.956 -26.031 -24.719 1 98.44 237 SER B C 1
ATOM 4035 O O . SER B 1 237 ? -1.407 -26.094 -23.609 1 98.44 237 SER B O 1
ATOM 4037 N N . LYS B 1 238 ? -1.643 -25.078 -25.547 1 98.69 238 LYS B N 1
ATOM 4038 C CA . LYS B 1 238 ? -0.881 -23.875 -25.203 1 98.69 238 LYS B CA 1
ATOM 4039 C C . LYS B 1 238 ? -1.749 -22.625 -25.328 1 98.69 238 LYS B C 1
ATOM 4041 O O . LYS B 1 238 ? -2.264 -22.328 -26.406 1 98.69 238 LYS B O 1
ATOM 4046 N N . VAL B 1 239 ? -1.883 -21.969 -24.203 1 98.5 239 VAL B N 1
ATOM 4047 C CA . VAL B 1 239 ? -2.832 -20.859 -24.172 1 98.5 239 VAL B CA 1
ATOM 4048 C C . VAL B 1 239 ? -2.23 -19.672 -23.422 1 98.5 239 VAL B C 1
ATOM 4050 O O . VAL B 1 239 ? -1.556 -19.859 -22.406 1 98.5 239 VAL B O 1
ATOM 4053 N N . ASP B 1 240 ? -2.426 -18.469 -23.953 1 98.75 240 ASP B N 1
ATOM 4054 C CA . ASP B 1 240 ? -2.137 -17.219 -23.234 1 98.75 240 ASP B CA 1
ATOM 4055 C C . ASP B 1 240 ? -3.332 -16.781 -22.391 1 98.75 240 ASP B C 1
ATOM 4057 O O . ASP B 1 240 ? -4.441 -16.641 -22.906 1 98.75 240 ASP B O 1
ATOM 4061 N N . VAL B 1 241 ? -3.133 -16.672 -21.141 1 98.75 241 VAL B N 1
ATOM 4062 C CA . VAL B 1 241 ? -4.18 -16.188 -20.234 1 98.75 241 VAL B CA 1
ATOM 4063 C C . VAL B 1 241 ? -3.873 -14.758 -19.797 1 98.75 241 VAL B C 1
ATOM 4065 O O . VAL B 1 241 ? -2.871 -14.516 -19.125 1 98.75 241 VAL B O 1
ATOM 4068 N N . VAL B 1 242 ? -4.734 -13.859 -20.172 1 98.44 242 VAL B N 1
ATOM 4069 C CA . VAL B 1 242 ? -4.574 -12.453 -19.844 1 98.44 242 VAL B CA 1
ATOM 4070 C C . VAL B 1 242 ? -5.43 -12.117 -18.609 1 98.44 242 VAL B C 1
ATOM 4072 O O . VAL B 1 242 ? -6.656 -12.219 -18.656 1 98.44 242 VAL B O 1
ATOM 4075 N N . THR B 1 243 ? -4.793 -11.781 -17.547 1 97.56 243 THR B N 1
ATOM 4076 C CA . THR B 1 243 ? -5.477 -11.312 -16.344 1 97.56 243 THR B CA 1
ATOM 4077 C C . THR B 1 243 ? -5.359 -9.797 -16.219 1 97.56 243 THR B C 1
ATOM 4079 O O . THR B 1 243 ? -4.68 -9.148 -17.016 1 97.56 243 THR B O 1
ATOM 4082 N N . LYS B 1 244 ? -6.031 -9.273 -15.219 1 94.69 244 LYS B N 1
ATOM 4083 C CA . LYS B 1 244 ? -5.914 -7.844 -14.969 1 94.69 244 LYS B CA 1
ATOM 4084 C C . LYS B 1 244 ? -4.473 -7.457 -14.656 1 94.69 244 LYS B C 1
ATOM 4086 O O . LYS B 1 244 ? -4.031 -6.355 -15 1 94.69 244 LYS B O 1
ATOM 4091 N N . GLY B 1 245 ? -3.73 -8.383 -14.078 1 96.62 245 GLY B N 1
ATOM 4092 C CA . GLY B 1 245 ? -2.381 -8.102 -13.617 1 96.62 245 GLY B CA 1
ATOM 4093 C C . GLY B 1 245 ? -1.323 -8.367 -14.664 1 96.62 245 GLY B C 1
ATOM 4094 O O . GLY B 1 245 ? -0.179 -7.926 -14.531 1 96.62 245 GLY B O 1
ATOM 4095 N N . GLY B 1 246 ? -1.721 -9.156 -15.656 1 96.56 246 GLY B N 1
ATOM 4096 C CA . GLY B 1 246 ? -0.74 -9.453 -16.688 1 96.56 246 GLY B CA 1
ATOM 4097 C C . GLY B 1 246 ? -0.95 -10.805 -17.344 1 96.56 246 GLY B C 1
ATOM 4098 O O . GLY B 1 246 ? -1.975 -11.453 -17.125 1 96.56 246 GLY B O 1
ATOM 4099 N N . LEU B 1 247 ? 0.043 -11.164 -18.125 1 97.31 247 LEU B N 1
ATOM 4100 C CA . LEU B 1 247 ? -0.028 -12.344 -18.984 1 97.31 247 LEU B CA 1
ATOM 4101 C C . LEU B 1 247 ? 0.536 -13.57 -18.281 1 97.31 247 LEU B C 1
ATOM 4103 O O . LEU B 1 247 ? 1.57 -13.484 -17.609 1 97.31 247 LEU B O 1
ATOM 4107 N N . LEU B 1 248 ? -0.139 -14.648 -18.406 1 98.38 248 LEU B N 1
ATOM 4108 C CA . LEU B 1 248 ? 0.342 -15.984 -18.047 1 98.38 248 LEU B CA 1
ATOM 4109 C C . LEU B 1 248 ? 0.274 -16.922 -19.25 1 98.38 248 LEU B C 1
ATOM 4111 O O . LEU B 1 248 ? -0.681 -16.875 -20.016 1 98.38 248 LEU B O 1
ATOM 4115 N N . LYS B 1 249 ? 1.272 -17.75 -19.391 1 98.44 249 LYS B N 1
ATOM 4116 C CA . LYS B 1 249 ? 1.296 -18.781 -20.422 1 98.44 249 LYS B CA 1
ATOM 4117 C C . LYS B 1 249 ? 1.073 -20.156 -19.828 1 98.44 249 LYS B C 1
ATOM 4119 O O . LYS B 1 249 ? 1.829 -20.594 -18.953 1 98.44 249 LYS B O 1
ATOM 4124 N N . ILE B 1 250 ? 0.049 -20.828 -20.312 1 98.62 250 ILE B N 1
ATOM 4125 C CA . ILE B 1 250 ? -0.293 -22.141 -19.781 1 98.62 250 ILE B CA 1
ATOM 4126 C C . ILE B 1 250 ? -0.025 -23.203 -20.828 1 98.62 250 ILE B C 1
ATOM 4128 O O . ILE B 1 250 ? -0.384 -23.031 -22 1 98.62 250 ILE B O 1
ATOM 4132 N N . GLU B 1 251 ? 0.642 -24.203 -20.453 1 98.62 251 GLU B N 1
ATOM 4133 C CA . GLU B 1 251 ? 0.854 -25.406 -21.266 1 98.62 251 GLU B CA 1
ATOM 4134 C C . GLU B 1 251 ? 0.266 -26.641 -20.578 1 98.62 251 GLU B C 1
ATOM 4136 O O . GLU B 1 251 ? 0.618 -26.953 -19.438 1 98.62 251 GLU B O 1
ATOM 4141 N N . LEU B 1 252 ? -0.589 -27.297 -21.328 1 98.44 252 LEU B N 1
ATOM 4142 C CA . LEU B 1 252 ? -1.241 -28.5 -20.812 1 98.44 252 LEU B CA 1
ATOM 4143 C C . LEU B 1 252 ? -0.677 -29.75 -21.469 1 98.44 252 LEU B C 1
ATOM 4145 O O . LEU B 1 252 ? -0.656 -29.859 -22.688 1 98.44 252 LEU B O 1
ATOM 4149 N N . THR B 1 253 ? -0.219 -30.625 -20.625 1 97.06 253 THR B N 1
ATOM 4150 C CA . THR B 1 253 ? 0.149 -31.969 -21.078 1 97.06 253 THR B CA 1
ATOM 4151 C C . THR B 1 253 ? -0.844 -33 -20.562 1 97.06 253 THR B C 1
ATOM 4153 O O . THR B 1 253 ? -1.88 -32.656 -20 1 97.06 253 THR B O 1
ATOM 4156 N N . GLU B 1 254 ? -0.593 -34.281 -20.875 1 92.06 254 GLU B N 1
ATOM 4157 C CA . GLU B 1 254 ? -1.509 -35.312 -20.438 1 92.06 254 GLU B CA 1
ATOM 4158 C C . GLU B 1 254 ? -1.586 -35.406 -18.922 1 92.06 254 GLU B C 1
ATOM 4160 O O . GLU B 1 254 ? -2.658 -35.625 -18.359 1 92.06 254 GLU B O 1
ATOM 4165 N N . ASP B 1 255 ? -0.466 -35.094 -18.266 1 92.75 255 ASP B N 1
ATOM 4166 C CA . ASP B 1 255 ? -0.436 -35.406 -16.828 1 92.75 255 ASP B CA 1
ATOM 4167 C C . ASP B 1 255 ? -0.143 -34.156 -16 1 92.75 255 ASP B C 1
ATOM 4169 O O . ASP B 1 255 ? -0.171 -34.188 -14.773 1 92.75 255 ASP B O 1
ATOM 4173 N N . THR B 1 256 ? 0.16 -33.062 -16.766 1 96.25 256 THR B N 1
ATOM 4174 C CA . THR B 1 256 ? 0.643 -31.938 -15.984 1 96.25 256 THR B CA 1
ATOM 4175 C C . THR B 1 256 ? 0.321 -30.625 -16.688 1 96.25 256 THR B C 1
ATOM 4177 O O . THR B 1 256 ? 0.202 -30.578 -17.906 1 96.25 256 THR B O 1
ATOM 4180 N N . ALA B 1 257 ? -0.036 -29.656 -15.945 1 97.56 257 ALA B N 1
ATOM 4181 C CA . ALA B 1 257 ? -0.122 -28.281 -16.438 1 97.56 257 ALA B CA 1
ATOM 4182 C C . ALA B 1 257 ? 1.092 -27.469 -16 1 97.56 257 ALA B C 1
ATOM 4184 O O . ALA B 1 257 ? 1.555 -27.594 -14.867 1 97.56 257 ALA B O 1
ATOM 4185 N N . TYR B 1 258 ? 1.626 -26.672 -16.938 1 97.75 258 TYR B N 1
ATOM 4186 C CA . TYR B 1 258 ? 2.699 -25.734 -16.625 1 97.75 258 TYR B CA 1
ATOM 4187 C C . TYR B 1 258 ? 2.223 -24.297 -16.781 1 97.75 258 TYR B C 1
ATOM 4189 O O . TYR B 1 258 ? 1.469 -23.984 -17.719 1 97.75 258 TYR B O 1
ATOM 4197 N N . MET B 1 259 ? 2.613 -23.5 -15.898 1 97.94 259 MET B N 1
ATOM 4198 C CA . MET B 1 259 ? 2.32 -22.078 -15.961 1 97.94 259 MET B CA 1
ATOM 4199 C C . MET B 1 259 ? 3.607 -21.25 -15.992 1 97.94 259 MET B C 1
ATOM 4201 O O . MET B 1 259 ? 4.496 -21.453 -15.164 1 97.94 259 MET B O 1
ATOM 4205 N N . THR B 1 260 ? 3.734 -20.406 -16.922 1 98.44 260 THR B N 1
ATOM 4206 C CA . THR B 1 260 ? 4.844 -19.469 -17.016 1 98.44 260 THR B CA 1
ATOM 4207 C C . THR B 1 260 ? 4.352 -18.031 -16.844 1 98.44 260 THR B C 1
ATOM 4209 O O . THR B 1 260 ? 3.441 -17.594 -17.547 1 98.44 260 THR B O 1
ATOM 4212 N N . GLY B 1 261 ? 4.852 -17.391 -15.898 1 98.31 261 GLY B N 1
ATOM 4213 C CA . GLY B 1 261 ? 4.492 -16.016 -15.641 1 98.31 261 GLY B CA 1
ATOM 4214 C C . GLY B 1 261 ? 5.691 -15.117 -15.367 1 98.31 261 GLY B C 1
ATOM 4215 O O . GLY B 1 261 ? 6.781 -15.609 -15.062 1 98.31 261 GLY B O 1
ATOM 4216 N N . GLY B 1 262 ? 5.48 -13.844 -15.555 1 97.44 262 GLY B N 1
ATOM 4217 C CA . GLY B 1 262 ? 6.551 -12.891 -15.297 1 97.44 262 GLY B CA 1
ATOM 4218 C C . GLY B 1 262 ? 6.734 -12.586 -13.82 1 97.44 262 GLY B C 1
ATOM 4219 O O . GLY B 1 262 ? 5.891 -12.945 -13 1 97.44 262 GLY B O 1
ATOM 4220 N N . ALA B 1 263 ? 7.812 -12.016 -13.5 1 97.81 263 ALA B N 1
ATOM 4221 C CA . ALA B 1 263 ? 8.148 -11.477 -12.188 1 97.81 263 ALA B CA 1
ATOM 4222 C C . ALA B 1 263 ? 8.922 -10.164 -12.312 1 97.81 263 ALA B C 1
ATOM 4224 O O . ALA B 1 263 ? 9.938 -10.102 -13.008 1 97.81 263 ALA B O 1
ATOM 4225 N N . SER B 1 264 ? 8.477 -9.172 -11.656 1 98.19 264 SER B N 1
ATOM 4226 C CA . SER B 1 264 ? 9.094 -7.855 -11.75 1 98.19 264 SER B CA 1
ATOM 4227 C C . SER B 1 264 ? 9.805 -7.484 -10.445 1 98.19 264 SER B C 1
ATOM 4229 O O . SER B 1 264 ? 9.242 -7.648 -9.359 1 98.19 264 SER B O 1
ATOM 4231 N N . ARG B 1 265 ? 11.039 -7.16 -10.539 1 98.62 265 ARG B N 1
ATOM 4232 C CA . ARG B 1 265 ? 11.805 -6.582 -9.445 1 98.62 265 ARG B CA 1
ATOM 4233 C C . ARG B 1 265 ? 11.789 -5.059 -9.508 1 98.62 265 ARG B C 1
ATOM 4235 O O . ARG B 1 265 ? 12.602 -4.449 -10.203 1 98.62 265 ARG B O 1
ATOM 4242 N N . VAL B 1 266 ? 10.984 -4.434 -8.719 1 98.69 266 VAL B N 1
ATOM 4243 C CA . VAL B 1 266 ? 10.602 -3.033 -8.875 1 98.69 266 VAL B CA 1
ATOM 4244 C C . VAL B 1 266 ? 11.688 -2.131 -8.297 1 98.69 266 VAL B C 1
ATOM 4246 O O . VAL B 1 266 ? 12.07 -1.134 -8.914 1 98.69 266 VAL B O 1
ATOM 4249 N N . PHE B 1 267 ? 12.109 -2.426 -7.094 1 98.81 267 PHE B N 1
ATOM 4250 C CA . PHE B 1 267 ? 13.18 -1.663 -6.477 1 98.81 267 PHE B CA 1
ATOM 4251 C C . PHE B 1 267 ? 13.836 -2.463 -5.355 1 98.81 267 PHE B C 1
ATOM 4253 O O . PHE B 1 267 ? 13.266 -3.438 -4.863 1 98.81 267 PHE B O 1
ATOM 4260 N N . ASP B 1 268 ? 15.023 -2.102 -5.098 1 98.81 268 ASP B N 1
ATOM 4261 C CA . ASP B 1 268 ? 15.734 -2.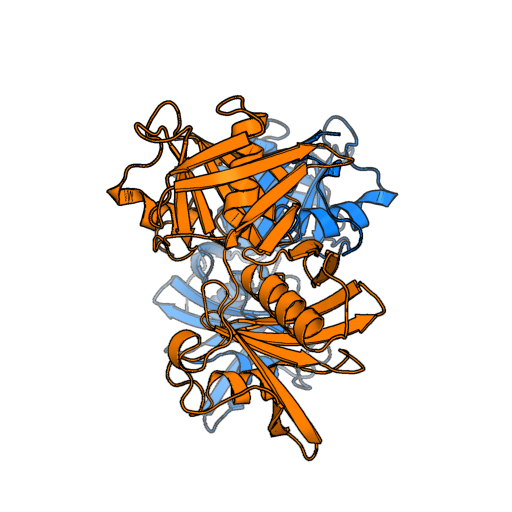506 -3.889 1 98.81 268 ASP B CA 1
ATOM 4262 C C . ASP B 1 268 ? 15.844 -1.348 -2.9 1 98.81 268 ASP B C 1
ATOM 4264 O O . ASP B 1 268 ? 15.922 -0.186 -3.305 1 98.81 268 ASP B O 1
ATOM 4268 N N . GLY B 1 269 ? 15.766 -1.702 -1.568 1 98.69 269 GLY B N 1
ATOM 4269 C CA . GLY B 1 269 ? 15.797 -0.601 -0.62 1 98.69 269 GLY B CA 1
ATOM 4270 C C . GLY B 1 269 ? 16.422 -0.977 0.709 1 98.69 269 GLY B C 1
ATOM 4271 O O . GLY B 1 269 ? 16.734 -2.145 0.946 1 98.69 269 GLY B O 1
ATOM 4272 N N . ILE B 1 270 ? 16.719 0.036 1.507 1 98.81 270 ILE B N 1
ATOM 4273 C CA . ILE B 1 270 ? 17.172 -0.088 2.887 1 98.81 270 ILE B CA 1
ATOM 4274 C C . ILE B 1 270 ? 16.094 0.434 3.836 1 98.81 270 ILE B C 1
ATOM 4276 O O . ILE B 1 270 ? 15.805 1.634 3.857 1 98.81 270 ILE B O 1
ATOM 4280 N N . LEU B 1 271 ? 15.555 -0.447 4.578 1 98.62 271 LEU B N 1
ATOM 4281 C CA . LEU B 1 271 ? 14.43 -0.185 5.473 1 98.62 271 LEU B CA 1
ATOM 4282 C C . LEU B 1 271 ? 14.922 0.32 6.824 1 98.62 271 LEU B C 1
ATOM 4284 O O . LEU B 1 271 ? 15.852 -0.243 7.402 1 98.62 271 LEU B O 1
ATOM 4288 N N . ARG B 1 272 ? 14.32 1.388 7.328 1 98.12 272 ARG B N 1
ATOM 4289 C CA . ARG B 1 272 ? 14.578 1.884 8.672 1 98.12 272 ARG B CA 1
ATOM 4290 C C . ARG B 1 272 ? 13.594 1.295 9.672 1 98.12 272 ARG B C 1
ATOM 4292 O O . ARG B 1 272 ? 12.484 1.808 9.836 1 98.12 272 ARG B O 1
ATOM 4299 N N . LEU B 1 273 ? 14.031 0.341 10.445 1 96.88 273 LEU B N 1
ATOM 4300 C CA . LEU B 1 273 ? 13.141 -0.439 11.305 1 96.88 273 LEU B CA 1
ATOM 4301 C C . LEU B 1 273 ? 12.523 0.438 12.383 1 96.88 273 LEU B C 1
ATOM 4303 O O . LEU B 1 273 ? 11.375 0.225 12.773 1 96.88 273 LEU B O 1
ATOM 4307 N N . ASN B 1 274 ? 13.266 1.412 12.852 1 95.38 274 ASN B N 1
ATOM 4308 C CA . ASN B 1 274 ? 12.789 2.271 13.93 1 95.38 274 ASN B CA 1
ATOM 4309 C C . ASN B 1 274 ? 11.695 3.219 13.453 1 95.38 274 ASN B C 1
ATOM 4311 O O . ASN B 1 274 ? 11.023 3.859 14.266 1 95.38 274 ASN B O 1
ATOM 4315 N N . GLU B 1 275 ? 11.469 3.279 12.133 1 96.75 275 GLU B N 1
ATOM 4316 C CA . GLU B 1 275 ? 10.453 4.16 11.562 1 96.75 275 GLU B CA 1
ATOM 4317 C C . GLU B 1 275 ? 9.156 3.406 11.297 1 96.75 275 GLU B C 1
ATOM 4319 O O . GLU B 1 275 ? 8.133 4.012 10.961 1 96.75 275 GLU B O 1
ATOM 4324 N N . LEU B 1 276 ? 9.156 2.143 11.445 1 96.75 276 LEU B N 1
ATOM 4325 C CA . LEU B 1 276 ? 7.961 1.335 11.234 1 96.75 276 LEU B CA 1
ATOM 4326 C C . LEU B 1 276 ? 7.016 1.435 12.43 1 96.75 276 LEU B C 1
ATOM 4328 O O . LEU B 1 276 ? 7.457 1.65 13.555 1 96.75 276 LEU B O 1
ATOM 4332 N N . ARG B 1 277 ? 5.805 1.272 12.148 1 94.5 277 ARG B N 1
ATOM 4333 C CA . ARG B 1 277 ? 4.785 1.195 13.188 1 94.5 277 ARG B CA 1
ATOM 4334 C C . ARG B 1 277 ? 4.391 -0.253 13.461 1 94.5 277 ARG B C 1
ATOM 4336 O O . ARG B 1 277 ? 3.865 -0.937 12.578 1 94.5 277 ARG B O 1
ATOM 4343 N N . TYR B 1 278 ? 4.605 -0.688 14.695 1 93.19 278 TYR B N 1
ATOM 4344 C CA . TYR B 1 278 ? 4.359 -2.086 15.031 1 93.19 278 TYR B CA 1
ATOM 4345 C C . TYR B 1 278 ? 3.061 -2.238 15.82 1 93.19 278 TYR B C 1
ATOM 4347 O O . TYR B 1 278 ? 2.607 -3.357 16.062 1 93.19 278 TYR B O 1
ATOM 4355 N N . ASP B 1 279 ? 2.412 -1.099 16.125 1 87.44 279 ASP B N 1
ATOM 4356 C CA . ASP B 1 279 ? 1.218 -1.097 16.969 1 87.44 279 ASP B CA 1
ATOM 4357 C C . ASP B 1 279 ? -0.048 -1.004 16.109 1 87.44 279 ASP B C 1
ATOM 4359 O O . ASP B 1 279 ? -1.159 -0.976 16.656 1 87.44 279 ASP B O 1
ATOM 4363 N N . ILE B 1 280 ? 0.111 -1.069 14.922 1 79.31 280 ILE B N 1
ATOM 4364 C CA . ILE B 1 280 ? -1.052 -0.885 14.062 1 79.31 280 ILE B CA 1
ATOM 4365 C C . ILE B 1 280 ? -1.54 -2.24 13.555 1 79.31 280 ILE B C 1
ATOM 4367 O O . ILE B 1 280 ? -0.737 -3.143 13.305 1 79.31 280 ILE B O 1
#

InterPro domains:
  IPR001653 Diaminopimelate epimerase, DapF [MF_00197] (3-273)
  IPR001653 Diaminopimelate epimerase, DapF [PF01678] (5-127)
  IPR001653 Diaminopimelate epimerase, DapF [PF01678] (153-266)
  IPR001653 Diaminopimelate epimerase, DapF [PTHR31689] (2-272)
  IPR001653 Diaminopimelate epimerase, DapF [TIGR00652] (3-271)
  IPR018510 Diaminopimelate epimerase, active site [PS01326] (67-81)

Sequence (560 aa):
MRIAFTKMHGNGNDFVLIDEFEGVIVGEEEKPRFVRAVCHRNFGVGADGALFVQPSQKADVRFRYFNSDGSEAAMCGNGIRCFSRYVVEEGYAGERLRVETLAGILELEVKRENGWWVKVDMGKPKFGREEIPAKTDVWGYEVEHDGRKFRIYAANTGVPHVAVFVDSLDFDIVPLARKIRYSEIFPEGTNVNFAKVDGDTITVRTYERGVEGETLSCGTGSVAVAAIANRLGLTGSKVDVVTKGGLLKIELTEDTAYMTGGASRVFDGILRLNELRYDIMRIAFTKMHGNGNDFVLIDEFEGVIVGEEEKPRFVRAVCHRNFGVGADGALFVQPSQKADVRFRYFNSDGSEAAMCGNGIRCFSRYVVEEGYAGERLRVETLAGILELEVKRENGWWVKVDMGKPKFGREEIPAKTDVWGYEVEHDGRKFRIYAANTGVPHVAVFVDSLDFDIVPLARKIRYSEIFPEGTNVNFAKVDGDTITVRTYERGVEGETLSCGTGSVAVAAIANRLGLTGSKVDVVTKGGLLKIELTEDTAYMTGGASRVFDGILRLNELRYDI